Protein AF-A0A2J6GYH6-F1 (afdb_monomer_lite)

Sequence (413 aa):
MEFACVEDWVCLEWSVCYINNTQDRICYDTNSCNTTEDKPETVQECIYEGTCFDGIQNGLEEGIDCGGLCTPCPWEEEATCFDGKQNCPGGICEEGIDCGGPCDKECEIKEPLIELPLEICKRGFKYYDLTYWIFLIIVTLAIWSDYKNTKRKVRKYRNNEDLEDYIRAKKIVHAKRNLYVFIITISVMTLLLLGYYYYFSQCQSYLTDFLWILIILLVATPLIGFIILKSFEYDEKNRIIKMSKYFESHHSRLHKVIEMHNKYLLEIENEISNQIYQLLHDDEFKTELEAFPQLSDAYRQMIKLYDEYKVNAKPYSIEKDLVEDMYNLINNISFKELTDKYPRIKSLYDNIVLLFKQYEEKQKIYDEEIKESNNDNNTSKNESKEDESKDQNQDASNDQEDSQEKEQTTKPN

Foldseek 3Di:
DDDQDDWDKDKDDWDDQDLVQKIFIDIDTPRPSVDCPPPDDGMDGHQDDDDLPPQDPDDQALDRSADDVGHHFDEDQDDDLPPQDFHQHPNFTAPDGSHDTPHPHHDPPPPPPPVVVPPQFDDDDDPPPVVLVVVVVVLVVVLVVLVVVLVVQLVVLVPPPLAAPVVSVVSNVLSVLVSVLVNVLSVVLSVLVVVLCVVCVSPVVCNVVCVVVNVVVNVVSVVVSVVVSVVVVVVVVVVVVVVVVVLVVVLVVLLVVLLVLLVVLLVLLVVLLVLLVVQCPDPVRVVVCVVQVLSVLLSVLSVVSNVCSVVVHDPVVSLVSNLVSLVVQLPDPSLVVVCVVDVSSVVSNVSSVVSSVSSVVSVVSVVVSVVSVVSVVSVVVVVVVVVVVVVVVPPPPDPDPDPPPDDDDDDDD

Radius of gyration: 52.06 Å; chains: 1; bounding box: 95×88×148 Å

Secondary structure (DSSP, 8-state):
---PPPP-EEEPPP-PPBTTTEEE--EEETT--S--SSPPPSEEE-PPPP-TTSSS--TT-SBTTBSTTSPPPPP-SS--TTSSS---GGG---SBTTBSTTSSS--------------S------TT-HHHHHHHHHHHHHHHHHHHHHHHHHHHHHT-TTS-HHHHHHHHHHHHHHHHHHHHHHHHHHHHHHHHHHHHHH-GGGGTTTHHHHHHHHHHHHHHHHHHHHHHHHHHHHHHHHHHHHHHHHHHHHHHHHHHHHHHHHHHHHHHHHHHHHHHT-TTTHHHHTT-HHHHHHHHHHHHHHHHHHTT---HHHHHHHHHHHHHHHT-HHHHHHHHH-HHHHHHHHHHHHHHHHHHHHHHHHHHHHHHHHHHHHHHHHHHHHHHHHHTTSSSSSSSSSSSS--------

Structure (mmCIF, N/CA/C/O backbone):
data_AF-A0A2J6GYH6-F1
#
_entry.id   AF-A0A2J6GYH6-F1
#
loop_
_atom_site.group_PDB
_atom_site.id
_atom_site.type_symbol
_atom_site.label_atom_id
_atom_site.label_alt_id
_atom_site.label_comp_id
_atom_site.label_asym_id
_atom_site.label_entity_id
_atom_site.label_seq_id
_atom_site.pdbx_PDB_ins_code
_atom_site.Cartn_x
_atom_site.Cartn_y
_atom_site.Cartn_z
_atom_site.occupancy
_atom_site.B_iso_or_equiv
_atom_site.auth_seq_id
_atom_site.auth_comp_id
_atom_site.auth_asym_id
_atom_site.auth_atom_id
_atom_site.pdbx_PDB_model_num
ATOM 1 N N . MET A 1 1 ? -15.875 25.251 -49.240 1.00 44.12 1 MET A N 1
ATOM 2 C CA . MET A 1 1 ? -14.997 24.801 -50.336 1.00 44.12 1 MET A CA 1
ATOM 3 C C . MET A 1 1 ? -13.656 24.527 -49.708 1.00 44.12 1 MET A C 1
ATOM 5 O O . MET A 1 1 ? -13.040 25.455 -49.203 1.00 44.12 1 MET A O 1
ATOM 9 N N . GLU A 1 2 ? -13.307 23.255 -49.615 1.00 51.91 2 GLU A N 1
ATOM 10 C CA . GLU A 1 2 ? -12.012 22.795 -49.127 1.00 51.91 2 GLU A CA 1
ATOM 11 C C . GLU A 1 2 ? -11.090 22.759 -50.351 1.00 51.91 2 GLU A C 1
ATOM 13 O O . GLU A 1 2 ? -11.458 22.177 -51.372 1.00 51.91 2 GLU A O 1
ATOM 18 N N . PHE A 1 3 ? -9.976 23.489 -50.314 1.00 69.00 3 PHE A N 1
ATOM 19 C CA . PHE A 1 3 ? -9.006 23.469 -51.406 1.00 69.00 3 PHE A CA 1
ATOM 20 C C . PHE A 1 3 ? -8.165 22.202 -51.248 1.00 69.00 3 PHE A C 1
ATOM 22 O O . PHE A 1 3 ? -7.324 22.132 -50.355 1.00 69.00 3 PHE A O 1
ATOM 29 N N . ALA A 1 4 ? -8.433 21.194 -52.078 1.00 76.12 4 ALA A N 1
ATOM 30 C CA . ALA A 1 4 ? -7.553 20.041 -52.211 1.00 76.12 4 ALA A CA 1
ATOM 31 C C . ALA A 1 4 ? -6.250 20.475 -52.907 1.00 76.12 4 ALA A C 1
ATOM 33 O O . ALA A 1 4 ? -6.284 21.272 -53.848 1.00 76.12 4 ALA A O 1
ATOM 34 N N . CYS A 1 5 ? -5.113 19.988 -52.409 1.00 84.56 5 CYS A N 1
ATOM 35 C CA . CYS A 1 5 ? -3.803 20.191 -53.026 1.00 84.56 5 CYS A CA 1
ATOM 36 C C . CYS A 1 5 ? -3.769 19.458 -54.374 1.00 84.56 5 CYS A C 1
ATOM 38 O O . CYS A 1 5 ? -4.237 18.326 -54.450 1.00 84.56 5 CYS A O 1
ATOM 40 N N . VAL A 1 6 ? -3.257 20.104 -55.424 1.00 87.75 6 VAL A N 1
ATOM 41 C CA . VAL A 1 6 ? -3.094 19.494 -56.753 1.00 87.75 6 VAL A CA 1
ATOM 42 C C . VAL A 1 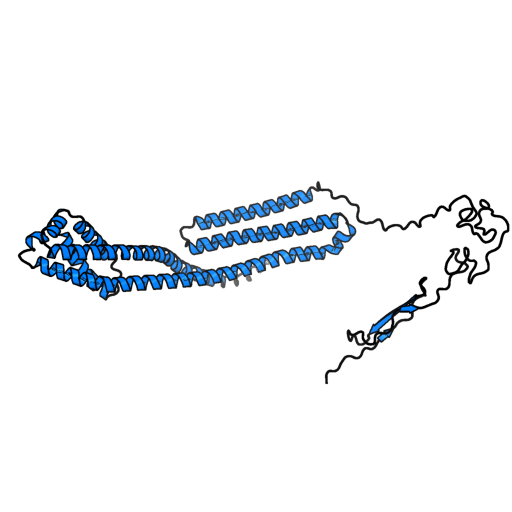6 ? -1.621 19.132 -56.928 1.00 87.75 6 VAL A C 1
ATOM 44 O O . VAL A 1 6 ? -0.761 20.011 -56.810 1.00 87.75 6 VAL A O 1
ATOM 47 N N . GLU A 1 7 ? -1.348 17.852 -57.179 1.00 88.31 7 GLU A N 1
ATOM 48 C CA . GLU A 1 7 ? 0.003 17.318 -57.395 1.00 88.31 7 GLU A CA 1
ATOM 49 C C . GLU A 1 7 ? 0.647 17.942 -58.650 1.00 88.31 7 GLU A C 1
ATOM 51 O O . GLU A 1 7 ? -0.023 18.124 -59.669 1.00 88.31 7 GLU A O 1
ATOM 56 N N . ASP A 1 8 ? 1.944 18.264 -58.592 1.00 91.00 8 ASP A N 1
ATOM 57 C CA . ASP A 1 8 ? 2.723 18.771 -59.735 1.00 91.00 8 ASP A CA 1
ATOM 58 C C . ASP A 1 8 ? 4.051 18.006 -59.861 1.00 91.00 8 ASP A C 1
ATOM 60 O O . ASP A 1 8 ? 5.077 18.361 -59.265 1.00 91.00 8 ASP A O 1
ATOM 64 N N . TRP A 1 9 ? 4.009 16.899 -60.608 1.00 90.31 9 TRP A N 1
ATOM 65 C CA . TRP A 1 9 ? 5.113 15.946 -60.730 1.00 90.31 9 TRP A CA 1
ATOM 66 C C . TRP A 1 9 ? 6.149 16.349 -61.780 1.00 90.31 9 TRP A C 1
ATOM 68 O O . TRP A 1 9 ? 5.835 16.560 -62.951 1.00 90.31 9 TRP A O 1
ATOM 78 N N . VAL A 1 10 ? 7.420 16.310 -61.380 1.00 91.25 10 VAL A N 1
ATOM 79 C CA . VAL A 1 10 ? 8.580 16.464 -62.266 1.00 91.25 10 VAL A CA 1
ATOM 80 C C . VAL A 1 10 ? 9.422 15.189 -62.212 1.00 91.25 10 VAL A C 1
ATOM 82 O O . VAL A 1 10 ? 9.764 14.708 -61.131 1.00 91.25 10 VAL A O 1
ATOM 85 N N . CYS A 1 11 ? 9.756 14.629 -63.378 1.00 92.88 11 CYS A N 1
ATOM 86 C CA . CYS A 1 11 ? 10.552 13.405 -63.506 1.00 92.88 11 CYS A CA 1
ATOM 87 C C . CYS A 1 11 ? 11.918 13.675 -64.147 1.00 92.88 11 CYS A C 1
ATOM 89 O O . CYS A 1 11 ? 12.035 14.512 -65.041 1.00 92.88 11 CYS A O 1
ATOM 91 N N . LEU A 1 12 ? 12.932 12.928 -63.709 1.00 92.75 12 LEU A N 1
ATOM 92 C CA . LEU A 1 12 ? 14.248 12.868 -64.346 1.00 92.75 12 LEU A CA 1
ATOM 93 C C . LEU A 1 12 ? 14.225 11.989 -65.610 1.00 92.75 12 LEU A C 1
ATOM 95 O O . LEU A 1 12 ? 13.257 11.266 -65.864 1.00 92.75 12 LEU A O 1
ATOM 99 N N . GLU A 1 13 ? 15.319 12.047 -66.373 1.00 92.75 13 GLU A N 1
ATOM 100 C CA . GLU A 1 13 ? 15.591 11.136 -67.492 1.00 92.75 13 GLU A CA 1
ATOM 101 C C . GLU A 1 13 ? 15.651 9.671 -67.029 1.00 92.75 13 GLU A C 1
ATOM 103 O O . GLU A 1 13 ? 15.927 9.379 -65.861 1.00 92.75 13 GLU A O 1
ATOM 108 N N . TRP A 1 14 ? 15.393 8.755 -67.961 1.00 90.75 14 TRP A N 1
ATOM 109 C CA . TRP A 1 14 ? 15.476 7.316 -67.715 1.00 90.75 14 TRP A CA 1
ATOM 110 C C . TRP A 1 14 ? 16.923 6.844 -67.525 1.00 90.75 14 TRP A C 1
ATOM 112 O O . TRP A 1 14 ? 17.859 7.400 -68.105 1.00 90.75 14 TRP A O 1
ATOM 122 N N . SER A 1 15 ? 17.097 5.810 -66.703 1.00 86.94 15 SER A N 1
ATOM 123 C CA . SER A 1 15 ? 18.368 5.112 -66.523 1.00 86.94 15 SER A CA 1
ATOM 124 C C . SER A 1 15 ? 18.733 4.250 -67.740 1.00 86.94 15 SER A C 1
ATOM 126 O O . SER A 1 15 ? 18.005 4.170 -68.728 1.00 86.94 15 SER A O 1
ATOM 128 N N . VAL A 1 16 ? 19.910 3.622 -67.692 1.00 83.94 16 VAL A N 1
ATOM 129 C CA . VAL A 1 16 ? 20.325 2.652 -68.714 1.00 83.94 16 VAL A CA 1
ATOM 130 C C . VAL A 1 16 ? 19.418 1.420 -68.695 1.00 83.94 16 VAL A C 1
ATOM 132 O O . VAL A 1 16 ? 18.918 1.028 -67.643 1.00 83.94 16 VAL A O 1
ATOM 135 N N . CYS A 1 17 ? 19.243 0.773 -69.848 1.00 84.25 17 CYS A N 1
ATOM 136 C CA . CYS A 1 17 ? 18.498 -0.478 -69.910 1.00 84.25 17 CYS A CA 1
ATOM 137 C C . CYS A 1 17 ? 19.272 -1.596 -69.202 1.00 84.25 17 CYS A C 1
ATOM 139 O O . CYS A 1 17 ? 20.423 -1.874 -69.541 1.00 84.25 17 CYS A O 1
ATOM 141 N N . TYR A 1 18 ? 18.648 -2.238 -68.221 1.00 79.12 18 TYR A N 1
ATOM 142 C CA . TYR A 1 18 ? 19.213 -3.384 -67.519 1.00 79.12 18 TYR A CA 1
ATOM 143 C C . TYR A 1 18 ? 18.971 -4.687 -68.300 1.00 79.12 18 TYR A C 1
ATOM 145 O O . TYR A 1 18 ? 18.061 -4.774 -69.121 1.00 79.12 18 TYR A O 1
ATOM 153 N N . ILE A 1 19 ? 19.747 -5.737 -67.993 1.00 73.44 19 ILE A N 1
ATOM 154 C CA . ILE A 1 19 ? 19.686 -7.073 -68.638 1.00 73.44 19 ILE A CA 1
ATOM 155 C C . ILE A 1 19 ? 18.272 -7.684 -68.618 1.00 73.44 19 ILE A C 1
ATOM 157 O O . ILE A 1 19 ? 17.914 -8.494 -69.466 1.00 73.44 19 ILE A O 1
ATOM 161 N N . ASN A 1 20 ? 17.441 -7.291 -67.656 1.00 79.88 20 ASN A N 1
ATOM 162 C CA . ASN A 1 20 ? 16.051 -7.724 -67.551 1.00 79.88 20 ASN A CA 1
ATOM 163 C C . ASN A 1 20 ? 15.085 -6.940 -68.464 1.00 79.88 20 ASN A C 1
ATOM 165 O O . ASN A 1 20 ? 13.877 -7.041 -68.257 1.00 79.88 20 ASN A O 1
ATOM 169 N N . ASN A 1 21 ? 15.591 -6.168 -69.435 1.00 84.06 21 ASN A N 1
ATOM 170 C CA . ASN A 1 21 ? 14.809 -5.338 -70.354 1.00 84.06 21 ASN A CA 1
ATOM 171 C C . ASN A 1 21 ? 13.976 -4.255 -69.648 1.00 84.06 21 ASN A C 1
ATOM 173 O O . ASN A 1 21 ? 12.867 -3.941 -70.076 1.00 84.06 21 ASN A O 1
ATOM 177 N N . THR A 1 22 ? 14.490 -3.673 -68.558 1.00 89.06 22 THR A N 1
ATOM 178 C CA . THR A 1 22 ? 13.820 -2.570 -67.844 1.00 89.06 22 THR A CA 1
ATOM 179 C C . THR A 1 22 ? 14.752 -1.397 -67.576 1.00 89.06 22 THR A C 1
ATOM 181 O O . THR A 1 22 ? 15.963 -1.569 -67.462 1.00 89.06 22 THR A O 1
ATOM 184 N N . GLN A 1 23 ? 14.176 -0.203 -67.472 1.00 91.81 23 GLN A N 1
ATOM 185 C CA . GLN A 1 23 ? 14.845 1.031 -67.059 1.00 91.81 23 GLN A CA 1
ATOM 186 C C . GLN A 1 23 ? 13.939 1.789 -66.084 1.00 91.81 23 GLN A C 1
ATOM 188 O O . GLN A 1 23 ? 12.710 1.661 -66.131 1.00 91.81 23 GLN A O 1
ATOM 193 N N . ASP A 1 24 ? 14.535 2.579 -65.201 1.00 92.75 24 ASP A N 1
ATOM 194 C CA . ASP A 1 24 ? 13.851 3.293 -64.126 1.00 92.75 24 ASP A CA 1
ATOM 195 C C . ASP A 1 24 ? 14.152 4.800 -64.137 1.00 92.75 24 ASP A C 1
ATOM 197 O O . ASP A 1 24 ? 15.147 5.261 -64.695 1.00 92.75 24 ASP A O 1
ATOM 201 N N . ARG A 1 25 ? 13.246 5.597 -63.560 1.00 93.44 25 ARG A N 1
ATOM 202 C CA . ARG A 1 25 ? 13.415 7.049 -63.386 1.00 93.44 25 ARG A CA 1
ATOM 203 C C . ARG A 1 25 ? 12.837 7.520 -62.060 1.00 93.44 25 ARG A C 1
ATOM 205 O O . ARG A 1 25 ? 11.924 6.911 -61.503 1.00 93.44 25 ARG A O 1
ATOM 212 N N . ILE A 1 26 ? 13.316 8.667 -61.590 1.00 90.00 26 ILE A N 1
ATOM 213 C CA . ILE A 1 26 ? 12.865 9.280 -60.336 1.00 90.00 26 ILE A CA 1
ATOM 214 C C . ILE A 1 26 ? 11.915 10.440 -60.644 1.00 90.00 26 ILE A C 1
ATOM 216 O O . ILE A 1 26 ? 12.249 11.313 -61.441 1.00 90.00 26 ILE A O 1
ATOM 220 N N . CYS A 1 27 ? 10.760 10.472 -59.974 1.00 91.31 27 CYS A N 1
ATOM 221 C CA . CYS A 1 27 ? 9.786 11.565 -60.037 1.00 91.31 27 CYS A CA 1
ATOM 222 C C . CYS A 1 27 ? 9.520 12.130 -58.635 1.00 91.31 27 CYS A C 1
ATOM 224 O O . CYS A 1 27 ? 9.377 11.356 -57.683 1.00 91.31 27 CYS A O 1
ATOM 226 N N . TYR A 1 28 ? 9.424 13.454 -58.510 1.00 88.94 28 TYR A N 1
ATOM 227 C CA . TYR A 1 28 ? 9.104 14.152 -57.261 1.00 88.94 28 TYR A CA 1
ATOM 228 C C . TYR A 1 28 ? 7.984 15.184 -57.469 1.00 88.94 28 TYR A C 1
ATOM 230 O O . TYR A 1 28 ? 7.896 15.801 -58.529 1.00 88.94 28 TYR A O 1
ATOM 238 N N . ASP A 1 29 ? 7.122 15.345 -56.462 1.00 90.62 29 ASP A N 1
ATOM 239 C CA . ASP A 1 29 ? 6.022 16.317 -56.458 1.00 90.62 29 ASP A CA 1
ATOM 240 C C . ASP A 1 29 ? 6.512 17.664 -55.917 1.00 90.62 29 ASP A C 1
ATOM 242 O O . ASP A 1 29 ? 6.948 17.777 -54.767 1.00 90.62 29 ASP A O 1
ATOM 246 N N . THR A 1 30 ? 6.427 18.696 -56.749 1.00 88.00 30 THR A N 1
ATOM 247 C CA . THR A 1 30 ? 6.888 20.050 -56.424 1.00 88.00 30 THR A CA 1
ATOM 248 C C . THR A 1 30 ? 6.011 20.706 -55.358 1.00 88.00 30 THR A C 1
ATOM 250 O O . THR A 1 30 ? 6.508 21.496 -54.553 1.00 88.00 30 THR A O 1
ATOM 253 N N . ASN A 1 31 ? 4.728 20.343 -55.297 1.00 84.75 31 ASN A N 1
ATOM 254 C CA . ASN A 1 31 ? 3.772 20.918 -54.351 1.00 84.75 31 ASN A CA 1
ATOM 255 C C . ASN A 1 31 ? 3.717 20.169 -53.013 1.00 84.75 31 ASN A C 1
ATOM 257 O O . ASN A 1 31 ? 3.078 20.651 -52.076 1.00 84.75 31 ASN A O 1
ATOM 261 N N . SER A 1 32 ? 4.428 19.040 -52.888 1.00 83.88 32 SER A N 1
ATOM 262 C CA . SER A 1 32 ? 4.503 18.232 -51.662 1.00 83.88 32 SER A CA 1
ATOM 263 C C . SER A 1 32 ? 3.120 17.918 -51.068 1.00 83.88 32 SER A C 1
ATOM 265 O O . SER A 1 32 ? 2.914 17.988 -49.853 1.00 83.88 32 SER A O 1
ATOM 267 N N . CYS A 1 33 ? 2.164 17.568 -51.930 1.00 83.44 33 CYS A N 1
ATOM 268 C CA . CYS A 1 33 ? 0.771 17.311 -51.578 1.00 83.44 33 CYS A CA 1
ATOM 269 C C . CYS A 1 33 ? 0.571 16.014 -50.769 1.00 83.44 33 CYS A C 1
ATOM 271 O O . CYS A 1 33 ? -0.518 15.788 -50.245 1.00 83.44 33 CYS A O 1
ATOM 273 N N . ASN A 1 34 ? 1.616 15.185 -50.611 1.00 79.69 34 ASN A N 1
ATOM 274 C CA . ASN A 1 34 ? 1.620 13.899 -49.886 1.00 79.69 34 ASN A CA 1
ATOM 275 C C . ASN A 1 34 ? 0.606 12.857 -50.393 1.00 79.69 34 ASN A C 1
ATOM 277 O O . ASN A 1 34 ? 0.367 11.844 -49.732 1.00 79.69 34 ASN A O 1
ATOM 281 N N . THR A 1 35 ? 0.039 13.081 -51.569 1.00 83.38 35 THR A N 1
ATOM 282 C CA . THR A 1 35 ? -0.792 12.134 -52.304 1.00 83.38 35 THR A CA 1
ATOM 283 C C . THR A 1 35 ? 0.033 11.536 -53.455 1.00 83.38 35 THR A C 1
ATOM 285 O O . THR A 1 35 ? 1.124 12.020 -53.770 1.00 83.38 35 THR A O 1
ATOM 288 N N . THR A 1 36 ? -0.414 10.413 -54.022 1.00 84.25 36 THR A N 1
ATOM 289 C CA . THR A 1 36 ? 0.239 9.784 -55.187 1.00 84.25 36 THR A CA 1
ATOM 290 C C . THR A 1 36 ? -0.779 9.400 -56.258 1.00 84.25 36 THR A C 1
ATOM 292 O O . THR A 1 36 ? -0.598 8.379 -56.924 1.00 84.25 36 THR A O 1
ATOM 295 N N . GLU A 1 37 ? -1.889 10.134 -56.354 1.00 82.94 37 GLU A N 1
ATOM 296 C CA . GLU A 1 37 ? -2.985 9.782 -57.265 1.00 82.94 37 GLU A CA 1
ATOM 297 C C . GLU A 1 37 ? -2.600 10.016 -58.731 1.00 82.94 37 GLU A C 1
ATOM 299 O O . GLU A 1 37 ? -2.911 9.173 -59.571 1.00 82.94 37 GLU A O 1
ATOM 304 N N . ASP A 1 38 ? -1.836 11.075 -59.020 1.00 84.88 38 ASP A N 1
ATOM 305 C CA . ASP A 1 38 ? -1.421 11.457 -60.377 1.00 84.88 38 ASP A CA 1
ATOM 306 C C . ASP A 1 38 ? 0.068 11.156 -60.647 1.00 84.88 38 ASP A C 1
ATOM 308 O O . ASP A 1 38 ? 0.678 11.690 -61.579 1.00 84.88 38 ASP A O 1
ATOM 312 N N . LYS A 1 39 ? 0.686 10.287 -59.834 1.00 89.25 39 LYS A N 1
ATOM 313 C CA . LYS A 1 39 ? 2.116 9.976 -59.936 1.00 89.25 39 LYS A CA 1
ATOM 314 C C . LYS A 1 39 ? 2.452 9.244 -61.254 1.00 89.25 39 LYS A C 1
ATOM 316 O O . LYS A 1 39 ? 1.929 8.153 -61.485 1.00 89.25 39 LYS A O 1
ATOM 321 N N . PRO A 1 40 ? 3.392 9.756 -62.076 1.00 89.88 40 PRO A N 1
ATOM 322 C CA . PRO A 1 40 ? 3.836 9.086 -63.302 1.00 89.88 40 PRO A CA 1
ATOM 323 C C . PRO A 1 40 ? 4.586 7.770 -63.047 1.00 89.88 40 PRO A C 1
ATOM 325 O O . PRO A 1 40 ? 5.219 7.587 -62.005 1.00 89.88 40 PRO A O 1
ATOM 328 N N . GLU A 1 41 ? 4.598 6.882 -64.047 1.00 89.12 41 GLU A N 1
ATOM 329 C CA . GLU A 1 41 ? 5.343 5.618 -63.994 1.00 89.12 41 GLU A CA 1
ATOM 330 C C . GLU A 1 41 ? 6.853 5.846 -63.843 1.00 89.12 41 GLU A C 1
ATOM 332 O O . GLU A 1 41 ? 7.449 6.703 -64.510 1.00 89.12 41 GLU A O 1
ATOM 337 N N . THR A 1 42 ? 7.465 5.051 -62.965 1.00 91.38 42 THR A N 1
ATOM 338 C CA . THR A 1 42 ? 8.893 5.117 -62.626 1.00 91.38 42 THR A CA 1
ATOM 339 C C . THR A 1 42 ? 9.704 3.953 -63.192 1.00 91.38 42 THR A C 1
ATOM 341 O O . THR A 1 42 ? 10.911 3.932 -62.993 1.00 91.38 42 THR A O 1
ATOM 344 N N . VAL A 1 43 ? 9.073 2.992 -63.877 1.00 91.81 43 VAL A N 1
ATOM 345 C CA . VAL A 1 43 ? 9.721 1.829 -64.513 1.00 91.81 43 VAL A CA 1
ATOM 346 C C . VAL A 1 43 ? 9.064 1.579 -65.869 1.00 91.81 43 VAL A C 1
ATOM 348 O O . VAL A 1 43 ? 7.839 1.619 -65.948 1.00 91.81 43 VAL A O 1
ATOM 351 N N . GLN A 1 44 ? 9.855 1.306 -66.909 1.00 91.88 44 GLN A N 1
ATOM 352 C CA . GLN A 1 44 ? 9.354 0.906 -68.231 1.00 91.88 44 GLN A CA 1
ATOM 353 C C . GLN A 1 44 ? 10.223 -0.185 -68.874 1.00 91.88 44 GLN A C 1
ATOM 355 O O . GLN A 1 44 ? 11.383 -0.367 -68.495 1.00 91.88 44 GLN A O 1
ATOM 360 N N . GLU A 1 45 ? 9.667 -0.888 -69.864 1.00 91.12 45 GLU A N 1
ATOM 361 C CA . GLU A 1 45 ? 10.401 -1.867 -70.674 1.00 91.12 45 GLU A CA 1
ATOM 362 C C . GLU A 1 45 ? 11.350 -1.182 -71.677 1.00 91.12 45 GLU A C 1
ATOM 364 O O . GLU A 1 45 ? 11.086 -0.087 -72.184 1.00 91.12 45 GLU A O 1
ATOM 369 N N . CYS A 1 46 ? 12.476 -1.828 -71.967 1.00 85.88 46 CYS A N 1
ATOM 370 C CA . CYS A 1 46 ? 13.483 -1.403 -72.939 1.00 85.88 46 CYS A CA 1
ATOM 371 C C . CYS A 1 46 ? 14.175 -2.621 -73.561 1.00 85.88 46 CYS A C 1
ATOM 373 O O . CYS A 1 46 ? 14.043 -3.731 -73.063 1.00 85.88 46 CYS A O 1
ATOM 375 N N . ILE A 1 47 ? 14.910 -2.432 -74.657 1.00 79.88 47 ILE A N 1
ATOM 376 C CA . ILE A 1 47 ? 15.697 -3.507 -75.276 1.00 79.88 47 ILE A CA 1
ATOM 377 C C . ILE A 1 47 ? 17.138 -3.374 -74.787 1.00 79.88 47 ILE A C 1
ATOM 379 O O . ILE A 1 47 ? 17.764 -2.337 -75.011 1.00 79.88 47 ILE A O 1
ATOM 383 N N . TYR A 1 48 ? 17.650 -4.405 -74.112 1.00 78.56 48 TYR A N 1
ATOM 384 C CA . TYR A 1 48 ? 19.059 -4.476 -73.737 1.00 78.56 48 TYR A CA 1
ATOM 385 C C . TYR A 1 48 ? 19.915 -4.826 -74.963 1.00 78.56 48 TYR A C 1
ATOM 387 O O . TYR A 1 48 ? 19.711 -5.869 -75.586 1.00 78.56 48 TYR A O 1
ATOM 395 N N . GLU A 1 49 ? 20.873 -3.967 -75.312 1.00 72.19 49 GLU A N 1
ATOM 396 C CA . GLU A 1 49 ? 21.862 -4.246 -76.359 1.00 72.19 49 GLU A CA 1
ATOM 397 C C . GLU A 1 49 ? 23.143 -4.810 -75.727 1.00 72.19 49 GLU A C 1
ATOM 399 O O . GLU A 1 49 ? 23.753 -4.161 -74.876 1.00 72.19 49 GLU A O 1
ATOM 404 N N . GLY A 1 50 ? 23.520 -6.031 -76.130 1.00 68.25 50 GLY A N 1
ATOM 405 C CA . GLY A 1 50 ? 24.780 -6.675 -75.742 1.00 68.25 50 GLY A CA 1
ATOM 406 C C . GLY A 1 50 ? 25.990 -6.057 -76.449 1.00 68.25 50 GLY A C 1
ATOM 407 O O . GLY A 1 50 ? 25.865 -5.421 -77.500 1.00 68.25 50 GLY A O 1
ATOM 408 N N . THR A 1 51 ? 27.167 -6.219 -75.861 1.00 75.12 51 THR A N 1
ATOM 409 C CA . THR A 1 51 ? 28.413 -5.559 -76.264 1.00 75.12 51 THR A CA 1
ATOM 410 C C . THR A 1 51 ? 29.317 -6.511 -77.044 1.00 75.12 51 THR A C 1
ATOM 412 O O . THR A 1 51 ? 30.194 -7.124 -76.466 1.00 75.12 51 THR A O 1
ATOM 415 N N . CYS A 1 52 ? 29.182 -6.526 -78.376 1.00 75.69 52 CYS A N 1
ATOM 416 C CA . CYS A 1 52 ? 29.875 -7.437 -79.309 1.00 75.69 52 CYS A CA 1
ATOM 417 C C . CYS A 1 52 ? 31.425 -7.403 -79.356 1.00 75.69 52 CYS A C 1
ATOM 419 O O . CYS A 1 52 ? 31.992 -7.883 -80.335 1.00 75.69 52 CYS A O 1
ATOM 421 N N . PHE A 1 53 ? 32.120 -6.743 -78.425 1.00 80.31 53 PHE A N 1
ATOM 422 C CA . PHE A 1 53 ? 33.589 -6.599 -78.426 1.00 80.31 53 PHE A CA 1
ATOM 423 C C . PHE A 1 53 ? 34.173 -6.411 -77.012 1.00 80.31 53 PHE A C 1
ATOM 425 O O . PHE A 1 53 ? 35.232 -5.785 -76.864 1.00 80.31 53 PHE A O 1
ATOM 432 N N . ASP A 1 54 ? 33.466 -6.831 -75.964 1.00 73.12 54 ASP A N 1
ATOM 433 C CA . ASP A 1 54 ? 33.904 -6.626 -74.579 1.00 73.12 54 ASP A CA 1
ATOM 434 C C . ASP A 1 54 ? 34.578 -7.853 -73.946 1.00 73.12 54 ASP A C 1
ATOM 436 O O . ASP A 1 54 ? 35.087 -7.767 -72.822 1.00 73.12 54 ASP A O 1
ATOM 440 N N . GLY A 1 55 ? 34.677 -8.953 -74.694 1.00 71.31 55 GLY A N 1
ATOM 441 C CA . GLY A 1 55 ? 35.323 -10.189 -74.273 1.00 71.31 55 GLY A CA 1
ATOM 442 C C . GLY A 1 55 ? 34.471 -11.028 -73.326 1.00 71.31 55 GLY A C 1
ATOM 443 O O . GLY A 1 55 ? 35.015 -11.913 -72.658 1.00 71.31 55 GLY A O 1
ATOM 444 N N . ILE A 1 56 ? 33.167 -10.758 -73.229 1.00 73.38 56 ILE A N 1
ATOM 445 C CA . ILE A 1 56 ? 32.237 -11.447 -72.335 1.00 73.38 56 ILE A CA 1
ATOM 446 C C . ILE A 1 56 ? 31.014 -11.873 -73.148 1.00 73.38 56 ILE A C 1
ATOM 448 O O . ILE A 1 56 ? 30.316 -11.029 -73.685 1.00 73.38 56 ILE A O 1
ATOM 452 N N . GLN A 1 57 ? 30.683 -13.169 -73.157 1.00 75.88 57 GLN A N 1
ATOM 453 C CA . GLN A 1 57 ? 29.443 -13.633 -73.788 1.00 75.88 57 GLN A CA 1
ATOM 454 C C . GLN A 1 57 ? 28.222 -13.058 -73.051 1.00 75.88 57 GLN A C 1
ATOM 456 O O . GLN A 1 57 ? 27.878 -13.509 -71.952 1.00 75.88 57 GLN A O 1
ATOM 461 N N . ASN A 1 58 ? 27.572 -12.053 -73.638 1.00 71.19 58 ASN A N 1
ATOM 462 C CA . ASN A 1 58 ? 26.420 -11.383 -73.040 1.00 71.19 58 ASN A CA 1
ATOM 463 C C . ASN A 1 58 ? 25.310 -11.085 -74.067 1.00 71.19 58 ASN A C 1
ATOM 465 O O . ASN A 1 58 ? 25.435 -11.327 -75.265 1.00 71.19 58 ASN A O 1
ATOM 469 N N . GLY A 1 59 ? 24.145 -10.639 -73.589 1.00 74.56 59 GLY A N 1
ATOM 470 C CA . GLY A 1 59 ? 23.001 -10.369 -74.463 1.00 74.56 59 GLY A CA 1
ATOM 471 C C . GLY A 1 59 ? 22.488 -11.619 -75.197 1.00 74.56 59 GLY A C 1
ATOM 472 O O . GLY A 1 59 ? 22.053 -12.575 -74.557 1.00 74.56 59 GLY A O 1
ATOM 473 N N . LEU A 1 60 ? 22.485 -11.579 -76.536 1.00 72.31 60 LEU A N 1
ATOM 474 C CA . LEU A 1 60 ? 22.027 -12.664 -77.427 1.00 72.31 60 LEU A CA 1
ATOM 475 C C . LEU A 1 60 ? 23.187 -13.350 -78.177 1.00 72.31 60 LEU A C 1
ATOM 477 O O . LEU A 1 60 ? 22.966 -13.950 -79.227 1.00 72.31 60 LEU A O 1
ATOM 481 N N . GLU A 1 61 ? 24.414 -13.231 -77.678 1.00 83.62 61 GLU A N 1
ATOM 482 C CA . GLU A 1 61 ? 25.606 -13.823 -78.287 1.00 83.62 61 GLU A CA 1
ATOM 483 C C . GLU A 1 61 ? 25.639 -15.360 -78.166 1.00 83.62 61 GLU A C 1
ATOM 485 O O . GLU A 1 61 ? 25.355 -15.936 -77.112 1.00 83.62 61 GLU A O 1
ATOM 490 N N . GLU A 1 62 ? 26.014 -16.038 -79.254 1.00 74.56 62 GLU A N 1
ATOM 491 C CA . GLU A 1 62 ? 26.164 -17.503 -79.316 1.00 74.56 62 GLU A CA 1
ATOM 492 C C . GLU A 1 62 ? 27.565 -17.964 -78.866 1.00 74.56 62 GLU A C 1
ATOM 494 O O . GLU A 1 62 ? 27.726 -19.112 -78.458 1.00 74.56 62 GLU A O 1
ATOM 499 N N . GLY A 1 63 ? 28.553 -17.064 -78.883 1.00 76.06 63 GLY A N 1
ATOM 500 C CA . GLY A 1 63 ? 29.895 -17.235 -78.316 1.00 76.06 63 GLY A CA 1
ATOM 501 C C . GLY A 1 63 ? 30.443 -15.893 -77.816 1.00 76.06 63 GLY A C 1
ATOM 502 O O . GLY A 1 63 ? 29.763 -14.884 -77.941 1.00 76.06 63 GLY A O 1
ATOM 503 N N . ILE A 1 64 ? 31.651 -15.847 -77.242 1.00 76.31 64 ILE A N 1
ATOM 504 C CA . ILE A 1 64 ? 32.239 -14.578 -76.762 1.00 76.31 64 ILE A CA 1
ATOM 505 C C . ILE A 1 64 ? 32.326 -13.582 -77.929 1.00 76.31 64 ILE A C 1
ATOM 507 O O . ILE A 1 64 ? 33.037 -13.855 -78.900 1.00 76.31 64 ILE A O 1
ATOM 511 N N . ASP A 1 65 ? 31.618 -12.450 -77.831 1.00 76.31 65 ASP A N 1
ATOM 512 C CA . ASP A 1 65 ? 31.598 -11.376 -78.832 1.00 76.31 65 ASP A CA 1
ATOM 513 C C . ASP A 1 65 ? 31.086 -11.810 -80.235 1.00 76.31 65 ASP A C 1
ATOM 515 O O . ASP A 1 65 ? 31.356 -11.152 -81.248 1.00 76.31 65 ASP A O 1
ATOM 519 N N . CYS A 1 66 ? 30.361 -12.934 -80.357 1.00 79.56 66 CYS A N 1
ATOM 520 C CA . CYS A 1 66 ? 29.866 -13.441 -81.647 1.00 79.56 66 CYS A CA 1
ATOM 521 C C . CYS A 1 66 ? 28.484 -14.110 -81.558 1.00 79.56 66 CYS A C 1
ATOM 523 O O . CYS A 1 66 ? 28.073 -14.627 -80.526 1.00 79.56 66 CYS A O 1
ATOM 525 N N . GLY A 1 67 ? 27.747 -14.131 -82.671 1.00 75.31 67 GLY A N 1
ATOM 526 C CA . GLY A 1 67 ? 26.392 -14.688 -82.749 1.00 75.31 67 GLY A CA 1
ATOM 527 C C . GLY A 1 67 ? 25.279 -13.707 -82.358 1.00 75.31 67 GLY A C 1
ATOM 528 O O . GLY A 1 67 ? 25.530 -12.597 -81.889 1.00 75.31 67 GLY A O 1
ATOM 529 N N . GLY A 1 68 ? 24.026 -14.085 -82.622 1.00 75.62 68 GLY A N 1
ATOM 530 C CA . GLY A 1 68 ? 22.868 -13.210 -82.414 1.00 75.62 68 GLY A CA 1
ATOM 531 C C . GLY A 1 68 ? 22.913 -11.921 -83.248 1.00 75.62 68 GLY A C 1
ATOM 532 O O . GLY A 1 68 ? 22.836 -11.967 -84.475 1.00 75.62 68 GLY A O 1
ATOM 533 N N . LEU A 1 69 ? 22.994 -10.766 -82.570 1.00 74.31 69 LEU A N 1
ATOM 534 C CA . LEU A 1 69 ? 23.138 -9.435 -83.190 1.00 74.31 69 LEU A CA 1
ATOM 535 C C . LEU A 1 69 ? 24.593 -9.106 -83.589 1.00 74.31 69 LEU A C 1
ATOM 537 O O . LEU A 1 69 ? 24.816 -8.133 -84.314 1.00 74.31 69 LEU A O 1
ATOM 541 N N . CYS A 1 70 ? 25.567 -9.905 -83.143 1.00 79.81 70 CYS A N 1
ATOM 542 C CA . CYS A 1 70 ? 26.989 -9.753 -83.448 1.00 79.81 70 CYS A CA 1
ATOM 543 C C . CYS A 1 70 ? 27.386 -10.547 -84.706 1.00 79.81 70 CYS A C 1
ATOM 545 O O . CYS A 1 70 ? 26.564 -11.200 -85.354 1.00 79.81 70 CYS A O 1
ATOM 547 N N . THR A 1 71 ? 28.660 -10.485 -85.106 1.00 79.44 71 THR A N 1
ATOM 548 C CA . THR A 1 71 ? 29.133 -11.254 -86.269 1.00 79.44 71 THR A CA 1
ATOM 549 C C . THR A 1 71 ? 28.984 -12.761 -86.029 1.00 79.44 71 THR A C 1
ATOM 551 O O . THR A 1 71 ? 29.245 -13.198 -84.909 1.00 79.44 71 THR A O 1
ATOM 554 N N . PRO A 1 72 ? 28.604 -13.574 -87.037 1.00 77.75 72 PRO A N 1
ATOM 555 C CA . PRO A 1 72 ? 28.465 -15.020 -86.869 1.00 77.75 72 PRO A CA 1
ATOM 556 C C . PRO A 1 72 ? 29.763 -15.652 -86.365 1.00 77.75 72 PRO A C 1
ATOM 558 O O . PRO A 1 72 ? 30.844 -15.287 -86.836 1.00 77.75 72 PRO A O 1
ATOM 561 N N . CYS A 1 73 ? 29.657 -16.610 -85.447 1.00 76.44 73 CYS A N 1
ATOM 562 C CA . CYS A 1 73 ? 30.829 -17.310 -84.937 1.00 76.44 73 CYS A CA 1
ATOM 563 C C . CYS A 1 73 ? 31.492 -18.163 -86.050 1.00 76.44 73 CYS A C 1
ATOM 565 O O . CYS A 1 73 ? 30.786 -18.702 -86.911 1.00 76.44 73 CYS A O 1
ATOM 567 N N . PRO A 1 74 ? 32.836 -18.284 -86.086 1.00 68.94 74 PRO A N 1
ATOM 568 C CA . PRO A 1 74 ? 33.534 -19.122 -87.062 1.00 68.94 74 PRO A CA 1
ATOM 569 C C . PRO A 1 74 ? 33.203 -20.609 -86.862 1.00 68.94 74 PRO A C 1
ATOM 571 O O . PRO A 1 74 ? 33.318 -21.130 -85.757 1.00 68.9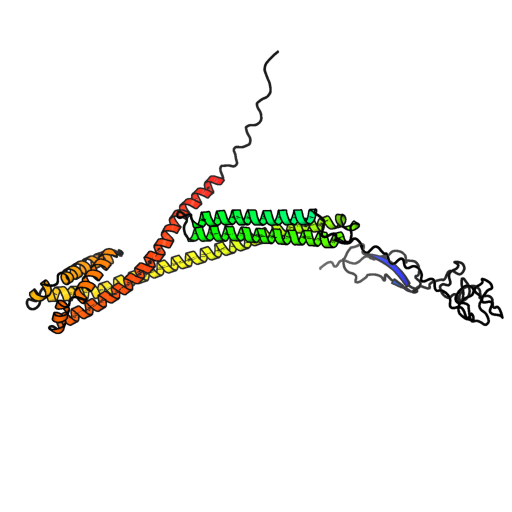4 74 PRO A O 1
ATOM 574 N N . TRP A 1 75 ? 32.821 -21.299 -87.938 1.00 60.31 75 TRP A N 1
ATOM 575 C CA . TRP A 1 75 ? 32.554 -22.740 -87.933 1.00 60.31 75 TRP A CA 1
ATOM 576 C C . TRP A 1 75 ? 33.855 -23.499 -88.217 1.00 60.31 75 TRP A C 1
ATOM 578 O O . TRP A 1 75 ? 34.425 -23.336 -89.298 1.00 60.31 75 TRP A O 1
ATOM 588 N N . GLU A 1 76 ? 34.313 -24.339 -87.291 1.00 62.41 76 GLU A N 1
ATOM 589 C CA . GLU A 1 76 ? 35.393 -25.303 -87.545 1.00 62.41 76 GLU A CA 1
ATOM 590 C C . GLU A 1 76 ? 34.812 -26.729 -87.592 1.00 62.41 76 GLU A C 1
ATOM 592 O O . GLU A 1 76 ? 33.823 -27.029 -86.926 1.00 62.41 76 GLU A O 1
ATOM 597 N N . GLU A 1 77 ? 35.343 -27.600 -88.458 1.00 61.31 77 GLU A N 1
ATOM 598 C CA . GLU A 1 77 ? 34.769 -28.939 -88.709 1.00 61.31 77 GLU A CA 1
ATOM 599 C C . GLU A 1 77 ? 35.269 -30.019 -87.729 1.00 61.31 77 GLU A C 1
ATOM 601 O O . GLU A 1 77 ? 34.676 -31.095 -87.657 1.00 61.31 77 GLU A O 1
ATOM 606 N N . GLU A 1 78 ? 36.313 -29.743 -86.942 1.00 65.31 78 GLU A N 1
ATOM 607 C CA . GLU A 1 78 ? 36.881 -30.679 -85.965 1.00 65.31 78 GLU A CA 1
ATOM 608 C C . GLU A 1 78 ? 37.021 -30.024 -84.586 1.00 65.31 78 GLU A C 1
ATOM 610 O O . GLU A 1 78 ? 37.376 -28.854 -84.481 1.00 65.31 78 GLU A O 1
ATOM 615 N N . ALA A 1 79 ? 36.727 -30.785 -83.527 1.00 63.94 79 ALA A N 1
ATOM 616 C CA . ALA A 1 79 ? 36.829 -30.325 -82.145 1.00 63.94 79 ALA A CA 1
ATOM 617 C C . ALA A 1 79 ? 38.285 -30.331 -81.672 1.00 63.94 79 ALA A C 1
ATOM 619 O O . ALA A 1 79 ? 38.908 -31.397 -81.620 1.00 63.94 79 ALA A O 1
ATOM 620 N N . THR A 1 80 ? 38.826 -29.174 -81.292 1.00 77.62 80 THR A N 1
ATOM 621 C CA . THR A 1 80 ? 40.207 -29.054 -80.813 1.00 77.62 80 THR A CA 1
ATOM 622 C C . THR A 1 80 ? 40.259 -28.717 -79.329 1.00 77.62 80 THR A C 1
ATOM 624 O O . THR A 1 80 ? 40.570 -27.607 -78.943 1.00 77.62 80 THR A O 1
ATOM 627 N N . CYS A 1 81 ? 40.063 -29.729 -78.487 1.00 80.25 81 CYS A N 1
ATOM 628 C CA . CYS A 1 81 ? 39.985 -29.594 -77.027 1.00 80.25 81 CYS A CA 1
ATOM 629 C C . CYS A 1 81 ? 41.309 -29.302 -76.288 1.00 80.25 81 CYS A C 1
ATOM 631 O O . CYS A 1 81 ? 41.405 -29.584 -75.094 1.00 80.25 81 CYS A O 1
ATOM 633 N N . PHE A 1 82 ? 42.363 -28.871 -76.989 1.00 84.19 82 PHE A N 1
ATOM 634 C CA . PHE A 1 82 ? 43.701 -28.613 -76.423 1.00 84.19 82 PHE A CA 1
ATOM 635 C C . PHE A 1 82 ? 44.493 -27.560 -77.223 1.00 84.19 82 PHE A C 1
ATOM 637 O O . PHE A 1 82 ? 45.729 -27.534 -77.150 1.00 84.19 82 PHE A O 1
ATOM 644 N N . ASP A 1 83 ? 43.830 -26.765 -78.064 1.00 79.06 83 ASP A N 1
ATOM 645 C CA . ASP A 1 83 ? 44.494 -25.785 -78.930 1.00 79.06 83 ASP A CA 1
ATOM 646 C C . ASP A 1 83 ? 44.576 -24.381 -78.311 1.00 79.06 83 ASP A C 1
ATOM 648 O O . ASP A 1 83 ? 45.172 -23.469 -78.900 1.00 79.06 83 ASP A O 1
ATOM 652 N N . GLY A 1 84 ? 44.057 -24.221 -77.094 1.00 76.81 84 GLY A N 1
ATOM 653 C CA . GLY A 1 84 ? 44.071 -22.969 -76.358 1.00 76.81 84 GLY A CA 1
ATOM 654 C C . GLY A 1 84 ? 43.047 -21.965 -76.875 1.00 76.81 84 GLY A C 1
ATOM 655 O O . GLY A 1 84 ? 43.188 -20.773 -76.579 1.00 76.81 84 GLY A O 1
ATOM 656 N N . LYS A 1 85 ? 42.038 -22.406 -77.636 1.00 77.88 85 LYS A N 1
ATOM 657 C CA . LYS A 1 85 ? 40.954 -21.560 -78.144 1.00 77.88 85 LYS A CA 1
ATOM 658 C C . LYS A 1 85 ? 39.600 -22.186 -77.852 1.00 77.88 85 LYS A C 1
ATOM 660 O O . LYS A 1 85 ? 39.419 -23.378 -78.020 1.00 77.88 85 LYS A O 1
ATOM 665 N N . GLN A 1 86 ? 38.626 -21.343 -77.519 1.00 74.94 86 GLN A N 1
ATOM 666 C CA . GLN A 1 86 ? 37.235 -21.771 -77.420 1.00 74.94 86 GLN A CA 1
ATOM 667 C C . GLN A 1 86 ? 36.642 -21.872 -78.830 1.00 74.94 86 GLN A C 1
ATOM 669 O O . GLN A 1 86 ? 36.433 -20.855 -79.496 1.00 74.94 86 GLN A O 1
ATOM 674 N N . ASN A 1 87 ? 36.432 -23.098 -79.299 1.00 75.88 87 ASN A N 1
ATOM 675 C CA . ASN A 1 87 ? 35.932 -23.400 -80.642 1.00 75.88 87 ASN A CA 1
ATOM 676 C C . ASN A 1 87 ? 34.524 -24.039 -80.597 1.00 75.88 87 ASN A C 1
ATOM 678 O O . ASN A 1 87 ? 34.045 -24.469 -79.547 1.00 75.88 87 ASN A O 1
ATOM 682 N N . CYS A 1 88 ? 33.823 -24.049 -81.741 1.00 72.06 88 CYS A N 1
ATOM 683 C CA . CYS A 1 88 ? 32.443 -24.549 -81.862 1.00 72.06 88 CYS A CA 1
ATOM 684 C C . CYS A 1 88 ? 32.272 -25.562 -83.009 1.00 72.06 88 CYS A C 1
ATOM 686 O O . CYS A 1 88 ? 31.645 -25.257 -84.032 1.00 72.06 88 CYS A O 1
ATOM 688 N N . PRO A 1 89 ? 32.816 -26.778 -82.871 1.00 73.88 89 PRO A N 1
ATOM 689 C CA . PRO A 1 89 ? 32.746 -27.808 -83.893 1.00 73.88 89 PRO A CA 1
ATOM 690 C C . PRO A 1 89 ? 31.319 -28.331 -84.082 1.00 73.88 89 PRO A C 1
ATOM 692 O O . PRO A 1 89 ? 30.652 -28.772 -83.144 1.00 73.88 89 PRO A O 1
ATOM 695 N N . GLY A 1 90 ? 30.821 -28.286 -85.320 1.00 67.44 90 GLY A N 1
ATOM 696 C CA . GLY A 1 90 ? 29.500 -28.829 -85.667 1.00 67.44 90 GLY A CA 1
ATOM 697 C C . GLY A 1 90 ? 28.317 -28.178 -84.934 1.00 67.44 90 GLY A C 1
ATOM 698 O O . GLY A 1 90 ? 27.258 -28.798 -84.828 1.00 67.44 90 GLY A O 1
ATOM 699 N N . GLY A 1 91 ? 28.487 -26.950 -84.430 1.00 69.00 91 GLY A N 1
ATOM 700 C CA . GLY A 1 91 ? 27.455 -26.207 -83.698 1.00 69.00 91 GLY A CA 1
ATOM 701 C C . GLY A 1 91 ? 27.337 -26.557 -82.211 1.00 69.00 91 GLY A C 1
ATOM 702 O O . GLY A 1 91 ? 26.411 -26.083 -81.559 1.00 69.00 91 GLY A O 1
ATOM 703 N N . ILE A 1 92 ? 28.252 -27.367 -81.669 1.00 73.19 92 ILE A N 1
ATOM 704 C CA . ILE A 1 92 ? 28.375 -27.602 -80.226 1.00 73.19 92 ILE A CA 1
ATOM 705 C C . ILE A 1 92 ? 29.629 -26.864 -79.761 1.00 73.19 92 ILE A C 1
ATOM 707 O O . ILE A 1 92 ? 30.734 -27.216 -80.159 1.00 73.19 92 ILE A O 1
ATOM 711 N N . CYS A 1 93 ? 29.449 -25.825 -78.954 1.00 78.38 93 CYS A N 1
ATOM 712 C CA . CYS A 1 93 ? 30.546 -24.999 -78.465 1.00 78.38 93 CYS A CA 1
ATOM 713 C C . CYS A 1 93 ? 31.211 -25.592 -77.228 1.00 78.38 93 CYS A C 1
ATOM 715 O O . CYS A 1 93 ? 30.532 -26.138 -76.358 1.00 78.38 93 CYS A O 1
ATOM 717 N N . GLU A 1 94 ? 32.529 -25.431 -77.141 1.00 85.00 94 GLU A N 1
ATOM 718 C CA . GLU A 1 94 ? 33.243 -25.517 -75.871 1.00 85.00 94 GLU A CA 1
ATOM 719 C C . GLU A 1 94 ? 32.664 -24.480 -74.888 1.00 85.00 94 GLU A C 1
ATOM 721 O O . GLU A 1 94 ? 32.365 -23.347 -75.270 1.00 85.00 94 GLU A O 1
ATOM 726 N N . GLU A 1 95 ? 32.481 -24.850 -73.619 1.00 83.94 95 GLU A N 1
ATOM 727 C CA . GLU A 1 95 ? 31.951 -23.943 -72.582 1.00 83.94 95 GLU A CA 1
ATOM 728 C C . GLU A 1 95 ? 33.039 -22.994 -72.042 1.00 83.94 95 GLU A C 1
ATOM 730 O O . GLU A 1 95 ? 32.748 -22.009 -71.365 1.00 83.94 95 GLU A O 1
ATOM 735 N N . GLY A 1 96 ? 34.302 -23.271 -72.366 1.00 81.06 96 GLY A N 1
ATOM 736 C CA . GLY A 1 96 ? 35.474 -22.458 -72.066 1.00 81.06 96 GLY A CA 1
ATOM 737 C C . GLY A 1 96 ? 36.664 -22.929 -72.900 1.00 81.06 96 GLY A C 1
ATOM 738 O O . GLY A 1 96 ? 36.549 -23.894 -73.640 1.00 81.06 96 GLY A O 1
ATOM 739 N N . ILE A 1 97 ? 37.816 -22.259 -72.798 1.00 82.06 97 ILE A N 1
ATOM 740 C CA . ILE A 1 97 ? 39.011 -22.645 -73.570 1.00 82.06 97 ILE A CA 1
ATOM 741 C C . ILE A 1 97 ? 39.390 -24.101 -73.252 1.00 82.06 97 ILE A C 1
ATOM 743 O O . ILE A 1 97 ? 39.757 -24.393 -72.106 1.00 82.06 97 ILE A O 1
ATOM 747 N N . ASP A 1 98 ? 39.348 -24.977 -74.261 1.00 81.69 98 ASP A N 1
ATOM 748 C CA . ASP A 1 98 ? 39.721 -26.392 -74.167 1.00 81.69 98 ASP A CA 1
ATOM 749 C C . ASP A 1 98 ? 38.875 -27.193 -73.145 1.00 81.69 98 ASP A C 1
ATOM 751 O O . ASP A 1 98 ? 39.372 -28.128 -72.496 1.00 81.69 98 ASP A O 1
ATOM 755 N N . CYS A 1 99 ? 37.614 -26.807 -72.908 1.00 85.56 99 CYS A N 1
ATOM 756 C CA . CYS A 1 99 ? 36.729 -27.509 -71.971 1.00 85.56 99 CYS A CA 1
ATOM 757 C C . CYS A 1 99 ? 35.230 -27.352 -72.290 1.00 85.56 99 CYS A C 1
ATOM 759 O O . CYS A 1 99 ? 34.794 -26.381 -72.902 1.00 85.56 99 CYS A O 1
ATOM 761 N N . GLY A 1 100 ? 34.416 -28.291 -71.807 1.00 82.56 100 GLY A N 1
ATOM 762 C CA . GLY A 1 100 ? 32.962 -28.299 -71.980 1.00 82.56 100 GLY A CA 1
ATOM 763 C C . GLY A 1 100 ? 32.509 -28.652 -73.401 1.00 82.56 100 GLY A C 1
ATOM 764 O O . GLY A 1 100 ? 33.318 -28.781 -74.319 1.00 82.56 100 GLY A O 1
ATOM 765 N N . GLY A 1 101 ? 31.202 -28.852 -73.578 1.00 83.06 101 GLY A N 1
ATOM 766 C CA . GLY A 1 101 ? 30.607 -29.199 -74.872 1.00 83.06 101 GLY A CA 1
ATOM 767 C C . GLY A 1 101 ? 31.160 -30.501 -75.482 1.00 83.06 101 GLY A C 1
ATOM 768 O O . GLY A 1 101 ? 30.923 -31.571 -74.917 1.00 83.06 101 GLY A O 1
ATOM 769 N N . PRO A 1 102 ? 31.849 -30.457 -76.644 1.00 79.31 102 PRO A N 1
ATOM 770 C CA . PRO A 1 102 ? 32.414 -31.637 -77.310 1.00 79.31 102 PRO A CA 1
ATOM 771 C C . PRO A 1 102 ? 33.653 -32.221 -76.604 1.00 79.31 102 PRO A C 1
ATOM 773 O O . PRO A 1 102 ? 34.122 -33.291 -76.997 1.00 79.31 102 PRO A O 1
ATOM 776 N N . CYS A 1 103 ? 34.195 -31.538 -75.591 1.00 82.81 103 CYS A N 1
ATOM 777 C CA . CYS A 1 103 ? 35.398 -31.951 -74.878 1.00 82.81 103 CYS A CA 1
ATOM 778 C C . CYS A 1 103 ? 35.084 -32.773 -73.626 1.00 82.81 103 CYS A C 1
ATOM 780 O O . CYS A 1 103 ? 34.266 -32.380 -72.800 1.00 82.81 103 CYS A O 1
ATOM 782 N N . ASP A 1 104 ? 35.815 -33.878 -73.428 1.00 82.56 104 ASP A N 1
ATOM 783 C CA . ASP A 1 104 ? 35.664 -34.760 -72.255 1.00 82.56 104 ASP A CA 1
ATOM 784 C C . ASP A 1 104 ? 35.978 -34.055 -70.920 1.00 82.56 104 ASP A C 1
ATOM 786 O O . ASP A 1 104 ? 35.615 -34.534 -69.844 1.00 82.56 104 ASP A O 1
ATOM 790 N N . LYS A 1 105 ? 36.701 -32.932 -70.975 1.00 84.44 105 LYS A N 1
ATOM 791 C CA . LYS A 1 105 ? 37.056 -32.136 -69.805 1.00 84.44 105 LYS A CA 1
ATOM 792 C C . LYS A 1 105 ? 35.925 -31.160 -69.487 1.00 84.44 105 LYS A C 1
ATOM 794 O O . LYS A 1 105 ? 35.729 -30.197 -70.220 1.00 84.44 105 LYS A O 1
ATOM 799 N N . GLU A 1 106 ? 35.241 -31.363 -68.365 1.00 84.19 106 GLU A N 1
ATOM 800 C CA . GLU A 1 106 ? 34.308 -30.372 -67.813 1.00 84.19 106 GLU A CA 1
ATOM 801 C C . GLU A 1 106 ? 35.040 -29.050 -67.537 1.00 84.19 106 GLU A C 1
ATOM 803 O O . GLU A 1 106 ? 36.174 -29.043 -67.039 1.00 84.19 106 GLU A O 1
ATOM 808 N N . CYS A 1 107 ? 34.411 -27.921 -67.870 1.00 80.50 107 CYS A N 1
ATOM 809 C CA . CYS A 1 107 ? 34.988 -26.633 -67.529 1.00 80.50 107 CYS A CA 1
ATOM 810 C C . CYS A 1 107 ? 34.996 -26.442 -66.021 1.00 80.50 107 CYS A C 1
ATOM 812 O O . CYS A 1 107 ? 33.975 -26.559 -65.345 1.00 80.50 107 CYS A O 1
ATOM 814 N N . GLU A 1 108 ? 36.162 -26.072 -65.497 1.00 79.12 108 GLU A N 1
ATOM 815 C CA . GLU A 1 108 ? 36.234 -25.477 -64.176 1.00 79.12 108 GLU A CA 1
ATOM 816 C C . GLU A 1 108 ? 35.510 -24.136 -64.262 1.00 79.12 108 GLU A C 1
ATOM 818 O O . GLU A 1 108 ? 36.084 -23.122 -64.669 1.00 79.12 108 GLU A O 1
ATOM 823 N N . ILE A 1 109 ? 34.230 -24.133 -63.887 1.00 68.75 109 ILE A N 1
ATOM 824 C CA . ILE A 1 109 ? 33.540 -22.910 -63.510 1.00 68.75 109 ILE A CA 1
ATOM 825 C C . ILE A 1 109 ? 34.377 -22.369 -62.359 1.00 68.75 109 ILE A C 1
ATOM 827 O O . ILE A 1 109 ? 34.307 -22.857 -61.229 1.00 68.75 109 ILE A O 1
ATOM 831 N N . LYS A 1 110 ? 35.229 -21.383 -62.650 1.00 65.62 110 LYS A N 1
ATOM 832 C CA . LYS A 1 110 ? 35.699 -20.480 -61.614 1.00 65.62 110 LYS A CA 1
ATOM 833 C C . LYS A 1 110 ? 34.423 -19.828 -61.137 1.00 65.62 110 LYS A C 1
ATOM 835 O O . LYS A 1 110 ? 33.957 -18.883 -61.769 1.00 65.62 110 LYS A O 1
ATOM 840 N N . GLU A 1 111 ? 33.821 -20.396 -60.089 1.00 60.75 111 GLU A N 1
ATOM 841 C CA . GLU A 1 111 ? 32.806 -19.700 -59.322 1.00 60.75 111 GLU A CA 1
ATOM 842 C C . GLU A 1 111 ? 33.367 -18.290 -59.183 1.00 60.75 111 GLU A C 1
ATOM 844 O O . GLU A 1 111 ? 34.519 -18.157 -58.731 1.00 60.75 111 GLU A O 1
ATOM 849 N N . PRO A 1 112 ? 32.666 -17.245 -59.673 1.00 57.12 112 PRO A N 1
ATOM 850 C CA . PRO A 1 112 ? 33.093 -15.910 -59.339 1.00 57.12 112 PRO A CA 1
ATOM 851 C C . PRO A 1 112 ? 33.249 -15.967 -57.832 1.00 57.12 112 PRO A C 1
ATOM 853 O O . PRO A 1 112 ? 32.344 -16.437 -57.134 1.00 57.12 112 PRO A O 1
ATOM 856 N N . LEU A 1 113 ? 34.439 -15.608 -57.352 1.00 53.94 113 LEU A N 1
ATOM 857 C CA . LEU A 1 113 ? 34.614 -15.252 -55.964 1.00 53.94 113 LEU A CA 1
ATOM 858 C C . LEU A 1 113 ? 33.600 -14.134 -55.754 1.00 53.94 113 LEU A C 1
ATOM 860 O O . LEU A 1 113 ? 33.886 -12.956 -55.935 1.00 53.94 113 LEU A O 1
ATOM 864 N N . ILE A 1 114 ? 32.376 -14.520 -55.405 1.00 51.47 114 ILE A N 1
ATOM 865 C CA . ILE A 1 114 ? 31.540 -13.747 -54.540 1.00 51.47 114 ILE A CA 1
ATOM 866 C C . ILE A 1 114 ? 32.441 -13.701 -53.323 1.00 51.47 114 ILE A C 1
ATOM 868 O O . ILE A 1 114 ? 32.519 -14.653 -52.541 1.00 51.47 114 ILE A O 1
ATOM 872 N N . GLU A 1 115 ? 33.223 -12.628 -53.226 1.00 56.28 115 GLU A N 1
ATOM 873 C CA . GLU A 1 115 ? 33.617 -12.111 -51.940 1.00 56.28 115 GLU A CA 1
ATOM 874 C C . GLU A 1 115 ? 32.291 -11.913 -51.218 1.00 56.28 115 GLU A C 1
ATOM 876 O O . GLU A 1 115 ? 31.651 -10.867 -51.294 1.00 56.28 115 GLU A O 1
ATOM 881 N N . LEU A 1 116 ? 31.804 -12.989 -50.595 1.00 53.03 116 LEU A N 1
ATOM 882 C CA . LEU A 1 116 ? 30.789 -12.910 -49.578 1.00 53.03 116 LEU A CA 1
ATOM 883 C C . LEU A 1 116 ? 31.383 -11.862 -48.649 1.00 53.03 116 LEU A C 1
ATOM 885 O O . LEU A 1 116 ? 32.499 -12.118 -48.192 1.00 53.03 116 LEU A O 1
ATOM 889 N N . PRO A 1 117 ? 30.768 -10.684 -48.453 1.00 55.28 117 PRO A N 1
ATOM 890 C CA . PRO A 1 117 ? 31.384 -9.638 -47.656 1.00 55.28 117 PRO A CA 1
ATOM 891 C C . PRO A 1 117 ? 31.652 -10.229 -46.274 1.00 55.28 117 PRO A C 1
ATOM 893 O O . PRO A 1 117 ? 30.751 -10.415 -45.453 1.00 55.28 117 PRO A O 1
ATOM 896 N N . LEU A 1 118 ? 32.897 -10.646 -46.057 1.00 58.53 118 LEU A N 1
ATOM 897 C CA . LEU A 1 118 ? 33.277 -11.505 -44.950 1.00 58.53 118 LEU A CA 1
ATOM 898 C C . LEU A 1 118 ? 33.717 -10.603 -43.815 1.00 58.53 118 LEU A C 1
ATOM 900 O O . LEU A 1 118 ? 34.831 -10.700 -43.325 1.00 58.53 118 LEU A O 1
ATOM 904 N N . GLU A 1 119 ? 32.812 -9.735 -43.378 1.00 60.56 119 GLU A N 1
ATOM 905 C CA . GLU A 1 119 ? 32.974 -8.978 -42.142 1.00 60.56 119 GLU A CA 1
ATOM 906 C C . GLU A 1 119 ? 31.682 -8.959 -41.327 1.00 60.56 119 GLU A C 1
ATOM 908 O O . GLU A 1 119 ? 31.310 -7.965 -40.714 1.00 60.56 119 GLU A O 1
ATOM 913 N N . ILE A 1 120 ? 31.032 -10.116 -41.184 1.00 59.88 120 ILE A N 1
ATOM 914 C CA . ILE A 1 120 ? 30.260 -10.341 -39.958 1.00 59.88 120 ILE A CA 1
ATOM 915 C C . ILE A 1 120 ? 31.275 -10.656 -38.851 1.00 59.88 120 ILE A C 1
ATOM 917 O O . ILE A 1 120 ? 31.526 -11.810 -38.511 1.00 59.88 120 ILE A O 1
ATOM 921 N N . CYS A 1 121 ? 31.924 -9.598 -38.359 1.00 61.00 121 CYS A N 1
ATOM 922 C CA . CYS A 1 121 ? 32.231 -9.401 -36.947 1.00 61.00 121 CYS A CA 1
ATOM 923 C C . CYS A 1 121 ? 32.679 -10.657 -36.175 1.00 61.00 121 CYS A C 1
ATOM 925 O O . CYS A 1 121 ? 31.956 -11.183 -35.332 1.00 61.00 121 CYS A O 1
ATOM 927 N N . LYS A 1 122 ? 33.894 -11.150 -36.447 1.00 59.88 122 LYS A N 1
ATOM 928 C CA . LYS A 1 122 ? 34.500 -12.278 -35.717 1.00 59.88 122 LYS A CA 1
ATOM 929 C C . LYS A 1 122 ? 35.504 -11.785 -34.675 1.00 59.88 122 LYS A C 1
ATOM 931 O O . LYS A 1 122 ? 36.711 -11.957 -34.839 1.00 59.88 122 LYS A O 1
ATOM 936 N N . ARG A 1 123 ? 35.028 -11.222 -33.561 1.00 57.56 123 ARG A N 1
ATOM 937 C CA . ARG A 1 123 ? 35.855 -11.083 -32.349 1.00 57.56 123 ARG A CA 1
ATOM 938 C C . ARG A 1 123 ? 35.201 -11.821 -31.187 1.00 57.56 123 ARG A C 1
ATOM 940 O O . ARG A 1 123 ? 34.154 -11.435 -30.691 1.00 57.56 123 ARG A O 1
ATOM 947 N N . GLY A 1 124 ? 35.841 -12.905 -30.744 1.00 59.41 124 GLY A N 1
ATOM 948 C CA . GLY A 1 124 ? 35.358 -13.704 -29.619 1.00 59.41 124 GLY A CA 1
ATOM 949 C C . GLY A 1 124 ? 35.293 -12.898 -28.319 1.00 59.41 124 GLY A C 1
ATOM 950 O O . GLY A 1 124 ? 36.261 -12.233 -27.940 1.00 59.41 124 GLY A O 1
ATOM 951 N N . PHE A 1 125 ? 34.158 -12.994 -27.626 1.00 60.44 125 PHE A N 1
ATOM 952 C CA . PHE A 1 125 ? 33.919 -12.382 -26.321 1.00 60.44 125 PHE A CA 1
ATOM 953 C C . PHE A 1 125 ? 34.877 -12.955 -25.263 1.00 60.44 125 PHE A C 1
ATOM 955 O O . PHE A 1 125 ? 34.851 -14.151 -24.960 1.00 60.44 125 PHE A O 1
ATOM 962 N N . LYS A 1 126 ? 35.733 -12.111 -24.676 1.00 68.44 126 LYS A N 1
ATOM 963 C CA . LYS A 1 126 ? 36.677 -12.513 -23.622 1.00 68.44 126 LYS A CA 1
ATOM 964 C C . LYS A 1 126 ? 36.059 -12.274 -22.243 1.00 68.44 126 LYS A C 1
ATOM 966 O O . LYS A 1 126 ? 36.239 -11.218 -21.652 1.00 68.44 126 LYS A O 1
ATOM 971 N N . TYR A 1 127 ? 35.374 -13.282 -21.700 1.00 65.50 127 TYR A N 1
ATOM 972 C CA . TYR A 1 127 ? 34.713 -13.234 -20.379 1.00 65.50 127 TYR A CA 1
ATOM 973 C C . TYR A 1 127 ? 35.662 -12.986 -19.182 1.00 65.50 127 TYR A C 1
ATOM 975 O O . TYR A 1 127 ? 35.214 -12.771 -18.057 1.00 65.50 127 TYR A O 1
ATOM 983 N N . TYR A 1 128 ? 36.974 -13.045 -19.411 1.00 66.94 128 TYR A N 1
ATOM 984 C CA . TYR A 1 128 ? 38.030 -12.808 -18.426 1.00 66.94 128 TYR A CA 1
ATOM 985 C C . TYR A 1 128 ? 38.571 -11.370 -18.443 1.00 66.94 128 TYR A C 1
ATOM 987 O O . TYR A 1 128 ? 39.576 -11.096 -17.788 1.00 66.94 128 TYR A O 1
ATOM 995 N N . ASP A 1 129 ? 37.939 -10.449 -19.177 1.00 74.25 129 ASP A N 1
ATOM 996 C CA . ASP A 1 129 ? 38.279 -9.032 -19.079 1.00 74.25 129 ASP A CA 1
ATOM 997 C C . ASP A 1 129 ? 37.973 -8.525 -17.658 1.00 74.25 129 ASP A C 1
ATOM 999 O O . ASP A 1 129 ? 36.833 -8.528 -17.186 1.00 74.25 129 ASP A O 1
ATOM 1003 N N . LEU A 1 130 ? 39.030 -8.134 -16.946 1.00 80.88 130 LEU A N 1
ATOM 1004 C CA . LEU A 1 130 ? 38.995 -7.720 -15.545 1.00 80.88 130 LEU A CA 1
ATOM 1005 C C . LEU A 1 130 ? 38.033 -6.540 -15.318 1.00 80.88 130 LEU A C 1
ATOM 1007 O O . LEU A 1 130 ? 37.443 -6.413 -14.245 1.00 80.88 130 LEU A O 1
ATOM 1011 N N . THR A 1 131 ? 37.837 -5.704 -16.338 1.00 80.50 131 THR A N 1
ATOM 1012 C CA . THR A 1 131 ? 36.969 -4.519 -16.296 1.00 80.50 131 THR A CA 1
ATOM 1013 C C . THR A 1 131 ? 35.493 -4.862 -16.060 1.00 80.50 131 THR A C 1
ATOM 1015 O O . THR A 1 131 ? 34.832 -4.198 -15.259 1.00 80.50 131 THR A O 1
ATOM 1018 N N . TYR A 1 132 ? 34.994 -5.945 -16.666 1.00 82.44 132 TYR A N 1
ATOM 1019 C CA . TYR A 1 132 ? 33.622 -6.435 -16.489 1.00 82.44 132 TYR A CA 1
ATOM 1020 C C . TYR A 1 132 ? 33.354 -6.849 -15.038 1.00 82.44 132 TYR A C 1
ATOM 1022 O O . TYR A 1 132 ? 32.364 -6.448 -14.422 1.00 82.44 132 TYR A O 1
ATOM 1030 N N . TRP A 1 133 ? 34.276 -7.623 -14.465 1.00 84.56 133 TRP A N 1
ATOM 1031 C CA . TRP A 1 133 ? 34.159 -8.104 -13.091 1.00 84.56 133 TRP A CA 1
ATOM 1032 C C . TRP A 1 133 ? 34.267 -6.965 -12.080 1.00 84.56 133 TRP A C 1
ATOM 1034 O O . TRP A 1 133 ? 33.495 -6.928 -11.123 1.00 84.56 133 TRP A O 1
ATOM 1044 N N . ILE A 1 134 ? 35.158 -5.997 -12.320 1.00 89.25 134 ILE A N 1
ATOM 1045 C CA . ILE A 1 134 ? 35.252 -4.782 -11.501 1.00 89.25 134 ILE A CA 1
ATOM 1046 C C . ILE A 1 134 ? 33.926 -4.009 -11.529 1.00 89.25 134 ILE A C 1
ATOM 1048 O O . ILE A 1 134 ? 33.436 -3.619 -10.470 1.00 89.25 134 ILE A O 1
ATOM 1052 N N . PHE A 1 135 ? 33.308 -3.832 -12.701 1.00 89.25 135 PHE A N 1
ATOM 1053 C CA . PHE A 1 135 ? 32.024 -3.137 -12.822 1.00 89.25 135 PHE A CA 1
ATOM 1054 C C . PHE A 1 135 ? 30.908 -3.831 -12.023 1.00 89.25 135 PHE A C 1
ATOM 1056 O O . PHE A 1 135 ? 30.211 -3.178 -11.242 1.00 89.25 135 PHE A O 1
ATOM 1063 N N . LEU A 1 136 ? 30.777 -5.158 -12.134 1.00 89.94 136 LEU A N 1
ATOM 1064 C CA . LEU A 1 136 ? 29.786 -5.912 -11.356 1.00 89.94 136 LEU A CA 1
ATOM 1065 C C . LEU A 1 136 ? 30.043 -5.840 -9.845 1.00 89.94 136 LEU A C 1
ATOM 1067 O O . LEU A 1 136 ? 29.101 -5.709 -9.057 1.00 89.94 136 LEU A O 1
ATOM 1071 N N . ILE A 1 137 ? 31.307 -5.877 -9.418 1.00 93.31 137 ILE A N 1
ATOM 1072 C CA . ILE A 1 137 ? 31.667 -5.707 -8.005 1.00 93.31 137 ILE A CA 1
ATOM 1073 C C . ILE A 1 137 ? 31.255 -4.313 -7.513 1.00 93.31 137 ILE A C 1
ATOM 1075 O O . ILE A 1 137 ? 30.643 -4.195 -6.454 1.00 93.31 137 ILE A O 1
ATOM 1079 N N . ILE A 1 138 ? 31.507 -3.256 -8.287 1.00 93.44 138 ILE A N 1
ATOM 1080 C CA . ILE A 1 138 ? 31.108 -1.890 -7.918 1.00 93.44 138 ILE A CA 1
ATOM 1081 C C . ILE A 1 138 ? 29.584 -1.781 -7.775 1.00 93.44 138 ILE A C 1
ATOM 1083 O O . ILE A 1 138 ? 29.096 -1.239 -6.781 1.00 93.44 138 ILE A O 1
ATOM 1087 N N . VAL A 1 139 ? 28.822 -2.342 -8.718 1.00 94.31 139 VAL A N 1
ATOM 1088 C CA . VAL A 1 139 ? 27.350 -2.326 -8.678 1.00 94.31 139 VAL A CA 1
ATOM 1089 C C . VAL A 1 139 ? 26.817 -3.082 -7.461 1.00 94.31 139 VAL A C 1
ATOM 1091 O O . VAL A 1 139 ? 25.941 -2.584 -6.750 1.00 94.31 139 VAL A O 1
ATOM 1094 N N . THR A 1 140 ? 27.356 -4.268 -7.177 1.00 93.31 140 THR A N 1
ATOM 1095 C CA . THR A 1 140 ? 26.925 -5.063 -6.015 1.00 93.31 140 THR A CA 1
ATOM 1096 C C . THR A 1 140 ? 27.253 -4.365 -4.695 1.00 93.31 140 THR A C 1
ATOM 1098 O O . THR A 1 140 ? 26.420 -4.365 -3.784 1.00 93.31 140 THR A O 1
ATOM 1101 N N . LEU A 1 141 ? 28.406 -3.695 -4.597 1.00 95.50 141 LEU A N 1
ATOM 1102 C CA . LEU A 1 141 ? 28.762 -2.868 -3.442 1.00 95.50 141 LEU A CA 1
ATOM 1103 C C . LEU A 1 141 ? 27.830 -1.659 -3.285 1.00 95.50 141 LEU A C 1
ATOM 1105 O O . LEU A 1 141 ? 27.431 -1.350 -2.159 1.00 95.50 141 LEU A O 1
ATOM 1109 N N . ALA A 1 142 ? 27.439 -1.006 -4.382 1.00 93.88 142 ALA A N 1
ATOM 1110 C CA . ALA A 1 142 ? 26.488 0.106 -4.358 1.00 93.88 142 ALA A CA 1
ATOM 1111 C C . ALA A 1 142 ? 25.105 -0.338 -3.845 1.00 93.88 142 ALA A C 1
ATOM 1113 O O . ALA A 1 142 ? 24.564 0.276 -2.921 1.00 93.88 142 ALA A O 1
ATOM 1114 N N . ILE A 1 143 ? 24.581 -1.456 -4.363 1.00 94.69 143 ILE A N 1
ATOM 1115 C CA . ILE A 1 143 ? 23.317 -2.054 -3.901 1.00 94.69 143 ILE A CA 1
ATOM 1116 C C . ILE A 1 143 ? 23.408 -2.438 -2.418 1.00 94.69 143 ILE A C 1
ATOM 1118 O O . ILE A 1 143 ? 22.500 -2.148 -1.636 1.00 94.69 143 ILE A O 1
ATOM 1122 N N . TRP A 1 144 ? 24.513 -3.061 -1.998 1.00 96.06 144 TRP A N 1
ATOM 1123 C CA . TRP A 1 144 ? 24.709 -3.465 -0.605 1.00 96.06 144 TRP A CA 1
ATOM 1124 C C . TRP A 1 144 ? 24.794 -2.266 0.348 1.00 96.06 144 TRP A C 1
ATOM 1126 O O . TRP A 1 144 ? 24.230 -2.303 1.448 1.00 96.06 144 TRP A O 1
ATOM 1136 N N . SER A 1 145 ? 25.469 -1.195 -0.075 1.00 94.75 145 SER A N 1
ATOM 1137 C CA . SER A 1 145 ? 25.570 0.056 0.676 1.00 94.75 145 SER A CA 1
ATOM 1138 C C . SER A 1 145 ? 24.192 0.680 0.909 1.00 94.75 145 SER A C 1
ATOM 1140 O O . SER A 1 145 ? 23.833 0.954 2.061 1.00 94.75 145 SER A O 1
ATOM 1142 N N . ASP A 1 146 ? 23.381 0.823 -0.145 1.00 94.19 146 ASP A N 1
ATOM 1143 C CA . ASP A 1 146 ? 22.042 1.407 -0.026 1.00 94.19 146 ASP A CA 1
ATOM 1144 C C . ASP A 1 146 ? 21.083 0.510 0.773 1.00 94.19 146 ASP A C 1
ATOM 1146 O O . ASP A 1 146 ? 20.367 0.986 1.661 1.00 94.19 146 ASP A O 1
ATOM 1150 N N . TYR A 1 147 ? 21.158 -0.812 0.583 1.00 95.81 147 TYR A N 1
ATOM 1151 C CA . TYR A 1 147 ? 20.432 -1.778 1.411 1.00 95.81 147 TYR A CA 1
ATOM 1152 C C . TYR A 1 147 ? 20.760 -1.597 2.898 1.00 95.81 147 TYR A C 1
ATOM 1154 O O . TYR A 1 147 ? 19.862 -1.531 3.748 1.00 95.81 147 TYR A O 1
ATOM 1162 N N . LYS A 1 148 ? 22.048 -1.478 3.239 1.00 95.88 148 LYS A N 1
ATOM 1163 C CA . LYS A 1 148 ? 22.497 -1.291 4.624 1.00 95.88 148 LYS A CA 1
ATOM 1164 C C . LYS A 1 148 ? 22.058 0.065 5.177 1.00 95.88 148 LYS A C 1
ATOM 1166 O O . LYS A 1 148 ? 21.633 0.129 6.334 1.00 95.88 148 LYS A O 1
ATOM 1171 N N . ASN A 1 149 ? 22.125 1.128 4.377 1.00 94.19 149 ASN A N 1
ATOM 1172 C CA . ASN A 1 149 ? 21.659 2.464 4.747 1.00 94.19 149 ASN A CA 1
ATOM 1173 C C . ASN A 1 149 ? 20.151 2.470 5.042 1.00 94.19 149 ASN A C 1
ATOM 1175 O O . ASN A 1 149 ? 19.717 2.894 6.115 1.00 94.19 149 ASN A O 1
ATOM 1179 N N . THR A 1 150 ? 19.355 1.896 4.145 1.00 93.12 150 THR A N 1
ATOM 1180 C CA . THR A 1 150 ? 17.905 1.767 4.307 1.00 93.12 150 THR A CA 1
ATOM 1181 C C . THR A 1 150 ? 17.551 0.901 5.511 1.00 93.12 150 THR A C 1
ATOM 1183 O O . THR A 1 150 ? 16.699 1.280 6.313 1.00 93.12 150 THR A O 1
ATOM 1186 N N . LYS A 1 151 ? 18.257 -0.213 5.734 1.00 94.56 151 LYS A N 1
ATOM 1187 C CA . LYS A 1 151 ? 18.066 -1.058 6.924 1.00 94.56 151 LYS A CA 1
ATOM 1188 C C . LYS A 1 151 ? 18.358 -0.303 8.224 1.00 94.56 151 LYS A C 1
ATOM 1190 O O . LYS A 1 151 ? 17.627 -0.476 9.199 1.00 94.56 151 LYS A O 1
ATOM 1195 N N . ARG A 1 152 ? 19.385 0.556 8.245 1.00 93.62 152 ARG A N 1
ATOM 1196 C CA . ARG A 1 152 ? 19.669 1.449 9.383 1.00 93.62 152 ARG A CA 1
ATOM 1197 C C . ARG A 1 152 ? 18.537 2.454 9.600 1.00 93.62 152 ARG A C 1
ATOM 1199 O O . ARG A 1 152 ? 18.077 2.574 10.732 1.00 93.62 152 ARG A O 1
ATOM 1206 N N . LYS A 1 153 ? 18.045 3.111 8.542 1.00 91.94 153 LYS A N 1
ATOM 1207 C CA . LYS A 1 153 ? 16.900 4.041 8.616 1.00 91.94 153 LYS A CA 1
ATOM 1208 C C . LYS A 1 153 ? 15.641 3.350 9.142 1.00 91.94 153 LYS A C 1
ATOM 1210 O O . LYS A 1 153 ? 15.041 3.829 10.095 1.00 91.94 153 LYS A O 1
ATOM 1215 N N . VAL A 1 154 ? 15.295 2.181 8.603 1.00 92.25 154 VAL A N 1
ATOM 1216 C CA . VAL A 1 154 ? 14.141 1.382 9.047 1.00 92.25 154 VAL A CA 1
ATOM 1217 C C . VAL A 1 154 ? 14.275 0.969 10.512 1.00 92.25 154 VAL A C 1
ATOM 1219 O O . VAL A 1 154 ? 13.300 1.058 11.251 1.00 92.25 154 VAL A O 1
ATOM 1222 N N . ARG A 1 155 ? 15.469 0.561 10.964 1.00 91.94 155 ARG A N 1
ATOM 1223 C CA . ARG A 1 155 ? 15.708 0.251 12.383 1.00 91.94 155 ARG A CA 1
ATOM 1224 C C . ARG A 1 155 ? 15.561 1.491 13.265 1.00 91.94 155 ARG A C 1
ATOM 1226 O O . ARG A 1 155 ? 14.968 1.385 14.330 1.00 91.94 155 ARG A O 1
ATOM 1233 N N . LYS A 1 156 ? 16.049 2.650 12.806 1.00 91.69 156 LYS A N 1
ATOM 1234 C CA . LYS A 1 156 ? 15.863 3.931 13.499 1.00 91.69 156 LYS A CA 1
ATOM 1235 C C . LYS A 1 156 ? 14.378 4.270 13.630 1.00 91.69 156 LYS A C 1
ATOM 1237 O O . LYS A 1 156 ? 13.959 4.601 14.723 1.00 91.69 156 LYS A O 1
ATOM 1242 N N . TYR A 1 157 ? 13.585 4.131 12.565 1.00 89.38 157 TYR A N 1
ATOM 1243 C CA . TYR A 1 157 ? 12.139 4.376 12.624 1.00 89.38 157 TYR A CA 1
ATOM 1244 C C . TYR A 1 157 ? 11.417 3.377 13.529 1.00 89.38 157 TYR A C 1
ATOM 1246 O O . TYR A 1 157 ? 10.571 3.778 14.314 1.00 89.38 157 TYR A O 1
ATOM 1254 N N . ARG A 1 158 ? 11.774 2.090 13.462 1.00 87.62 158 ARG A N 1
ATOM 1255 C CA . ARG A 1 158 ? 11.145 1.042 14.276 1.00 87.62 158 ARG A CA 1
ATOM 1256 C C . ARG A 1 158 ? 11.380 1.226 15.774 1.00 87.62 158 ARG A C 1
ATOM 1258 O O . ARG A 1 158 ? 10.493 0.923 16.555 1.00 87.62 158 ARG A O 1
ATOM 1265 N N . ASN A 1 159 ? 12.569 1.691 16.144 1.00 88.50 159 ASN A N 1
ATOM 1266 C CA . ASN A 1 159 ? 12.959 1.906 17.534 1.00 88.50 159 ASN A CA 1
ATOM 1267 C C . ASN A 1 159 ? 12.624 3.321 18.033 1.00 88.50 159 ASN A C 1
ATOM 1269 O O . ASN A 1 159 ? 12.985 3.655 19.155 1.00 88.50 159 ASN A O 1
ATOM 1273 N N . ASN A 1 160 ? 12.016 4.169 17.198 1.00 87.62 160 ASN A N 1
ATOM 1274 C CA . ASN A 1 160 ? 11.639 5.518 17.590 1.00 87.62 160 ASN A CA 1
ATOM 1275 C C . ASN A 1 160 ? 10.247 5.492 18.229 1.00 87.62 160 ASN A C 1
ATOM 1277 O O . ASN A 1 160 ? 9.239 5.499 17.516 1.00 87.62 160 ASN A O 1
ATOM 1281 N N . GLU A 1 161 ? 10.219 5.427 19.560 1.00 84.06 161 GLU A N 1
ATOM 1282 C CA . GLU A 1 161 ? 8.990 5.418 20.363 1.00 84.06 161 GLU A CA 1
ATOM 1283 C C . GLU A 1 161 ? 8.232 6.749 20.291 1.00 84.06 161 GLU A C 1
ATOM 1285 O O . GLU A 1 161 ? 7.009 6.736 20.371 1.00 84.06 161 GLU A O 1
ATOM 1290 N N . ASP A 1 162 ? 8.921 7.859 20.002 1.00 84.12 162 ASP A N 1
ATOM 1291 C CA . ASP A 1 162 ? 8.300 9.182 19.845 1.00 84.12 162 ASP A CA 1
ATOM 1292 C C . ASP A 1 162 ? 7.431 9.289 18.580 1.00 84.12 162 ASP A C 1
ATOM 1294 O O . ASP A 1 162 ? 6.649 10.226 18.425 1.00 84.12 162 ASP A O 1
ATOM 1298 N N . LEU A 1 163 ? 7.594 8.358 17.635 1.00 78.50 163 LEU A N 1
ATOM 1299 C CA . LEU A 1 163 ? 6.861 8.354 16.378 1.00 78.50 163 LEU A CA 1
ATOM 1300 C C . LEU A 1 163 ? 5.608 7.487 16.482 1.00 78.50 163 LEU A C 1
ATOM 1302 O O . LEU A 1 163 ? 5.715 6.296 16.776 1.00 78.50 163 LEU A O 1
ATOM 1306 N N . GLU A 1 164 ? 4.462 8.053 16.114 1.00 74.19 164 GLU A N 1
ATOM 1307 C CA . GLU A 1 164 ? 3.219 7.308 15.909 1.00 74.19 164 GLU A CA 1
ATOM 1308 C C . GLU A 1 164 ? 3.381 6.068 15.044 1.00 74.19 164 GLU A C 1
ATOM 1310 O O . GLU A 1 164 ? 4.088 6.094 14.033 1.00 74.19 164 GLU A O 1
ATOM 1315 N N . ASP A 1 165 ? 2.611 5.027 15.350 1.00 73.44 165 ASP A N 1
ATOM 1316 C CA . ASP A 1 165 ? 2.637 3.773 14.601 1.00 73.44 165 ASP A CA 1
ATOM 1317 C C . ASP A 1 165 ? 2.272 3.948 13.125 1.00 73.44 165 ASP A C 1
ATOM 1319 O O . ASP A 1 165 ? 2.922 3.361 12.252 1.00 73.44 165 ASP A O 1
ATOM 1323 N N . TYR A 1 166 ? 1.303 4.812 12.820 1.00 72.69 166 TYR A N 1
ATOM 1324 C CA . TYR A 1 166 ? 0.920 5.116 11.446 1.00 72.69 166 TYR A CA 1
ATOM 1325 C C . TYR A 1 166 ? 2.041 5.851 10.679 1.00 72.69 166 TYR A C 1
ATOM 1327 O O . TYR A 1 166 ? 2.467 5.405 9.605 1.00 72.69 166 TYR A O 1
ATOM 1335 N N . ILE A 1 167 ? 2.607 6.923 11.249 1.00 78.19 167 ILE A N 1
ATOM 1336 C CA . ILE A 1 167 ? 3.721 7.676 10.642 1.00 78.19 167 ILE A CA 1
ATOM 1337 C C . ILE A 1 167 ? 4.976 6.795 10.521 1.00 78.19 167 ILE A C 1
ATOM 1339 O O . ILE A 1 167 ? 5.692 6.835 9.513 1.00 78.19 167 ILE A O 1
ATOM 1343 N N . ARG A 1 168 ? 5.239 5.953 11.522 1.00 81.62 168 ARG A N 1
ATOM 1344 C CA . ARG A 1 168 ? 6.327 4.968 11.555 1.00 81.62 168 ARG A CA 1
ATOM 1345 C C . ARG A 1 168 ? 6.185 3.959 10.425 1.00 81.62 168 ARG A C 1
ATOM 1347 O O . ARG A 1 168 ? 7.148 3.748 9.682 1.00 81.62 168 ARG A O 1
ATOM 1354 N N . ALA A 1 169 ? 4.999 3.379 10.253 1.00 78.81 169 ALA A N 1
ATOM 1355 C CA . ALA A 1 169 ? 4.709 2.465 9.155 1.00 78.81 169 ALA A CA 1
ATOM 1356 C C . ALA A 1 169 ? 4.925 3.147 7.796 1.00 78.81 169 ALA A C 1
ATOM 1358 O O . ALA A 1 169 ? 5.655 2.607 6.959 1.00 78.81 169 ALA A O 1
ATOM 1359 N N . LYS A 1 170 ? 4.406 4.369 7.614 1.00 83.38 170 LYS A N 1
ATOM 1360 C CA . LYS A 1 170 ? 4.587 5.173 6.395 1.00 83.38 170 LYS A CA 1
ATOM 1361 C C . LYS A 1 170 ? 6.066 5.414 6.071 1.00 83.38 170 LYS A C 1
ATOM 1363 O O . LYS A 1 170 ? 6.512 5.119 4.963 1.00 83.38 170 LYS A O 1
ATOM 1368 N N . LYS A 1 171 ? 6.871 5.872 7.040 1.00 87.00 171 LYS A N 1
ATOM 1369 C CA . LYS A 1 171 ? 8.317 6.118 6.837 1.00 87.00 171 LYS A CA 1
ATOM 1370 C C . LYS A 1 171 ? 9.085 4.828 6.517 1.00 87.00 171 LYS A C 1
ATOM 1372 O O . LYS A 1 171 ? 10.000 4.850 5.692 1.00 87.00 171 LYS A O 1
ATOM 1377 N N . ILE A 1 172 ? 8.703 3.693 7.110 1.00 86.75 172 ILE A N 1
ATOM 1378 C CA . ILE A 1 172 ? 9.303 2.380 6.815 1.00 86.75 172 ILE A CA 1
ATOM 1379 C C . ILE A 1 172 ? 8.959 1.910 5.397 1.00 86.75 172 ILE A C 1
ATOM 1381 O O . ILE A 1 172 ? 9.856 1.463 4.676 1.00 86.75 172 ILE A O 1
ATOM 1385 N N . VAL A 1 173 ? 7.688 1.992 4.996 1.00 85.00 173 VAL A N 1
ATOM 1386 C CA . VAL A 1 173 ? 7.225 1.598 3.655 1.00 85.00 173 VAL A CA 1
ATOM 1387 C C . VAL A 1 173 ? 7.890 2.470 2.593 1.00 85.00 173 VAL A C 1
ATOM 1389 O O . VAL A 1 173 ? 8.482 1.935 1.655 1.00 85.00 173 VAL A O 1
ATOM 1392 N N . HIS A 1 174 ? 7.906 3.788 2.800 1.00 86.38 174 HIS A N 1
ATOM 1393 C CA . HIS A 1 174 ? 8.577 4.747 1.926 1.00 86.38 174 HIS A CA 1
ATOM 1394 C C . HIS A 1 174 ? 10.071 4.426 1.745 1.00 86.38 174 HIS A C 1
ATOM 1396 O O . HIS A 1 174 ? 10.568 4.345 0.622 1.00 86.38 174 HIS A O 1
ATOM 1402 N N . ALA A 1 175 ? 10.797 4.179 2.842 1.00 89.12 175 ALA A N 1
ATOM 1403 C CA . ALA A 1 175 ? 12.221 3.849 2.783 1.00 89.12 175 ALA A CA 1
ATOM 1404 C C . ALA A 1 175 ? 12.491 2.538 2.022 1.00 89.12 175 ALA A C 1
ATOM 1406 O O . ALA A 1 175 ? 13.409 2.477 1.206 1.00 89.12 175 ALA A O 1
ATOM 1407 N N . LYS A 1 176 ? 11.677 1.496 2.249 1.00 89.69 176 LYS A N 1
ATOM 1408 C CA . LYS A 1 176 ? 11.788 0.226 1.514 1.00 89.69 176 LYS A CA 1
ATOM 1409 C C . LYS A 1 176 ? 11.480 0.393 0.028 1.00 89.69 176 LYS A C 1
ATOM 1411 O O . LYS A 1 176 ? 12.182 -0.179 -0.795 1.00 89.69 176 LYS A O 1
ATOM 1416 N N . ARG A 1 177 ? 10.456 1.175 -0.322 1.00 87.50 177 ARG A N 1
ATOM 1417 C CA . ARG A 1 177 ? 10.089 1.452 -1.716 1.00 87.50 177 ARG A CA 1
ATOM 1418 C C . ARG A 1 177 ? 11.233 2.114 -2.473 1.00 87.50 177 ARG A C 1
ATOM 1420 O O . ARG A 1 177 ? 11.580 1.646 -3.551 1.00 87.50 177 ARG A O 1
ATOM 1427 N N . ASN A 1 178 ? 11.827 3.158 -1.900 1.00 88.56 178 ASN A N 1
ATOM 1428 C CA . ASN A 1 178 ? 12.934 3.865 -2.544 1.00 88.56 178 ASN A CA 1
ATOM 1429 C C . ASN A 1 178 ? 14.119 2.926 -2.801 1.00 88.56 178 ASN A C 1
ATOM 1431 O O . ASN A 1 178 ? 14.682 2.957 -3.890 1.00 88.56 178 ASN A O 1
ATOM 1435 N N . LEU A 1 179 ? 14.416 2.030 -1.854 1.00 92.00 179 LEU A N 1
ATOM 1436 C CA . LEU A 1 179 ? 15.402 0.965 -2.039 1.00 92.00 179 LEU A CA 1
ATOM 1437 C C . LEU A 1 179 ? 15.021 0.016 -3.190 1.00 92.00 179 LEU A C 1
ATOM 1439 O O . LEU A 1 179 ? 15.861 -0.279 -4.031 1.00 92.00 179 LEU A O 1
ATOM 1443 N N . TYR A 1 180 ? 13.774 -0.465 -3.260 1.00 90.44 180 TYR A N 1
ATOM 1444 C CA . TYR A 1 180 ? 13.351 -1.359 -4.347 1.00 90.44 180 TYR A CA 1
ATOM 1445 C C . TYR A 1 180 ? 13.429 -0.690 -5.718 1.00 90.44 180 TYR A C 1
ATOM 1447 O O . TYR A 1 180 ? 13.927 -1.307 -6.656 1.00 90.44 180 TYR A O 1
ATOM 1455 N N . VAL A 1 181 ? 12.984 0.564 -5.842 1.00 90.00 181 VAL A N 1
ATOM 1456 C CA . VAL A 1 181 ? 13.082 1.288 -7.115 1.00 90.00 181 VAL A CA 1
ATOM 1457 C C . VAL A 1 181 ? 14.539 1.518 -7.490 1.00 90.00 181 VAL A C 1
ATOM 1459 O O . VAL A 1 181 ? 14.890 1.263 -8.633 1.00 90.00 181 VAL A O 1
ATOM 1462 N N . PHE A 1 182 ? 15.398 1.899 -6.543 1.00 91.44 182 PHE A N 1
ATOM 1463 C CA . PHE A 1 182 ? 16.837 2.026 -6.775 1.00 91.44 182 PHE A CA 1
ATOM 1464 C C . PHE A 1 182 ? 17.481 0.712 -7.247 1.00 91.44 182 PHE A C 1
ATOM 1466 O O . PHE A 1 182 ? 18.263 0.705 -8.195 1.00 91.44 182 PHE A O 1
ATOM 1473 N N . ILE A 1 183 ? 17.122 -0.419 -6.631 1.00 92.56 183 ILE A N 1
ATOM 1474 C CA . ILE A 1 183 ? 17.608 -1.741 -7.048 1.00 92.56 183 ILE A CA 1
ATOM 1475 C C . ILE A 1 183 ? 17.136 -2.062 -8.467 1.00 92.56 183 ILE A C 1
ATOM 1477 O O . ILE A 1 183 ? 17.942 -2.508 -9.281 1.00 92.56 183 ILE A O 1
ATOM 1481 N N . ILE A 1 184 ? 15.856 -1.842 -8.777 1.00 91.88 184 ILE A N 1
ATOM 1482 C CA . ILE A 1 184 ? 15.292 -2.129 -10.101 1.00 91.88 184 ILE A CA 1
ATOM 1483 C C . ILE A 1 184 ? 15.946 -1.243 -11.162 1.00 91.88 184 ILE A C 1
ATOM 1485 O O . ILE A 1 184 ? 16.380 -1.763 -12.187 1.00 91.88 184 ILE A O 1
ATOM 1489 N N . THR A 1 185 ? 16.067 0.065 -10.918 1.00 91.69 185 THR A N 1
ATOM 1490 C CA . THR A 1 185 ? 16.675 0.994 -11.879 1.00 91.69 185 THR A CA 1
ATOM 1491 C C . THR A 1 185 ? 18.129 0.629 -12.142 1.00 91.69 185 THR A C 1
ATOM 1493 O O . THR A 1 185 ? 18.498 0.472 -13.301 1.00 91.69 185 THR A O 1
ATOM 1496 N N . ILE A 1 186 ? 18.937 0.387 -11.104 1.00 92.94 186 ILE A N 1
ATOM 1497 C CA . ILE A 1 186 ? 20.329 -0.056 -11.277 1.00 92.94 186 ILE A CA 1
ATOM 1498 C C . ILE A 1 186 ? 20.407 -1.406 -11.992 1.00 92.94 186 ILE A C 1
ATOM 1500 O O . ILE A 1 186 ? 21.241 -1.575 -12.877 1.00 92.94 186 ILE A O 1
ATOM 1504 N N . SER A 1 187 ? 19.536 -2.359 -11.661 1.00 93.31 187 SER A N 1
ATOM 1505 C CA . SER A 1 187 ? 19.538 -3.676 -12.309 1.00 93.31 187 SER A CA 1
ATOM 1506 C C . SER A 1 187 ? 19.240 -3.557 -13.807 1.00 93.31 187 SER A C 1
ATOM 1508 O O . SER A 1 187 ? 19.979 -4.103 -14.624 1.00 93.31 187 SER A O 1
ATOM 1510 N N . VAL A 1 188 ? 18.224 -2.777 -14.191 1.00 94.31 188 VAL A N 1
ATOM 1511 C CA . VAL A 1 188 ? 17.894 -2.514 -15.603 1.00 94.31 188 VAL A CA 1
ATOM 1512 C C . VAL A 1 188 ? 19.043 -1.797 -16.313 1.00 94.31 188 VAL A C 1
ATOM 1514 O O . VAL A 1 188 ? 19.430 -2.209 -17.403 1.00 94.31 188 VAL A O 1
ATOM 1517 N N . MET A 1 189 ? 19.649 -0.789 -15.682 1.00 92.88 189 MET A N 1
ATOM 1518 C CA . MET A 1 189 ? 20.831 -0.100 -16.214 1.00 92.88 189 MET A CA 1
ATOM 1519 C C . MET A 1 189 ? 21.985 -1.049 -16.495 1.00 92.88 189 MET A C 1
ATOM 1521 O O . MET A 1 189 ? 22.593 -0.997 -17.563 1.00 92.88 189 MET A O 1
ATOM 1525 N N . THR A 1 190 ? 22.283 -1.938 -15.546 1.00 93.00 190 THR A N 1
ATOM 1526 C CA . THR A 1 190 ? 23.341 -2.924 -15.746 1.00 93.00 190 THR A CA 1
ATOM 1527 C C . THR A 1 190 ? 23.009 -3.875 -16.880 1.00 93.00 190 THR A C 1
ATOM 1529 O O . THR A 1 190 ? 23.866 -4.102 -17.721 1.00 93.00 190 THR A O 1
ATOM 1532 N N . LEU A 1 191 ? 21.771 -4.363 -16.982 1.00 93.06 191 LEU A N 1
ATOM 1533 C CA . LEU A 1 191 ? 21.362 -5.234 -18.084 1.00 93.06 191 LEU A CA 1
ATOM 1534 C C . LEU A 1 191 ? 21.491 -4.544 -19.447 1.00 93.06 191 LEU A C 1
ATOM 1536 O O . LEU A 1 191 ? 21.947 -5.174 -20.396 1.00 93.06 191 LEU A O 1
ATOM 1540 N N . LEU A 1 192 ? 21.158 -3.254 -19.537 1.00 93.00 192 LEU A N 1
ATOM 1541 C CA . LEU A 1 192 ? 21.328 -2.463 -20.758 1.00 93.00 192 LEU A CA 1
ATOM 1542 C C . LEU A 1 192 ? 22.803 -2.295 -21.136 1.00 93.00 192 LEU A C 1
ATOM 1544 O O . LEU A 1 192 ? 23.163 -2.526 -22.287 1.00 93.00 192 LEU A O 1
ATOM 1548 N N . LEU A 1 193 ? 23.664 -1.956 -20.171 1.00 90.75 193 LEU A N 1
ATOM 1549 C CA . LEU A 1 193 ? 25.112 -1.847 -20.391 1.00 90.75 193 LEU A CA 1
ATOM 1550 C C . LEU A 1 193 ? 25.725 -3.183 -20.815 1.00 90.75 193 LEU A C 1
ATOM 1552 O O . LEU A 1 193 ? 26.534 -3.230 -21.739 1.00 90.75 193 LEU A O 1
ATOM 1556 N N . LEU A 1 194 ? 25.318 -4.273 -20.161 1.00 88.94 194 LEU A N 1
ATOM 1557 C CA . LEU A 1 194 ? 25.788 -5.615 -20.478 1.00 88.94 194 LEU A CA 1
ATOM 1558 C C . LEU A 1 194 ? 25.304 -6.080 -21.851 1.00 88.94 194 LEU A C 1
ATOM 1560 O O . LEU A 1 194 ? 26.092 -6.643 -22.604 1.00 88.94 194 LEU A O 1
ATOM 1564 N N . GLY A 1 195 ? 24.038 -5.828 -22.186 1.00 87.69 195 GLY A N 1
ATOM 1565 C CA . GLY A 1 195 ? 23.465 -6.152 -23.490 1.00 87.69 195 GLY A CA 1
ATOM 1566 C C . GLY A 1 195 ? 24.130 -5.368 -24.619 1.00 87.69 195 GLY A C 1
ATOM 1567 O O . GLY A 1 195 ? 24.502 -5.958 -25.630 1.00 87.69 195 GLY A O 1
ATOM 1568 N N . TYR A 1 196 ? 24.361 -4.068 -24.413 1.00 88.38 196 TYR A N 1
ATOM 1569 C CA . TYR A 1 196 ? 25.097 -3.220 -25.350 1.00 88.38 196 TYR A CA 1
ATOM 1570 C C . TYR A 1 196 ? 26.521 -3.731 -25.560 1.00 88.38 196 TYR A C 1
ATOM 1572 O O . TYR A 1 196 ? 26.935 -3.979 -26.691 1.00 88.38 196 TYR A O 1
ATOM 1580 N N . TYR A 1 197 ? 27.259 -3.956 -24.471 1.00 84.69 197 TYR A N 1
ATOM 1581 C CA . TYR A 1 197 ? 28.618 -4.477 -24.550 1.00 84.69 197 TYR A CA 1
ATOM 1582 C C . TYR A 1 197 ? 28.657 -5.843 -25.245 1.00 84.69 197 TYR A C 1
ATOM 1584 O O . TYR A 1 197 ? 29.479 -6.049 -26.129 1.00 84.69 197 TYR A O 1
ATOM 1592 N N . TYR A 1 198 ? 27.746 -6.760 -24.912 1.00 83.31 198 TYR A N 1
ATOM 1593 C CA . TYR A 1 198 ? 27.666 -8.075 -25.547 1.00 83.31 198 TYR A CA 1
ATOM 1594 C C . TYR A 1 198 ? 27.410 -7.974 -27.057 1.00 83.31 198 TYR A C 1
ATOM 1596 O O . TYR A 1 198 ? 28.164 -8.557 -27.835 1.00 83.31 198 TYR A O 1
ATOM 1604 N N . TYR A 1 199 ? 26.405 -7.199 -27.472 1.00 81.31 199 TYR A N 1
ATOM 1605 C CA . TYR A 1 199 ? 26.030 -7.056 -28.880 1.00 81.31 199 TYR A CA 1
ATOM 1606 C C . TYR A 1 199 ? 27.138 -6.386 -29.707 1.00 81.31 199 TYR A C 1
ATOM 1608 O O . TYR A 1 199 ? 27.562 -6.920 -30.731 1.00 81.31 199 TYR A O 1
ATOM 1616 N N . PHE A 1 200 ? 27.676 -5.260 -29.229 1.00 79.75 200 PHE A N 1
ATOM 1617 C CA . PHE A 1 200 ? 28.683 -4.486 -29.961 1.00 79.75 200 PHE A CA 1
ATOM 1618 C C . PHE A 1 200 ? 30.120 -4.998 -29.780 1.00 79.75 200 PHE A C 1
ATOM 1620 O O . PHE A 1 200 ? 30.985 -4.652 -30.578 1.00 79.75 200 PHE A O 1
ATOM 1627 N N . SER A 1 201 ? 30.400 -5.877 -28.808 1.00 72.25 201 SER A N 1
ATOM 1628 C CA . SER A 1 201 ? 31.710 -6.553 -28.712 1.00 72.25 201 SER A CA 1
ATOM 1629 C C . SER A 1 201 ? 32.031 -7.417 -29.934 1.00 72.25 201 SER A C 1
ATOM 1631 O O . SER A 1 201 ? 33.205 -7.630 -30.237 1.00 72.25 201 SER A O 1
ATOM 1633 N N . GLN A 1 202 ? 31.000 -7.878 -30.649 1.00 72.75 202 GLN A N 1
ATOM 1634 C CA . GLN A 1 202 ? 31.158 -8.603 -31.905 1.00 72.75 202 GLN A CA 1
ATOM 1635 C C . GLN A 1 202 ? 31.623 -7.653 -33.021 1.00 72.75 202 GLN A C 1
ATOM 1637 O O . GLN A 1 202 ? 32.509 -8.008 -33.797 1.00 72.75 202 GLN A O 1
ATOM 1642 N N . CYS A 1 203 ? 31.096 -6.422 -33.054 1.00 71.88 203 CYS A N 1
ATOM 1643 C CA . CYS A 1 203 ? 31.315 -5.433 -34.110 1.00 71.88 203 CYS A CA 1
ATOM 1644 C C . CYS A 1 203 ? 31.918 -4.119 -33.583 1.00 71.88 203 CYS A C 1
ATOM 1646 O O . CYS A 1 203 ? 31.201 -3.181 -33.233 1.00 71.88 203 CYS A O 1
ATOM 1648 N N . GLN A 1 204 ? 33.250 -4.023 -33.575 1.00 69.44 204 GLN A N 1
ATOM 1649 C CA . GLN A 1 204 ? 33.969 -2.878 -33.003 1.00 69.44 204 GLN A CA 1
ATOM 1650 C C . GLN A 1 204 ? 33.791 -1.561 -33.789 1.00 69.44 204 GLN A C 1
ATOM 1652 O O . GLN A 1 204 ? 33.875 -0.497 -33.179 1.00 69.44 204 GLN A O 1
ATOM 1657 N N . SER A 1 205 ? 33.526 -1.615 -35.101 1.00 73.56 205 SER A N 1
ATOM 1658 C CA . SER A 1 205 ? 33.315 -0.426 -35.949 1.00 73.56 205 SER A CA 1
ATOM 1659 C C . SER A 1 205 ? 32.073 0.374 -35.550 1.00 73.56 205 SER A C 1
ATOM 1661 O O . SER A 1 205 ? 32.110 1.595 -35.528 1.00 73.56 205 SER A O 1
ATOM 1663 N N . TYR A 1 206 ? 31.006 -0.312 -35.143 1.00 75.44 206 TYR A N 1
ATOM 1664 C CA . TYR A 1 206 ? 29.716 0.299 -34.815 1.00 75.44 206 TYR A CA 1
ATOM 1665 C C . TYR A 1 206 ? 29.573 0.706 -33.338 1.00 75.44 206 TYR A C 1
ATOM 1667 O O . TYR A 1 206 ? 28.546 1.252 -32.935 1.00 75.44 206 TYR A O 1
ATOM 1675 N N . LEU A 1 207 ? 30.592 0.456 -32.507 1.00 78.06 207 LEU A N 1
ATOM 1676 C CA . LEU A 1 207 ? 30.546 0.729 -31.065 1.00 78.06 207 LEU A CA 1
ATOM 1677 C C . LEU A 1 207 ? 30.356 2.220 -30.746 1.00 78.06 207 LEU A C 1
ATOM 1679 O O . LEU A 1 207 ? 29.746 2.556 -29.733 1.00 78.06 207 LEU A O 1
ATOM 1683 N N . THR A 1 208 ? 30.903 3.116 -31.566 1.00 77.88 208 THR A N 1
ATOM 1684 C CA . THR A 1 208 ? 30.773 4.569 -31.381 1.00 77.88 208 THR A CA 1
ATOM 1685 C C . THR A 1 208 ? 29.525 5.126 -32.050 1.00 77.88 208 THR A C 1
ATOM 1687 O O . THR A 1 208 ? 28.898 6.032 -31.505 1.00 77.88 208 THR A O 1
ATOM 1690 N N . ASP A 1 209 ? 29.124 4.545 -33.179 1.00 83.88 209 ASP A N 1
ATOM 1691 C CA . ASP A 1 209 ? 28.039 5.062 -34.017 1.00 83.88 209 ASP A CA 1
ATOM 1692 C C . ASP A 1 209 ? 26.670 4.934 -33.342 1.00 83.88 209 ASP A C 1
ATOM 1694 O O . ASP A 1 209 ? 25.805 5.791 -33.512 1.00 83.88 209 ASP A O 1
ATOM 1698 N N . PHE A 1 210 ? 26.481 3.904 -32.511 1.00 85.00 210 PHE A N 1
ATOM 1699 C CA . PHE A 1 210 ? 25.234 3.666 -31.772 1.00 85.00 210 PHE A CA 1
ATOM 1700 C C . PHE A 1 210 ? 25.299 4.057 -30.290 1.00 85.00 210 PHE A C 1
ATOM 1702 O O . PHE A 1 210 ? 24.362 3.794 -29.531 1.00 85.00 210 PHE A O 1
ATOM 1709 N N . LEU A 1 211 ? 26.366 4.739 -29.864 1.00 87.56 211 LEU A N 1
ATOM 1710 C CA . LEU A 1 211 ? 26.552 5.151 -28.470 1.00 87.56 211 LEU A CA 1
ATOM 1711 C C . LEU A 1 211 ? 25.439 6.098 -27.987 1.00 87.56 211 LEU A C 1
ATOM 1713 O O . LEU A 1 211 ? 25.048 6.061 -26.819 1.00 87.56 211 LEU A O 1
ATOM 1717 N N . TRP A 1 212 ? 24.867 6.896 -28.892 1.00 89.75 212 TRP A N 1
ATOM 1718 C CA . TRP A 1 212 ? 23.733 7.771 -28.593 1.00 89.75 212 TRP A CA 1
ATOM 1719 C C . TRP A 1 212 ? 22.494 6.992 -28.118 1.00 89.75 212 TRP A C 1
ATOM 1721 O O . TRP A 1 212 ? 21.807 7.452 -27.206 1.00 89.75 212 TRP A O 1
ATOM 1731 N N . ILE A 1 213 ? 22.243 5.789 -28.655 1.00 88.69 213 ILE A N 1
ATOM 1732 C CA . ILE A 1 213 ? 21.120 4.931 -28.236 1.00 88.69 213 ILE A CA 1
ATOM 1733 C C . ILE A 1 213 ? 21.308 4.512 -26.779 1.00 88.69 213 ILE A C 1
ATOM 1735 O O . ILE A 1 213 ? 20.378 4.604 -25.976 1.00 88.69 213 ILE A O 1
ATOM 1739 N N . LEU A 1 214 ? 22.524 4.091 -26.419 1.00 91.31 214 LEU A N 1
ATOM 1740 C CA . LEU A 1 214 ? 22.848 3.716 -25.046 1.00 91.31 214 LEU A CA 1
ATOM 1741 C C . LEU A 1 214 ? 22.657 4.901 -24.094 1.00 91.31 214 LEU A C 1
ATOM 1743 O O . LEU A 1 214 ? 22.019 4.736 -23.058 1.00 91.31 214 LEU A O 1
ATOM 1747 N N . ILE A 1 215 ? 23.151 6.093 -24.448 1.00 92.31 215 ILE A N 1
ATOM 1748 C CA . ILE A 1 215 ? 22.971 7.299 -23.623 1.00 92.31 215 ILE A CA 1
ATOM 1749 C C . ILE A 1 215 ? 21.483 7.582 -23.395 1.00 92.31 215 ILE A C 1
ATOM 1751 O O . ILE A 1 215 ? 21.080 7.804 -22.254 1.00 92.31 215 ILE A O 1
ATOM 1755 N N . ILE A 1 216 ? 20.655 7.532 -24.443 1.00 94.38 216 ILE A N 1
ATOM 1756 C CA . ILE A 1 216 ? 19.209 7.759 -24.313 1.00 94.38 216 ILE A CA 1
ATOM 1757 C C . ILE A 1 216 ? 18.586 6.748 -23.344 1.00 94.38 216 ILE A C 1
ATOM 1759 O O . ILE A 1 216 ? 17.830 7.142 -22.456 1.00 94.38 216 ILE A O 1
ATOM 1763 N N . LEU A 1 217 ? 18.929 5.462 -23.453 1.00 93.31 217 LEU A N 1
ATOM 1764 C CA . LEU A 1 217 ? 18.404 4.420 -22.564 1.00 93.31 217 LEU A CA 1
ATOM 1765 C C . LEU A 1 217 ? 18.883 4.592 -21.108 1.00 93.31 217 LEU A C 1
ATOM 1767 O O . LEU A 1 217 ? 18.100 4.398 -20.171 1.00 93.31 217 LEU A O 1
ATOM 1771 N N . LEU A 1 218 ? 20.131 5.025 -20.905 1.00 93.69 218 LEU A N 1
ATOM 1772 C CA . LEU A 1 218 ? 20.689 5.353 -19.587 1.00 93.69 218 LEU A CA 1
ATOM 1773 C C . LEU A 1 218 ? 20.119 6.652 -18.985 1.00 93.69 218 LEU A C 1
ATOM 1775 O O . LEU A 1 218 ? 20.235 6.880 -17.787 1.00 93.69 218 LEU A O 1
ATOM 1779 N N . VAL A 1 219 ? 19.505 7.533 -19.769 1.00 94.94 219 VAL A N 1
ATOM 1780 C CA . VAL A 1 219 ? 18.816 8.720 -19.228 1.00 94.94 219 VAL A CA 1
ATOM 1781 C C . VAL A 1 219 ? 17.330 8.434 -19.013 1.00 94.94 219 VAL A C 1
ATOM 1783 O O . VAL A 1 219 ? 16.753 8.848 -18.009 1.00 94.94 219 VAL A O 1
ATOM 1786 N N . ALA A 1 220 ? 16.704 7.675 -19.910 1.00 94.50 220 ALA A N 1
ATOM 1787 C CA . ALA A 1 220 ? 15.280 7.365 -19.845 1.00 94.50 220 ALA A CA 1
ATOM 1788 C C . ALA A 1 220 ? 14.915 6.489 -18.636 1.00 94.50 220 ALA A C 1
ATOM 1790 O O . ALA A 1 220 ? 13.910 6.726 -17.970 1.00 94.50 220 ALA A O 1
ATOM 1791 N N . THR A 1 221 ? 15.729 5.487 -18.310 1.00 94.19 221 THR A N 1
ATOM 1792 C CA . THR A 1 221 ? 15.439 4.537 -17.222 1.00 94.19 221 THR A CA 1
ATOM 1793 C C . THR A 1 221 ? 15.288 5.168 -15.823 1.00 94.19 221 THR A C 1
ATOM 1795 O O . THR A 1 221 ? 14.324 4.809 -15.140 1.00 94.19 221 THR A O 1
ATOM 1798 N N . PRO A 1 222 ? 16.122 6.122 -15.352 1.00 93.44 222 PRO A N 1
ATOM 1799 C CA . PRO A 1 222 ? 15.928 6.767 -14.055 1.00 93.44 222 PRO A CA 1
ATOM 1800 C C . PRO A 1 222 ? 14.737 7.724 -14.074 1.00 93.44 222 PRO A C 1
ATOM 1802 O O . PRO A 1 222 ? 14.047 7.836 -13.063 1.00 93.44 222 PRO A O 1
ATOM 1805 N N . LEU A 1 223 ? 14.448 8.364 -15.214 1.00 94.50 223 LEU A N 1
ATOM 1806 C CA . LEU A 1 223 ? 13.257 9.203 -15.378 1.00 94.50 223 LEU A CA 1
ATOM 1807 C C . LEU A 1 223 ? 11.976 8.373 -15.255 1.00 94.50 223 LEU A C 1
ATOM 1809 O O . LEU A 1 223 ? 11.069 8.741 -14.509 1.00 94.50 223 LEU A O 1
ATOM 1813 N N . ILE A 1 224 ? 11.930 7.212 -15.913 1.00 92.31 224 ILE A N 1
ATOM 1814 C CA . ILE A 1 224 ? 10.822 6.258 -15.786 1.00 92.31 224 ILE A CA 1
ATOM 1815 C C . ILE A 1 224 ? 10.704 5.783 -14.331 1.00 92.31 224 ILE A C 1
ATOM 1817 O O . ILE A 1 224 ? 9.610 5.801 -13.768 1.00 92.31 224 ILE A O 1
ATOM 1821 N N . GLY A 1 225 ? 11.821 5.435 -13.682 1.00 89.62 225 GLY A N 1
ATOM 1822 C CA . GLY A 1 225 ? 11.840 5.072 -12.262 1.00 89.62 225 GLY A CA 1
ATOM 1823 C C . GLY A 1 225 ? 11.280 6.170 -11.344 1.00 89.62 225 GLY A C 1
ATOM 1824 O O . GLY A 1 225 ? 10.515 5.875 -10.425 1.00 89.62 225 GLY A O 1
ATOM 1825 N N . PHE A 1 226 ? 11.599 7.438 -11.615 1.00 91.31 226 PHE A N 1
ATOM 1826 C CA . PHE A 1 226 ? 11.074 8.591 -10.877 1.00 91.31 226 PHE A CA 1
ATOM 1827 C C . PHE A 1 226 ? 9.565 8.789 -11.084 1.00 91.31 226 PHE A C 1
ATOM 1829 O O . PHE A 1 226 ? 8.831 8.999 -10.115 1.00 91.31 226 PHE A O 1
ATOM 1836 N N . ILE A 1 227 ? 9.079 8.671 -12.323 1.00 90.75 227 ILE A N 1
ATOM 1837 C CA . ILE A 1 227 ? 7.643 8.753 -12.635 1.00 90.75 227 ILE A CA 1
ATOM 1838 C C . ILE A 1 227 ? 6.875 7.651 -11.895 1.00 90.75 227 ILE A C 1
ATOM 1840 O O . ILE A 1 227 ? 5.847 7.926 -11.271 1.00 90.75 227 ILE A O 1
ATOM 1844 N N . ILE A 1 228 ? 7.405 6.423 -11.897 1.00 87.25 228 ILE A N 1
ATOM 1845 C CA . ILE A 1 228 ? 6.826 5.287 -11.172 1.00 87.25 228 ILE A CA 1
ATOM 1846 C C . ILE A 1 228 ? 6.750 5.583 -9.666 1.00 87.25 228 ILE A C 1
ATOM 1848 O O . ILE A 1 228 ? 5.697 5.388 -9.058 1.00 87.25 228 ILE A O 1
ATOM 1852 N N . LEU A 1 229 ? 7.825 6.103 -9.058 1.00 86.88 229 LEU A N 1
ATOM 1853 C CA . LEU A 1 229 ? 7.829 6.491 -7.639 1.00 86.88 229 LEU A CA 1
ATOM 1854 C C . LEU A 1 229 ? 6.730 7.502 -7.311 1.00 86.88 229 LEU A C 1
ATOM 1856 O O . LEU A 1 229 ? 5.999 7.313 -6.336 1.00 86.88 229 LEU A O 1
ATOM 1860 N N . LYS A 1 230 ? 6.593 8.543 -8.137 1.00 88.31 230 LYS A N 1
ATOM 1861 C CA . LYS A 1 230 ? 5.598 9.603 -7.941 1.00 88.31 230 LYS A CA 1
ATOM 1862 C C . LYS A 1 230 ? 4.165 9.080 -8.071 1.00 88.31 230 LYS A C 1
ATOM 1864 O O . LYS A 1 230 ? 3.297 9.477 -7.295 1.00 88.31 230 LYS A O 1
ATOM 1869 N N . SER A 1 231 ? 3.920 8.162 -9.008 1.00 86.25 231 SER A N 1
ATOM 1870 C CA . SER A 1 231 ? 2.614 7.509 -9.159 1.00 86.25 231 SER A CA 1
ATOM 1871 C C . SER A 1 231 ? 2.226 6.726 -7.903 1.00 86.25 231 SER A C 1
ATOM 1873 O O . SER A 1 231 ? 1.108 6.857 -7.409 1.00 86.25 231 SER A O 1
ATOM 1875 N N . PHE A 1 232 ? 3.157 5.946 -7.345 1.00 81.19 232 PHE A N 1
ATOM 1876 C CA . PHE A 1 232 ? 2.895 5.188 -6.121 1.00 81.19 232 PHE A CA 1
ATOM 1877 C C . PHE A 1 232 ? 2.702 6.084 -4.890 1.00 81.19 232 PHE A C 1
ATOM 1879 O O . PHE A 1 232 ? 1.913 5.744 -4.009 1.00 81.19 232 PHE A O 1
ATOM 1886 N N . GLU A 1 233 ? 3.393 7.224 -4.814 1.00 82.50 233 GLU A N 1
ATOM 1887 C CA . GLU A 1 233 ? 3.203 8.199 -3.734 1.00 82.50 233 GLU A CA 1
ATOM 1888 C C . GLU A 1 233 ? 1.792 8.810 -3.748 1.00 82.50 233 GLU A C 1
ATOM 1890 O O . GLU A 1 233 ? 1.154 8.936 -2.698 1.00 82.50 233 GLU A O 1
ATOM 1895 N N . TYR A 1 234 ? 1.279 9.140 -4.936 1.00 78.56 234 TYR A N 1
ATOM 1896 C CA . TYR A 1 234 ? -0.079 9.656 -5.106 1.00 78.56 234 TYR A CA 1
ATOM 1897 C C . TYR A 1 234 ? -1.144 8.657 -4.620 1.00 78.56 234 TYR A C 1
ATOM 1899 O O . TYR A 1 234 ? -2.039 9.019 -3.847 1.00 78.56 234 TYR A O 1
ATOM 1907 N N . ASP A 1 235 ? -1.016 7.388 -5.009 1.00 77.56 235 ASP A N 1
ATOM 1908 C CA . ASP A 1 235 ? -1.947 6.333 -4.597 1.00 77.56 235 ASP A CA 1
ATOM 1909 C C . ASP A 1 235 ? -1.944 6.107 -3.081 1.00 77.56 235 ASP A C 1
ATOM 1911 O O . ASP A 1 235 ? -2.998 5.898 -2.471 1.00 77.56 235 ASP A O 1
ATOM 1915 N N . GLU A 1 236 ? -0.773 6.175 -2.448 1.00 73.94 236 GLU A N 1
ATOM 1916 C CA . GLU A 1 236 ? -0.625 6.012 -1.003 1.00 73.94 236 GLU A CA 1
ATOM 1917 C C . GLU A 1 236 ? -1.327 7.142 -0.241 1.00 73.94 236 GLU A C 1
ATOM 1919 O O . GLU A 1 236 ? -2.119 6.868 0.665 1.00 73.94 236 GLU A O 1
ATOM 1924 N N . LYS A 1 237 ? -1.131 8.401 -0.660 1.00 75.44 237 LYS A N 1
ATOM 1925 C CA . LYS A 1 237 ? -1.823 9.560 -0.071 1.00 75.44 237 LYS A CA 1
ATOM 1926 C C . LYS A 1 237 ? -3.343 9.391 -0.123 1.00 75.44 237 LYS A C 1
ATOM 1928 O O . LYS A 1 237 ? -4.029 9.639 0.867 1.00 75.44 237 LYS A O 1
ATOM 1933 N N . ASN A 1 238 ? -3.871 8.909 -1.245 1.00 73.50 238 ASN A N 1
ATOM 1934 C CA . ASN A 1 238 ? -5.303 8.659 -1.391 1.00 73.50 238 ASN A CA 1
ATOM 1935 C C . ASN A 1 238 ? -5.806 7.516 -0.497 1.00 73.50 238 ASN A C 1
ATOM 1937 O O . ASN A 1 238 ? -6.896 7.618 0.072 1.00 73.50 238 ASN A O 1
ATOM 1941 N N . ARG A 1 239 ? -5.035 6.431 -0.349 1.00 74.38 239 ARG A N 1
ATOM 1942 C CA . ARG A 1 239 ? -5.379 5.325 0.565 1.00 74.38 239 ARG A CA 1
ATOM 1943 C C . ARG A 1 239 ? -5.409 5.784 2.018 1.00 74.38 239 ARG A C 1
ATOM 1945 O O . ARG A 1 239 ? -6.341 5.438 2.735 1.00 74.38 239 ARG A O 1
ATOM 1952 N N . ILE A 1 240 ? -4.437 6.598 2.414 1.00 67.31 240 ILE A N 1
ATOM 1953 C CA . ILE A 1 240 ? -4.342 7.195 3.748 1.00 67.31 240 ILE A CA 1
ATOM 1954 C C . ILE A 1 240 ? -5.587 8.029 4.063 1.00 67.31 240 ILE A C 1
ATOM 1956 O O . ILE A 1 240 ? -6.222 7.806 5.086 1.00 67.31 240 ILE A O 1
ATOM 1960 N N . ILE A 1 241 ? -5.976 8.936 3.160 1.00 73.19 241 ILE A N 1
ATOM 1961 C CA . ILE A 1 241 ? -7.146 9.810 3.354 1.00 73.19 241 ILE A CA 1
ATOM 1962 C C . ILE A 1 241 ? -8.445 8.994 3.448 1.00 73.19 241 ILE A C 1
ATOM 1964 O O . ILE A 1 241 ? -9.360 9.342 4.190 1.00 73.19 241 ILE A O 1
ATOM 1968 N N . LYS A 1 242 ? -8.562 7.900 2.685 1.00 74.75 242 LYS A N 1
ATOM 1969 C CA . LYS A 1 242 ? -9.718 6.997 2.798 1.00 74.75 242 LYS A CA 1
ATOM 1970 C C . LYS A 1 242 ? -9.739 6.271 4.141 1.00 74.75 242 LYS A C 1
ATOM 1972 O O . LYS A 1 242 ? -10.808 6.122 4.722 1.00 74.75 242 LYS A O 1
ATOM 1977 N N . MET A 1 243 ? -8.575 5.835 4.615 1.00 69.00 243 MET A N 1
ATOM 1978 C CA . MET A 1 243 ? -8.445 5.148 5.895 1.00 69.00 243 MET A CA 1
ATOM 1979 C C . MET A 1 243 ? -8.777 6.080 7.068 1.00 69.00 243 MET A C 1
ATOM 1981 O O . MET A 1 243 ? -9.537 5.681 7.942 1.00 69.00 243 MET A O 1
ATOM 1985 N N . SER A 1 244 ? -8.297 7.331 7.059 1.00 72.81 244 SER A N 1
ATOM 1986 C CA . SER A 1 244 ? -8.604 8.296 8.127 1.00 72.81 244 SER A CA 1
ATOM 1987 C C . SER A 1 244 ? -10.103 8.581 8.232 1.00 72.81 244 SER A C 1
ATOM 1989 O O . SER A 1 244 ? -10.665 8.521 9.319 1.00 72.81 244 SER A O 1
ATOM 1991 N N . LYS A 1 245 ? -10.789 8.761 7.096 1.00 75.44 245 LYS A N 1
ATOM 1992 C CA . LYS A 1 245 ? -12.256 8.911 7.061 1.00 75.44 245 LYS A CA 1
ATOM 1993 C C . LYS A 1 245 ? -12.999 7.686 7.596 1.00 75.44 245 LYS A C 1
ATOM 1995 O O . LYS A 1 245 ? -14.069 7.825 8.183 1.00 75.44 245 LYS A O 1
ATOM 2000 N N . TYR A 1 246 ? -12.468 6.484 7.359 1.00 71.00 246 TYR A N 1
ATOM 2001 C CA . TYR A 1 246 ? -13.051 5.254 7.892 1.00 71.00 246 TYR A CA 1
ATOM 2002 C C . TYR A 1 246 ? -12.932 5.204 9.419 1.00 71.00 246 TYR A C 1
ATOM 2004 O O . TYR A 1 246 ? -13.933 4.938 10.080 1.00 71.00 246 TYR A O 1
ATOM 2012 N N . PHE A 1 247 ? -11.754 5.521 9.968 1.00 67.12 247 PHE A N 1
ATOM 2013 C CA . PHE A 1 247 ? -11.532 5.593 11.417 1.00 67.12 247 PHE A CA 1
ATOM 2014 C C . PHE A 1 247 ? -12.397 6.664 12.083 1.00 67.12 247 PHE A C 1
ATOM 2016 O O . PHE A 1 247 ? -13.102 6.363 13.040 1.00 67.12 247 PHE A O 1
ATOM 2023 N N . GLU A 1 248 ? -12.460 7.870 11.517 1.00 76.19 248 GLU A N 1
ATOM 2024 C CA . GLU A 1 248 ? -13.315 8.949 12.028 1.00 76.19 248 GLU A CA 1
ATOM 2025 C C . GLU A 1 248 ? -14.801 8.539 12.034 1.00 76.19 248 GLU A C 1
ATOM 2027 O O . GLU A 1 248 ? -15.526 8.741 13.014 1.00 76.19 248 GLU A O 1
ATOM 2032 N N . SER A 1 249 ? -15.259 7.869 10.968 1.00 77.62 249 SER A N 1
ATOM 2033 C CA . SER A 1 249 ? -16.612 7.311 10.923 1.00 77.62 249 SER A CA 1
ATOM 2034 C C . SER A 1 249 ? -16.822 6.182 11.933 1.00 77.62 249 SER A C 1
ATOM 2036 O O . SER A 1 249 ? -17.953 6.018 12.394 1.00 77.62 249 SER A O 1
ATOM 2038 N N . HIS A 1 250 ? -15.806 5.372 12.223 1.00 77.88 250 HIS A N 1
ATOM 2039 C CA . HIS A 1 250 ? -15.892 4.274 13.182 1.00 77.88 250 HIS A CA 1
ATOM 2040 C C . HIS A 1 250 ? -15.997 4.808 14.613 1.00 77.88 250 HIS A C 1
ATOM 2042 O O . HIS A 1 250 ? -16.968 4.499 15.304 1.00 77.88 250 HIS A O 1
ATOM 2048 N N . HIS A 1 251 ? -15.104 5.720 14.997 1.00 77.81 251 HIS A N 1
ATOM 2049 C CA . HIS A 1 251 ? -15.123 6.389 16.296 1.00 77.81 251 HIS A CA 1
ATOM 2050 C C . HIS A 1 251 ? -16.461 7.112 16.537 1.00 77.81 251 HIS A C 1
ATOM 2052 O O . HIS A 1 251 ? -17.079 6.989 17.596 1.00 77.81 251 HIS A O 1
ATOM 2058 N N . SER A 1 252 ? -16.988 7.803 15.517 1.00 77.81 252 SER A N 1
ATOM 2059 C CA . SER A 1 252 ? -18.311 8.441 15.592 1.00 77.81 252 SER A CA 1
ATOM 2060 C C . SER A 1 252 ? -19.455 7.438 15.811 1.00 77.81 252 SER A C 1
ATOM 2062 O O . SER A 1 252 ? -20.413 7.736 16.528 1.00 77.81 252 SER A O 1
ATOM 2064 N N . ARG A 1 253 ? -19.381 6.242 15.210 1.00 83.94 253 ARG A N 1
ATOM 2065 C CA . ARG A 1 253 ? -20.373 5.176 15.434 1.00 83.94 253 ARG A CA 1
ATOM 2066 C C . ARG A 1 253 ? -20.281 4.632 16.853 1.00 83.94 253 ARG A C 1
ATOM 2068 O O . ARG A 1 253 ? -21.320 4.478 17.486 1.00 83.94 253 ARG A O 1
ATOM 2075 N N . LEU A 1 254 ? -19.071 4.393 17.347 1.00 83.94 254 LEU A N 1
ATOM 2076 C CA . LEU A 1 254 ? -18.835 3.863 18.686 1.00 83.94 254 LEU A CA 1
ATOM 2077 C C . LEU A 1 254 ? -19.383 4.803 19.768 1.00 83.94 254 LEU A C 1
ATOM 2079 O O . LEU A 1 254 ? -20.143 4.372 20.634 1.00 83.94 254 LEU A O 1
ATOM 2083 N N . HIS A 1 255 ? -19.132 6.107 19.626 1.00 82.38 255 HIS A N 1
ATOM 2084 C CA . HIS A 1 255 ? -19.690 7.131 20.510 1.00 82.38 255 HIS A CA 1
ATOM 2085 C C . HIS A 1 255 ? -21.228 7.093 20.562 1.00 82.38 255 HIS A C 1
ATOM 2087 O O . HIS A 1 255 ? -21.820 7.146 21.638 1.00 82.38 255 HIS A O 1
ATOM 2093 N N . LYS A 1 256 ? -21.895 6.953 19.407 1.00 84.75 256 LYS A N 1
ATOM 2094 C CA . LYS A 1 256 ? -23.366 6.843 19.344 1.00 84.75 256 LYS A CA 1
ATOM 2095 C C . LYS A 1 256 ? -23.892 5.573 20.012 1.00 84.75 256 LYS A C 1
ATOM 2097 O O . LYS A 1 256 ? -24.973 5.597 20.594 1.00 84.75 256 LYS A O 1
ATOM 2102 N N . VAL A 1 257 ? -23.158 4.465 19.914 1.00 86.06 257 VAL A N 1
ATOM 2103 C CA . VAL A 1 257 ? -23.532 3.204 20.572 1.00 86.06 257 VAL A CA 1
ATOM 2104 C C . VAL A 1 257 ? -23.437 3.340 22.092 1.00 86.06 257 VAL A C 1
ATOM 2106 O O . VAL A 1 257 ? -24.348 2.892 22.787 1.00 86.06 257 VAL A O 1
AT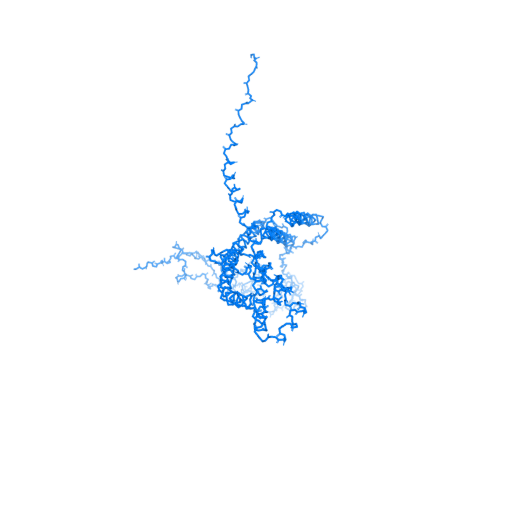OM 2109 N N . ILE A 1 258 ? -22.390 3.991 22.606 1.00 85.56 258 ILE A N 1
ATOM 2110 C CA . ILE A 1 258 ? -22.229 4.280 24.041 1.00 85.56 258 ILE A CA 1
ATOM 2111 C C . ILE A 1 258 ? -23.364 5.182 24.539 1.00 85.56 258 ILE A C 1
ATOM 2113 O O . ILE A 1 258 ? -23.997 4.872 25.545 1.00 85.56 258 ILE A O 1
ATOM 2117 N N . GLU A 1 259 ? -23.675 6.256 23.810 1.00 85.25 259 GLU A N 1
ATOM 2118 C CA . GLU A 1 259 ? -24.777 7.169 24.141 1.00 85.25 259 GLU A CA 1
ATOM 2119 C C . GLU A 1 259 ? -26.129 6.434 24.203 1.00 85.25 259 GLU A C 1
ATOM 2121 O O . GLU A 1 259 ? -26.918 6.630 25.131 1.00 85.25 259 GLU A O 1
ATOM 2126 N N . MET A 1 260 ? -26.376 5.526 23.253 1.00 84.94 260 MET A N 1
ATOM 2127 C CA . MET A 1 260 ? -27.571 4.681 23.248 1.00 84.94 260 MET A CA 1
ATOM 2128 C C . MET A 1 260 ? -27.621 3.744 24.465 1.00 84.94 260 MET A C 1
ATOM 2130 O O . MET A 1 260 ? -28.681 3.617 25.079 1.00 84.94 260 MET A O 1
ATOM 2134 N N . HIS A 1 261 ? -26.492 3.135 24.848 1.00 86.69 261 HIS A N 1
ATOM 2135 C CA . HIS A 1 261 ? -26.407 2.293 26.047 1.00 86.69 261 HIS A CA 1
ATOM 2136 C C . HIS A 1 261 ? -26.639 3.091 27.330 1.00 86.69 261 HIS A C 1
ATOM 2138 O O . HIS A 1 261 ? -27.375 2.616 28.186 1.00 86.69 261 HIS A O 1
ATOM 2144 N N . ASN A 1 262 ? -26.083 4.302 27.458 1.00 87.00 262 ASN A N 1
ATOM 2145 C CA . ASN A 1 262 ? -26.326 5.171 28.619 1.00 87.00 262 ASN A CA 1
ATOM 2146 C C . ASN A 1 262 ? -27.824 5.424 28.811 1.00 87.00 262 ASN A C 1
ATOM 2148 O O . ASN A 1 262 ? -28.346 5.292 29.913 1.00 87.00 262 ASN A O 1
ATOM 2152 N N . LYS A 1 263 ? -28.536 5.737 27.721 1.00 87.25 263 LYS A N 1
ATOM 2153 C CA . LYS A 1 263 ? -29.978 5.996 27.772 1.00 87.25 263 LYS A CA 1
ATOM 2154 C C . LYS A 1 263 ? -30.786 4.757 28.166 1.00 87.25 263 LYS A C 1
ATOM 2156 O O . LYS A 1 263 ? -31.751 4.887 28.911 1.00 87.25 263 LYS A O 1
ATOM 2161 N N . TYR A 1 264 ? -30.413 3.587 27.649 1.00 87.81 264 TYR A N 1
ATOM 2162 C CA . TYR A 1 264 ? -31.087 2.326 27.959 1.00 87.81 264 TYR A CA 1
ATOM 2163 C C . TYR A 1 264 ? -30.823 1.864 29.402 1.00 87.81 264 TYR A C 1
ATOM 2165 O O . TYR A 1 264 ? -31.755 1.497 30.112 1.00 87.81 264 TYR A O 1
ATOM 2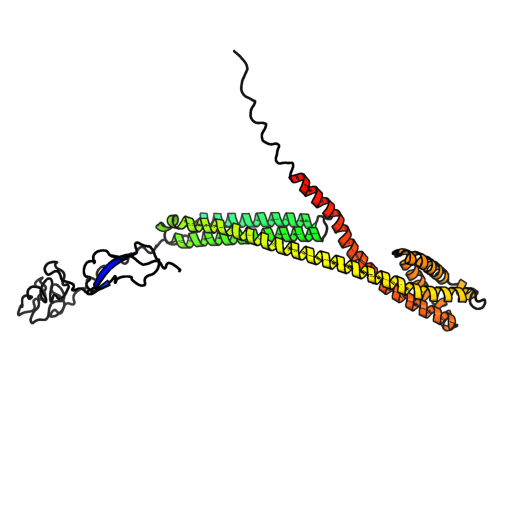173 N N . LEU A 1 265 ? -29.572 1.944 29.864 1.00 90.12 265 LEU A N 1
ATOM 2174 C CA . LEU A 1 265 ? -29.183 1.577 31.229 1.00 90.12 265 LEU A CA 1
ATOM 2175 C C . LEU A 1 265 ? -29.857 2.456 32.281 1.00 90.12 265 LEU A C 1
ATOM 2177 O O . LEU A 1 265 ? -30.314 1.933 33.291 1.00 90.12 265 LEU A O 1
ATOM 2181 N N . LEU A 1 266 ? -30.011 3.753 32.004 1.00 88.12 266 LEU A N 1
ATOM 2182 C CA . LEU A 1 266 ? -30.701 4.690 32.890 1.00 88.12 266 LEU A CA 1
ATOM 2183 C C . LEU A 1 266 ? -32.131 4.234 33.234 1.00 88.12 266 LEU A C 1
ATOM 2185 O O . LEU A 1 266 ? -32.601 4.443 34.351 1.00 88.12 266 LEU A O 1
ATOM 2189 N N . GLU A 1 267 ? -32.849 3.631 32.284 1.00 87.75 267 GLU A N 1
ATOM 2190 C CA . GLU A 1 267 ? -34.209 3.129 32.516 1.00 87.75 267 GLU A CA 1
ATOM 2191 C C . GLU A 1 267 ? -34.200 1.945 33.495 1.00 87.75 267 GLU A C 1
ATOM 2193 O O . GLU A 1 267 ? -34.940 1.950 34.481 1.00 87.75 267 GLU A O 1
ATOM 2198 N N . ILE A 1 268 ? -33.288 0.992 33.279 1.00 89.31 268 ILE A N 1
ATOM 2199 C CA . ILE A 1 268 ? -33.124 -0.204 34.117 1.00 89.31 268 ILE A CA 1
ATOM 2200 C C . ILE A 1 268 ? -32.629 0.169 35.524 1.00 89.31 268 ILE A C 1
ATOM 2202 O O . ILE A 1 268 ? -33.142 -0.332 36.524 1.00 89.31 268 ILE A O 1
ATOM 2206 N N . GLU A 1 269 ? -31.657 1.075 35.624 1.00 91.38 269 GLU A N 1
ATOM 2207 C CA . GLU A 1 269 ? -31.106 1.554 36.896 1.00 91.38 269 GLU A CA 1
ATOM 2208 C C . GLU A 1 269 ? -32.151 2.241 37.757 1.00 91.38 269 GLU A C 1
ATOM 2210 O O . GLU A 1 269 ? -32.182 2.025 38.967 1.00 91.38 269 GLU A O 1
ATOM 2215 N N . ASN A 1 270 ? -33.020 3.051 37.151 1.00 89.88 270 ASN A N 1
ATOM 2216 C CA . ASN A 1 270 ? -34.109 3.696 37.874 1.00 89.88 270 ASN A CA 1
ATOM 2217 C C . ASN A 1 270 ? -35.109 2.665 38.404 1.00 89.88 270 ASN A C 1
ATOM 2219 O O . ASN A 1 270 ? -35.567 2.785 39.542 1.00 89.88 270 ASN A O 1
ATOM 2223 N N . GLU A 1 271 ? -35.441 1.642 37.614 1.00 91.38 271 GLU A N 1
ATOM 2224 C CA . GLU A 1 271 ? -36.319 0.562 38.063 1.00 91.38 271 GLU A CA 1
ATOM 2225 C C . GLU A 1 271 ? -35.711 -0.192 39.255 1.00 91.38 271 GLU A C 1
ATOM 2227 O O . GLU A 1 271 ? -36.361 -0.333 40.295 1.00 91.38 271 GLU A O 1
ATOM 2232 N N . ILE A 1 272 ? -34.446 -0.602 39.146 1.00 92.50 272 ILE A N 1
ATOM 2233 C CA . ILE A 1 272 ? -33.732 -1.327 40.204 1.00 92.50 272 ILE A CA 1
ATOM 2234 C C . ILE A 1 272 ? -33.544 -0.449 41.441 1.00 92.50 272 ILE A C 1
ATOM 2236 O O . ILE A 1 272 ? -33.813 -0.897 42.553 1.00 92.50 272 ILE A O 1
ATOM 2240 N N . SER A 1 273 ? -33.157 0.815 41.275 1.00 91.94 273 SER A N 1
ATOM 2241 C CA . SER A 1 273 ? -32.983 1.754 42.389 1.00 91.94 273 SER A CA 1
ATOM 2242 C C . SER A 1 273 ? -34.283 1.937 43.168 1.00 91.94 273 SER A C 1
ATOM 2244 O O . SER A 1 273 ? -34.279 1.897 44.399 1.00 91.94 273 SER A O 1
ATOM 2246 N N . ASN A 1 274 ? -35.416 2.055 42.470 1.00 91.25 274 ASN A N 1
ATOM 2247 C CA . ASN A 1 274 ? -36.729 2.123 43.105 1.00 91.25 274 ASN A CA 1
ATOM 2248 C C . ASN A 1 274 ? -37.081 0.822 43.844 1.00 91.25 274 ASN A C 1
ATOM 2250 O O . ASN A 1 274 ? -37.603 0.885 44.958 1.00 91.25 274 ASN A O 1
ATOM 2254 N N . GLN A 1 275 ? -36.773 -0.345 43.266 1.00 91.75 275 GLN A N 1
ATOM 2255 C CA . GLN A 1 275 ? -36.974 -1.642 43.927 1.00 91.75 275 GLN A CA 1
ATOM 2256 C C . GLN A 1 275 ? -36.123 -1.770 45.200 1.00 91.75 275 GLN A C 1
ATOM 2258 O O . GLN A 1 275 ? -36.642 -2.172 46.242 1.00 91.75 275 GLN A O 1
ATOM 2263 N N . ILE A 1 276 ? -34.847 -1.373 45.151 1.00 91.12 276 ILE A N 1
ATOM 2264 C CA . ILE A 1 276 ? -33.949 -1.366 46.314 1.00 91.12 276 ILE A CA 1
ATOM 2265 C C . ILE A 1 276 ? -34.483 -0.422 47.393 1.00 91.12 276 ILE A C 1
ATOM 2267 O O . ILE A 1 276 ? -34.571 -0.807 48.558 1.00 91.12 276 ILE A O 1
ATOM 2271 N N . TYR A 1 277 ? -34.886 0.793 47.013 1.00 90.25 277 TYR A N 1
ATOM 2272 C CA . TYR A 1 277 ? -35.441 1.771 47.944 1.00 90.25 277 TYR A CA 1
ATOM 2273 C C . TYR A 1 277 ? -36.680 1.229 48.667 1.00 90.25 277 TYR A C 1
ATOM 2275 O O . TYR A 1 277 ? -36.756 1.326 49.892 1.00 90.25 277 TYR A O 1
ATOM 2283 N N . GLN A 1 278 ? -37.618 0.625 47.931 1.00 91.50 278 GLN A N 1
ATOM 2284 C CA . GLN A 1 278 ? -38.832 0.040 48.506 1.00 91.50 278 GLN A CA 1
ATOM 2285 C C . GLN A 1 278 ? -38.512 -1.088 49.491 1.00 91.50 278 GLN A C 1
ATOM 2287 O O . GLN A 1 278 ? -39.067 -1.105 50.585 1.00 91.50 278 GLN A O 1
ATOM 2292 N N . LEU A 1 279 ? -37.594 -1.991 49.136 1.00 90.25 279 LEU A N 1
ATOM 2293 C CA . LEU A 1 279 ? -37.232 -3.132 49.980 1.00 90.25 279 LEU A CA 1
ATOM 2294 C C . LEU A 1 279 ? -36.433 -2.730 51.230 1.00 90.25 279 LEU A C 1
ATOM 2296 O O . LEU A 1 279 ? -36.617 -3.329 52.284 1.00 90.25 279 LEU A O 1
ATOM 2300 N N . LEU A 1 280 ? -35.590 -1.697 51.151 1.00 88.44 280 LEU A N 1
ATOM 2301 C CA . LEU A 1 280 ? -34.851 -1.178 52.311 1.00 88.44 280 LEU A CA 1
ATOM 2302 C C . LEU A 1 280 ? -35.740 -0.424 53.317 1.00 88.44 280 LEU A C 1
ATOM 2304 O O . LEU A 1 280 ? -35.355 -0.277 54.476 1.00 88.44 280 LEU A O 1
ATOM 2308 N N . HIS A 1 281 ? -36.908 0.067 52.889 1.00 88.69 281 HIS A N 1
ATOM 2309 C CA . HIS A 1 281 ? -37.878 0.754 53.755 1.00 88.69 281 HIS A CA 1
ATOM 2310 C C . HIS A 1 281 ? -39.015 -0.158 54.237 1.00 88.69 281 HIS A C 1
ATOM 2312 O O . 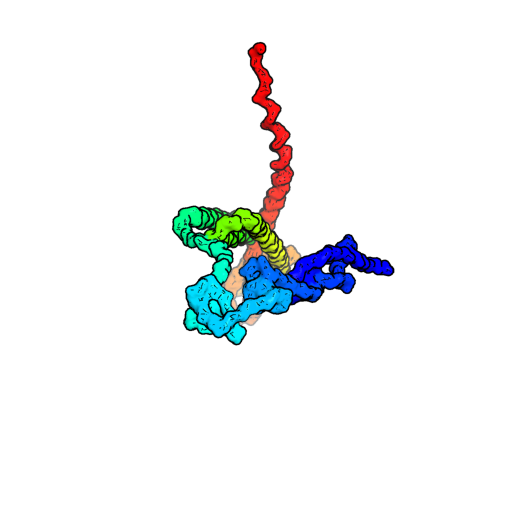HIS A 1 281 ? -39.879 0.301 54.982 1.00 88.69 281 HIS A O 1
ATOM 2318 N N . ASP A 1 282 ? -39.020 -1.426 53.828 1.00 89.69 282 ASP A N 1
ATOM 2319 C CA . ASP A 1 282 ? -39.967 -2.431 54.298 1.00 89.69 282 ASP A CA 1
ATOM 2320 C C . ASP A 1 282 ? -39.423 -3.080 55.581 1.00 89.69 282 ASP A C 1
ATOM 2322 O O . ASP A 1 282 ? -38.352 -3.694 55.570 1.00 89.69 282 ASP A O 1
ATOM 2326 N N . ASP A 1 283 ? -40.152 -2.939 56.694 1.00 86.12 283 ASP A N 1
ATOM 2327 C CA . ASP A 1 283 ? -39.763 -3.471 58.008 1.00 86.12 283 ASP A CA 1
ATOM 2328 C C . ASP A 1 283 ? -39.534 -4.997 57.983 1.00 86.12 283 ASP A C 1
ATOM 2330 O O . ASP A 1 283 ? -38.789 -5.514 58.817 1.00 86.12 283 ASP A O 1
ATOM 2334 N N . GLU A 1 284 ? -40.133 -5.713 57.020 1.00 86.00 284 GLU A N 1
ATOM 2335 C CA . GLU A 1 284 ? -39.945 -7.156 56.824 1.00 86.00 284 GLU A CA 1
ATOM 2336 C C . GLU A 1 284 ? -38.532 -7.505 56.321 1.00 86.00 284 GLU A C 1
ATOM 2338 O O . GLU A 1 284 ? -37.943 -8.488 56.770 1.00 86.00 284 GLU A O 1
ATOM 2343 N N . PHE A 1 285 ? -37.965 -6.694 55.422 1.00 85.00 285 PHE A N 1
ATOM 2344 C CA . PHE A 1 285 ? -36.719 -7.014 54.706 1.00 85.00 285 PHE A CA 1
ATOM 2345 C C . PHE A 1 285 ? -35.524 -6.168 55.143 1.00 85.00 285 PHE A C 1
ATOM 2347 O O . PHE A 1 285 ? -34.376 -6.564 54.931 1.00 85.00 285 PHE A O 1
ATOM 2354 N N . LYS A 1 286 ? -35.771 -5.021 55.779 1.00 84.69 286 LYS A N 1
ATOM 2355 C CA . LYS A 1 286 ? -34.749 -4.041 56.156 1.00 84.69 286 LYS A CA 1
ATOM 2356 C C . LYS A 1 286 ? -33.569 -4.651 56.915 1.00 84.69 286 LYS A C 1
ATOM 2358 O O . LYS A 1 286 ? -32.428 -4.485 56.498 1.00 84.69 286 LYS A O 1
ATOM 2363 N N . THR A 1 287 ? -33.824 -5.389 57.998 1.00 83.81 287 THR A N 1
ATOM 2364 C CA . THR A 1 287 ? -32.754 -5.969 58.834 1.00 83.81 287 THR A CA 1
ATOM 2365 C C . THR A 1 287 ? -31.945 -7.038 58.098 1.00 83.81 287 THR A C 1
ATOM 2367 O O . THR A 1 287 ? -30.750 -7.182 58.345 1.00 83.81 287 THR A O 1
ATOM 2370 N N . GLU A 1 288 ? -32.576 -7.781 57.187 1.00 85.00 288 GLU A N 1
ATOM 2371 C CA . GLU A 1 288 ? -31.896 -8.805 56.392 1.00 85.00 288 GLU A CA 1
ATOM 2372 C C . GLU A 1 288 ? -31.060 -8.179 55.258 1.00 85.00 288 GLU A C 1
ATOM 2374 O O . GLU A 1 288 ? -29.959 -8.651 54.982 1.00 85.00 288 GLU A O 1
ATOM 2379 N N . LEU A 1 289 ? -31.533 -7.093 54.634 1.00 84.62 289 LEU A N 1
ATOM 2380 C CA . LEU A 1 289 ? -30.842 -6.410 53.531 1.00 84.62 289 LEU A CA 1
ATOM 2381 C C . LEU A 1 289 ? -29.724 -5.464 53.995 1.00 84.62 289 LEU A C 1
ATOM 2383 O O . LEU A 1 289 ? -28.720 -5.327 53.296 1.00 84.62 289 LEU A O 1
ATOM 2387 N N . GLU A 1 290 ? -29.838 -4.865 55.184 1.00 85.12 290 GLU A N 1
ATOM 2388 C CA . GLU A 1 290 ? -28.775 -4.047 55.800 1.00 85.12 290 GLU A CA 1
ATOM 2389 C C . GLU A 1 290 ? -27.483 -4.846 56.064 1.00 85.12 290 GLU A C 1
ATOM 2391 O O . GLU A 1 290 ? -26.407 -4.259 56.183 1.00 85.12 290 GLU A O 1
ATOM 2396 N N . ALA A 1 291 ? -27.556 -6.183 56.096 1.00 87.88 291 ALA A N 1
ATOM 2397 C CA . ALA A 1 291 ? -26.390 -7.058 56.213 1.00 87.88 291 ALA A CA 1
ATOM 2398 C C . ALA A 1 291 ? -25.489 -7.070 54.957 1.00 87.88 291 ALA A C 1
ATOM 2400 O O . ALA A 1 291 ? -24.365 -7.572 55.023 1.00 87.88 291 ALA A O 1
ATOM 2401 N N . PHE A 1 292 ? -25.952 -6.513 53.829 1.00 89.56 292 PHE A N 1
ATOM 2402 C CA . PHE A 1 292 ? -25.250 -6.512 52.542 1.00 89.56 292 PHE A CA 1
ATOM 2403 C C . PHE A 1 292 ? -24.881 -5.079 52.112 1.00 89.56 292 PHE A C 1
ATOM 2405 O O . PHE A 1 292 ? -25.637 -4.438 51.375 1.00 89.56 292 PHE A O 1
ATOM 2412 N N . PRO A 1 293 ? -23.715 -4.546 52.532 1.00 88.44 293 PRO A N 1
ATOM 2413 C CA . PRO A 1 293 ? -23.314 -3.172 52.217 1.00 88.44 293 PRO A CA 1
ATOM 2414 C C . PRO A 1 293 ? -23.215 -2.906 50.708 1.00 88.44 293 PRO A C 1
ATOM 2416 O O . PRO A 1 293 ? -23.582 -1.820 50.264 1.00 88.44 293 PRO A O 1
ATOM 2419 N N . GLN A 1 294 ? -22.849 -3.923 49.919 1.00 89.69 294 GLN A N 1
ATOM 2420 C CA . GLN A 1 294 ? -22.734 -3.844 48.459 1.00 89.69 294 GLN A CA 1
ATOM 2421 C C . GLN A 1 294 ? -24.047 -3.424 47.788 1.00 89.69 294 GLN A C 1
ATOM 2423 O O . GLN A 1 294 ? -24.028 -2.733 46.776 1.00 89.69 294 GLN A O 1
ATOM 2428 N N . LEU A 1 295 ? -25.201 -3.799 48.353 1.00 89.56 295 LEU A N 1
ATOM 2429 C CA . LEU A 1 295 ? -26.503 -3.398 47.816 1.00 89.56 295 LEU A CA 1
ATOM 2430 C C . LEU A 1 295 ? -26.751 -1.894 48.014 1.00 89.56 295 LEU A C 1
ATOM 2432 O O . LEU A 1 295 ? -27.268 -1.215 47.126 1.00 89.56 295 LEU A O 1
ATOM 2436 N N . SER A 1 296 ? -26.350 -1.363 49.172 1.00 87.62 296 SER A N 1
ATOM 2437 C CA . SER A 1 296 ? -26.434 0.071 49.453 1.00 87.62 296 SER A CA 1
ATOM 2438 C C . SER A 1 296 ? -25.421 0.873 48.638 1.00 87.62 296 SER A C 1
ATOM 2440 O O . SER A 1 296 ? -25.724 2.013 48.276 1.00 87.62 296 SER A O 1
ATOM 2442 N N . ASP A 1 297 ? -24.232 0.325 48.396 1.00 90.94 297 ASP A N 1
ATOM 2443 C CA . ASP A 1 297 ? -23.215 0.964 47.567 1.00 90.94 297 ASP A CA 1
ATOM 2444 C C . ASP A 1 297 ? -23.653 0.993 46.102 1.00 90.94 297 ASP A C 1
ATOM 2446 O O . ASP A 1 297 ? -23.724 2.083 45.532 1.00 90.94 297 ASP A O 1
ATOM 2450 N N . ALA A 1 298 ? -24.128 -0.128 45.553 1.00 89.38 298 ALA A N 1
ATOM 2451 C CA . ALA A 1 298 ? -24.701 -0.186 44.210 1.00 89.38 298 ALA A CA 1
ATOM 2452 C C . ALA A 1 298 ? -25.838 0.837 44.019 1.00 89.38 298 ALA A C 1
ATOM 2454 O O . ALA A 1 298 ? -25.836 1.590 43.046 1.00 89.38 298 ALA A O 1
ATOM 2455 N N . TYR A 1 299 ? -26.756 0.957 44.984 1.00 91.25 299 TYR A N 1
ATOM 2456 C CA . TYR A 1 299 ? -27.812 1.978 44.956 1.00 91.25 299 TYR A CA 1
ATOM 2457 C C . TYR A 1 299 ? -27.260 3.414 44.926 1.00 91.25 299 TYR A C 1
ATOM 2459 O O . TYR A 1 299 ? -27.691 4.239 44.118 1.00 91.25 299 TYR A O 1
ATOM 2467 N N . ARG A 1 300 ? -26.269 3.732 45.775 1.00 91.00 300 ARG A N 1
ATOM 2468 C CA . ARG A 1 300 ? -25.611 5.053 45.771 1.00 91.00 300 ARG A CA 1
ATOM 2469 C C . ARG A 1 300 ? -24.938 5.348 44.434 1.00 91.00 300 ARG A C 1
ATOM 2471 O O . ARG A 1 300 ? -24.944 6.497 43.994 1.00 91.00 300 ARG A O 1
ATOM 2478 N N . GLN A 1 301 ? -24.330 4.340 43.819 1.00 90.81 301 GLN A N 1
ATOM 2479 C CA . GLN A 1 301 ? -23.654 4.477 42.537 1.00 90.81 301 GLN A CA 1
ATOM 2480 C C . GLN A 1 301 ? -24.641 4.705 41.386 1.00 90.81 301 GLN A C 1
ATOM 2482 O O . GLN A 1 301 ? -24.421 5.624 40.602 1.00 90.81 301 GLN A O 1
ATOM 2487 N N . MET A 1 302 ? -25.768 3.983 41.344 1.00 90.75 302 MET A N 1
ATOM 2488 C CA . MET A 1 302 ? -26.840 4.208 40.357 1.00 90.75 302 MET A CA 1
ATOM 2489 C C . MET A 1 302 ? -27.399 5.639 40.422 1.00 90.75 302 MET A C 1
ATOM 2491 O O . MET A 1 302 ? -27.600 6.278 39.391 1.00 90.75 302 MET A O 1
ATOM 2495 N N . ILE A 1 303 ? -27.565 6.204 41.625 1.00 89.19 303 ILE A N 1
ATOM 2496 C CA . ILE A 1 303 ? -27.987 7.609 41.775 1.00 89.19 303 ILE A CA 1
ATOM 2497 C C . ILE A 1 303 ? -26.950 8.575 41.190 1.00 89.19 303 ILE A C 1
ATOM 2499 O O . ILE A 1 303 ? -27.315 9.540 40.527 1.00 89.19 303 ILE A O 1
ATOM 2503 N N . LYS A 1 304 ? -25.655 8.334 41.420 1.00 89.56 304 LYS A N 1
ATOM 2504 C CA . LYS A 1 304 ? -24.599 9.181 40.842 1.00 89.56 304 LYS A CA 1
ATOM 2505 C C . LYS A 1 304 ? -24.573 9.083 39.317 1.00 89.56 304 LYS A C 1
ATOM 2507 O O . LYS A 1 304 ? -24.404 10.097 38.647 1.00 89.56 304 LYS A O 1
ATOM 2512 N N . LEU A 1 305 ? -24.763 7.880 38.774 1.00 88.31 305 LEU A N 1
ATOM 2513 C CA . LEU A 1 305 ? -24.806 7.643 37.331 1.00 88.31 305 LEU A CA 1
ATOM 2514 C C . LEU A 1 305 ? -25.958 8.388 36.657 1.00 88.31 305 LEU A C 1
ATOM 2516 O O . LEU A 1 305 ? -25.763 8.939 35.576 1.00 88.31 305 LEU A O 1
ATOM 2520 N N . TYR A 1 306 ? -27.111 8.500 37.320 1.00 87.12 306 TYR A N 1
ATOM 2521 C CA . TYR A 1 306 ? -28.233 9.300 36.829 1.00 87.12 306 TYR A CA 1
ATOM 2522 C C . TYR A 1 306 ? -27.830 10.754 36.518 1.00 87.12 306 TYR A C 1
ATOM 2524 O O . TYR A 1 306 ? -28.170 11.284 35.454 1.00 87.12 306 TYR A O 1
ATOM 2532 N N . ASP A 1 307 ? -27.076 11.395 37.416 1.00 84.81 307 ASP A N 1
ATOM 2533 C CA . ASP A 1 307 ? -26.620 12.776 37.230 1.00 84.81 307 ASP A CA 1
ATOM 2534 C C . ASP A 1 307 ? -25.540 12.888 36.140 1.00 84.81 307 ASP A C 1
ATOM 2536 O O . ASP A 1 307 ? -25.590 13.799 35.308 1.00 84.81 307 ASP A O 1
ATOM 2540 N N . GLU A 1 308 ? -24.604 11.938 36.090 1.00 85.31 308 GLU A N 1
ATOM 2541 C CA . GLU A 1 308 ? -23.520 11.902 35.097 1.00 85.31 308 GLU A CA 1
ATOM 2542 C C . GLU A 1 308 ? -24.038 11.648 33.670 1.00 85.31 308 GLU A C 1
ATOM 2544 O O . GLU A 1 308 ? -23.617 12.307 32.711 1.00 85.31 308 GLU A O 1
ATOM 2549 N N . TYR A 1 309 ? -25.015 10.754 33.506 1.00 82.69 309 TYR A N 1
ATOM 2550 C CA . TYR A 1 309 ? -25.637 10.494 32.207 1.00 82.69 309 TYR A CA 1
ATOM 2551 C C . TYR A 1 309 ? -26.427 11.693 31.684 1.00 82.69 309 TYR A C 1
ATOM 2553 O O . TYR A 1 309 ? -26.465 11.920 30.474 1.00 82.69 309 TYR A O 1
ATOM 2561 N N . LYS A 1 310 ? -26.996 12.521 32.568 1.00 78.81 310 LYS A N 1
ATOM 2562 C CA . LYS A 1 310 ? -27.727 13.736 32.179 1.00 78.81 310 LYS A CA 1
ATOM 2563 C C . LYS A 1 310 ? -26.831 14.804 31.547 1.00 78.81 310 LYS A C 1
ATOM 2565 O O . LYS A 1 310 ? -27.305 15.589 30.725 1.00 78.81 310 LYS A O 1
ATOM 2570 N N . VAL A 1 311 ? -25.555 14.847 31.922 1.00 80.69 311 VAL A N 1
ATOM 2571 C CA . VAL A 1 311 ? -24.568 15.781 31.359 1.00 80.69 311 VAL A CA 1
ATOM 2572 C C . VAL A 1 311 ? -23.752 15.169 30.214 1.00 80.69 311 VAL A C 1
ATOM 2574 O O . VAL A 1 311 ? -22.787 15.783 29.766 1.00 80.69 311 VAL A O 1
ATOM 2577 N N . ASN A 1 312 ? -24.150 13.991 29.707 1.00 66.88 312 ASN A N 1
ATOM 2578 C CA . ASN A 1 312 ? -23.423 13.220 28.689 1.00 66.88 312 ASN A CA 1
ATOM 2579 C C . ASN A 1 312 ? -21.953 12.958 29.067 1.00 66.88 312 ASN A C 1
ATOM 2581 O O . ASN A 1 312 ? -21.083 12.875 28.194 1.00 66.88 312 ASN A O 1
ATOM 2585 N N . ALA A 1 313 ? -21.660 12.842 30.364 1.00 73.56 313 ALA A N 1
ATOM 2586 C CA . ALA A 1 313 ? -20.341 12.433 30.813 1.00 73.56 313 ALA A CA 1
ATOM 2587 C C . ALA A 1 313 ? -20.105 10.948 30.491 1.00 73.56 313 ALA A C 1
ATOM 2589 O O . ALA A 1 313 ? -21.040 10.179 30.250 1.00 73.56 313 ALA A O 1
ATOM 2590 N N . LYS A 1 314 ? -18.831 10.540 30.485 1.00 79.38 314 LYS A N 1
ATOM 2591 C CA . LYS A 1 314 ? -18.408 9.134 30.412 1.00 79.38 314 LYS A CA 1
ATOM 2592 C C . LYS A 1 314 ? -17.985 8.676 31.814 1.00 79.38 314 LYS A C 1
ATOM 2594 O O . LYS A 1 314 ? -16.796 8.771 32.130 1.00 79.38 314 LYS A O 1
ATOM 2599 N N . PRO A 1 315 ? -18.904 8.208 32.676 1.00 84.19 315 PRO A N 1
ATOM 2600 C CA . PRO A 1 315 ? -18.610 7.916 34.078 1.00 84.19 315 PRO A CA 1
ATOM 2601 C C . PRO A 1 315 ? -17.924 6.552 34.265 1.00 84.19 315 PRO A C 1
ATOM 2603 O O . PRO A 1 315 ? -18.295 5.775 35.139 1.00 84.19 315 PRO A O 1
ATOM 2606 N N . TYR A 1 316 ? -16.898 6.250 33.461 1.00 83.19 316 TYR A N 1
ATOM 2607 C CA . TYR A 1 316 ? -16.237 4.939 33.408 1.00 83.19 316 TYR A CA 1
ATOM 2608 C C . TYR A 1 316 ? -15.810 4.409 34.784 1.00 83.19 316 TYR A C 1
ATOM 2610 O O . TYR A 1 316 ? -15.971 3.225 35.066 1.00 83.19 316 TYR A O 1
ATOM 2618 N N . SER A 1 317 ? -15.290 5.277 35.658 1.00 84.38 317 SER A N 1
ATOM 2619 C CA . SER A 1 317 ? -14.891 4.882 37.012 1.00 84.38 317 SER A CA 1
ATOM 2620 C C . SER A 1 317 ? -16.079 4.422 37.856 1.00 84.38 317 SER A C 1
ATOM 2622 O O . SER A 1 317 ? -15.990 3.390 38.504 1.00 84.38 317 SER A O 1
ATOM 2624 N N . ILE A 1 318 ? -17.200 5.144 37.795 1.00 85.62 318 ILE A N 1
ATOM 2625 C CA . ILE A 1 318 ? -18.403 4.834 38.577 1.00 85.62 318 ILE A CA 1
ATOM 2626 C C . ILE A 1 318 ? -19.063 3.563 38.034 1.00 85.62 318 ILE A C 1
ATOM 2628 O O . ILE A 1 318 ? -19.479 2.705 38.798 1.00 85.62 318 ILE A O 1
ATOM 2632 N N . GLU A 1 319 ? -19.108 3.391 36.712 1.00 88.56 319 GLU A N 1
ATOM 2633 C CA . GLU A 1 319 ? -19.629 2.161 36.101 1.00 88.56 319 GLU A CA 1
ATOM 2634 C C . GLU A 1 319 ? -18.800 0.932 36.491 1.00 88.56 319 GLU A C 1
ATOM 2636 O O . GLU A 1 319 ? -19.341 -0.154 36.691 1.00 88.56 319 GLU A O 1
ATOM 2641 N N . LYS A 1 320 ? -17.480 1.093 36.616 1.00 88.06 320 LYS A N 1
ATOM 2642 C CA . LYS A 1 320 ? -16.586 0.017 37.040 1.00 88.06 320 LYS A CA 1
ATOM 2643 C C . LYS A 1 320 ? -16.797 -0.357 38.507 1.00 88.06 320 LYS A C 1
ATOM 2645 O O . LYS A 1 320 ? -16.911 -1.545 38.803 1.00 88.06 320 LYS A O 1
ATOM 2650 N N . ASP A 1 321 ? -16.885 0.640 39.383 1.00 89.06 321 ASP A N 1
ATOM 2651 C CA . ASP A 1 321 ? -17.167 0.438 40.806 1.00 89.06 321 ASP A CA 1
ATOM 2652 C C . ASP A 1 321 ? -18.540 -0.250 40.995 1.00 89.06 321 ASP A C 1
ATOM 2654 O O . ASP A 1 321 ? -18.688 -1.127 41.847 1.00 89.06 321 ASP A O 1
ATOM 2658 N N . LEU A 1 322 ? -19.536 0.073 40.157 1.00 91.00 322 LEU A N 1
ATOM 2659 C CA . LEU A 1 322 ? -20.884 -0.502 40.239 1.00 91.00 322 LEU A CA 1
ATOM 2660 C C . LEU A 1 322 ? -20.869 -1.979 39.838 1.00 91.00 322 LEU A C 1
ATOM 2662 O O . LEU A 1 322 ? -21.518 -2.813 40.469 1.00 91.00 322 LEU A O 1
ATOM 2666 N N . VAL A 1 323 ? -20.118 -2.315 38.789 1.00 91.44 323 VAL A N 1
ATOM 2667 C CA . VAL A 1 323 ? -19.929 -3.699 38.337 1.00 91.44 323 VAL A CA 1
ATOM 2668 C C . VAL A 1 323 ? -19.238 -4.544 39.401 1.00 91.44 323 VAL A C 1
ATOM 2670 O O . VAL A 1 323 ? -19.630 -5.694 39.600 1.00 91.44 323 VAL A O 1
ATOM 2673 N N . GLU A 1 324 ? -18.257 -3.987 40.112 1.00 91.25 324 GLU A N 1
ATOM 2674 C CA . GLU A 1 324 ? -17.581 -4.671 41.216 1.00 91.25 324 GLU A CA 1
ATOM 2675 C C . GLU A 1 324 ? -18.538 -4.950 42.385 1.00 91.25 324 GLU A C 1
ATOM 2677 O O . GLU A 1 324 ? -18.603 -6.084 42.874 1.00 91.25 324 GLU A O 1
ATOM 2682 N N . ASP A 1 325 ? -19.354 -3.968 42.775 1.00 90.94 325 ASP A N 1
ATOM 2683 C CA . ASP A 1 325 ? -20.373 -4.146 43.815 1.00 90.94 325 ASP A CA 1
ATOM 2684 C C . ASP A 1 325 ? -21.417 -5.199 43.426 1.00 90.94 325 ASP A C 1
ATOM 2686 O O . ASP A 1 325 ? -21.724 -6.096 44.220 1.00 90.94 325 ASP A O 1
ATOM 2690 N N . MET A 1 326 ? -21.925 -5.145 42.189 1.00 92.38 326 MET A N 1
ATOM 2691 C CA . MET A 1 326 ? -22.872 -6.137 41.674 1.00 92.38 326 MET A CA 1
ATOM 2692 C C . MET A 1 326 ? -22.256 -7.537 41.637 1.00 92.38 326 MET A C 1
ATOM 2694 O O . MET A 1 326 ? -22.899 -8.493 42.065 1.00 92.38 326 MET A O 1
ATOM 2698 N N . TYR A 1 327 ? -21.007 -7.678 41.189 1.00 92.19 327 TYR A N 1
ATOM 2699 C CA . TYR A 1 327 ? -20.308 -8.963 41.164 1.00 92.19 327 TYR A CA 1
ATOM 2700 C C . TYR A 1 327 ? -20.163 -9.563 42.568 1.00 92.19 327 TYR A C 1
ATOM 2702 O O . TYR A 1 327 ? -20.441 -10.749 42.781 1.00 92.19 327 TYR A O 1
ATOM 2710 N N . ASN A 1 328 ? -19.755 -8.743 43.538 1.00 91.88 328 ASN A N 1
ATOM 2711 C CA . ASN A 1 328 ? -19.594 -9.166 44.926 1.00 91.88 328 ASN A CA 1
ATOM 2712 C C . ASN A 1 328 ? -20.935 -9.564 45.557 1.00 91.88 328 ASN A C 1
ATOM 2714 O O . ASN A 1 328 ? -20.993 -10.534 46.314 1.00 91.88 328 ASN A O 1
ATOM 2718 N N . LEU A 1 329 ? -22.015 -8.856 45.218 1.00 91.38 329 LEU A N 1
ATOM 2719 C CA . LEU A 1 329 ? -23.365 -9.165 45.680 1.00 91.38 329 LEU A CA 1
ATOM 2720 C C . LEU A 1 329 ? -23.910 -10.460 45.049 1.00 91.38 329 LEU A C 1
ATOM 2722 O O . LEU A 1 329 ? -24.415 -11.325 45.764 1.00 91.38 329 LEU A O 1
ATOM 2726 N N . ILE A 1 330 ? -23.769 -10.627 43.730 1.00 91.69 330 ILE A N 1
ATOM 2727 C CA . ILE A 1 330 ? -24.264 -11.792 42.974 1.00 91.69 330 ILE A CA 1
ATOM 2728 C C . ILE A 1 330 ? -23.595 -13.093 43.442 1.00 91.69 330 ILE A C 1
ATOM 2730 O O . ILE A 1 330 ? -24.254 -14.136 43.502 1.00 91.69 330 ILE A O 1
ATOM 2734 N N . ASN A 1 331 ? -22.303 -13.034 43.784 1.00 91.00 331 ASN A N 1
ATOM 2735 C CA . ASN A 1 331 ? -21.520 -14.188 44.237 1.00 91.00 331 ASN A CA 1
ATOM 2736 C C . ASN A 1 331 ? -21.600 -14.448 45.748 1.00 91.00 331 ASN A C 1
ATOM 2738 O O . ASN A 1 331 ? -21.003 -15.408 46.242 1.00 91.00 331 ASN A O 1
ATOM 2742 N N . ASN A 1 332 ? -22.331 -13.624 46.498 1.00 91.50 332 ASN A N 1
ATOM 2743 C CA . ASN A 1 332 ? -22.496 -13.817 47.929 1.00 91.50 332 ASN A CA 1
ATOM 2744 C C . ASN A 1 332 ? -23.492 -14.957 48.215 1.00 91.50 332 ASN A C 1
ATOM 2746 O O . ASN A 1 332 ? -24.677 -14.872 47.891 1.00 91.50 332 ASN A O 1
ATOM 2750 N N . ILE A 1 333 ? -23.008 -1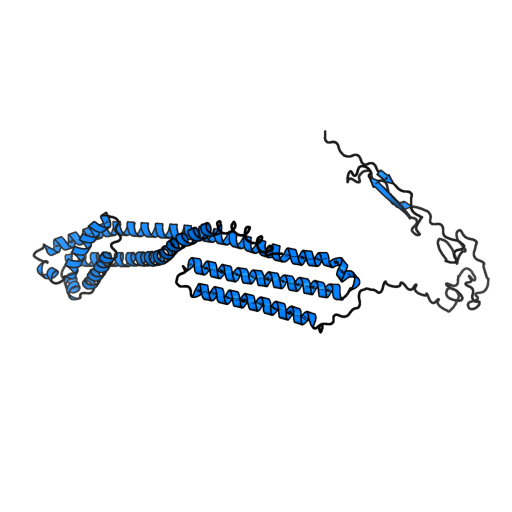6.023 48.861 1.00 90.25 333 ILE A N 1
ATOM 2751 C CA . ILE A 1 333 ? -23.804 -17.219 49.185 1.00 90.25 333 ILE A CA 1
ATOM 2752 C C . ILE A 1 333 ? -24.993 -16.865 50.090 1.00 90.25 333 ILE A C 1
ATOM 2754 O O . ILE A 1 333 ? -26.110 -17.288 49.808 1.00 90.25 333 ILE A O 1
ATOM 2758 N N . SER A 1 334 ? -24.785 -16.038 51.119 1.00 88.12 334 SER A N 1
ATOM 2759 C CA . SER A 1 334 ? -25.846 -15.625 52.045 1.00 88.12 334 SER A CA 1
ATOM 2760 C C . SER A 1 334 ? -26.931 -14.796 51.360 1.00 88.12 334 SER A C 1
ATOM 2762 O O . SER A 1 334 ? -28.104 -14.916 51.701 1.00 88.12 334 SER A O 1
ATOM 2764 N N . PHE A 1 335 ? -26.562 -13.981 50.367 1.00 88.75 335 PHE A N 1
ATOM 2765 C CA . PHE A 1 335 ? -27.541 -13.216 49.591 1.00 88.75 335 PHE A CA 1
ATOM 2766 C C . PHE A 1 335 ? -28.377 -14.133 48.691 1.00 88.75 335 PHE A C 1
ATOM 2768 O O . PHE A 1 335 ? -29.590 -13.974 48.592 1.00 88.75 335 PHE A O 1
ATOM 2775 N N . LYS A 1 336 ? -27.746 -15.147 48.093 1.00 88.56 336 LYS A N 1
ATOM 2776 C CA . LYS A 1 336 ? -28.429 -16.155 47.275 1.00 88.56 336 LYS A CA 1
ATOM 2777 C C . LYS A 1 336 ? -29.385 -17.036 48.089 1.00 88.56 336 LYS A C 1
ATOM 2779 O O . LYS A 1 336 ? -30.472 -17.357 47.629 1.00 88.56 336 LYS A O 1
ATOM 2784 N N . GLU A 1 337 ? -29.029 -17.387 49.319 1.00 88.62 337 GLU A N 1
ATOM 2785 C CA . GLU A 1 337 ? -29.958 -18.079 50.225 1.00 88.62 337 GLU A CA 1
ATOM 2786 C C . GLU A 1 337 ? -31.192 -17.212 50.547 1.00 88.62 337 GLU A C 1
ATOM 2788 O O . GLU A 1 337 ? -32.307 -17.724 50.680 1.00 88.62 337 GLU A O 1
ATOM 2793 N N . LEU A 1 338 ? -31.016 -15.887 50.613 1.00 88.25 338 LEU A N 1
ATOM 2794 C CA . LEU A 1 338 ? -32.100 -14.925 50.817 1.00 88.25 338 LEU A CA 1
ATOM 2795 C C . LEU A 1 338 ? -33.052 -14.856 49.610 1.00 88.25 338 LEU A C 1
ATOM 2797 O O . LEU A 1 338 ? -34.269 -14.749 49.783 1.00 88.25 338 LEU A O 1
ATOM 2801 N N . THR A 1 339 ? -32.520 -14.948 48.387 1.00 89.06 339 THR A N 1
ATOM 2802 C CA . THR A 1 339 ? -33.333 -14.923 47.159 1.00 89.06 339 THR A CA 1
ATOM 2803 C C . THR A 1 339 ? -34.178 -16.186 47.007 1.00 89.06 339 THR A C 1
ATOM 2805 O O . THR A 1 339 ? -35.317 -16.104 46.547 1.00 89.06 339 THR A O 1
ATOM 2808 N N . ASP A 1 340 ? -33.683 -17.340 47.456 1.00 89.56 340 ASP A N 1
ATOM 2809 C CA . ASP A 1 340 ? -34.457 -18.587 47.468 1.00 89.56 340 ASP A CA 1
ATOM 2810 C C . ASP A 1 340 ? -35.605 -18.553 48.493 1.00 89.56 340 ASP A C 1
ATOM 2812 O O . ASP A 1 340 ? -36.651 -19.176 48.287 1.00 89.56 340 ASP A O 1
ATOM 2816 N N . LYS A 1 341 ? -35.437 -17.790 49.580 1.00 89.75 341 LYS A N 1
ATOM 2817 C CA . LYS A 1 341 ? -36.431 -17.635 50.651 1.00 89.75 341 LYS A CA 1
ATOM 2818 C C . LYS A 1 341 ? -37.538 -16.633 50.302 1.00 89.75 341 LYS A C 1
ATOM 2820 O O . LYS A 1 341 ? -38.690 -16.866 50.671 1.00 89.75 341 LYS A O 1
ATOM 2825 N N . TYR A 1 342 ? -37.225 -15.552 49.580 1.00 91.19 342 TYR A N 1
ATOM 2826 C CA . TYR A 1 342 ? -38.175 -14.466 49.307 1.00 91.19 342 TYR A CA 1
ATOM 2827 C C . TYR A 1 342 ? -38.302 -14.129 47.808 1.00 91.19 342 TYR A C 1
ATOM 2829 O O . TYR A 1 342 ? -37.375 -13.578 47.209 1.00 91.19 342 TYR A O 1
ATOM 2837 N N . PRO A 1 343 ? -39.491 -14.324 47.197 1.00 89.38 343 PRO A N 1
ATOM 2838 C CA . PRO A 1 343 ? -39.711 -14.058 45.772 1.00 89.38 343 PRO A CA 1
ATOM 2839 C C . PRO A 1 343 ? -39.458 -12.607 45.333 1.00 89.38 343 PRO A C 1
ATOM 2841 O O . PRO A 1 343 ? -39.017 -12.375 44.210 1.00 89.38 343 PRO A O 1
ATOM 2844 N N . ARG A 1 344 ? -39.719 -11.618 46.202 1.00 87.69 344 ARG A N 1
ATOM 2845 C CA . ARG A 1 344 ? -39.459 -10.198 45.893 1.00 87.69 344 ARG A CA 1
ATOM 2846 C C . ARG A 1 344 ? -37.962 -9.901 45.780 1.00 87.69 344 ARG A C 1
ATOM 2848 O O . ARG A 1 344 ? -37.553 -9.195 44.865 1.00 87.69 344 ARG A O 1
ATOM 2855 N N . ILE A 1 345 ? -37.151 -10.490 46.661 1.00 88.94 345 ILE A N 1
ATOM 2856 C CA . ILE A 1 345 ? -35.687 -10.355 46.636 1.00 88.94 345 ILE A CA 1
ATOM 2857 C C . ILE A 1 345 ? -35.112 -11.094 45.424 1.00 88.94 345 ILE A C 1
ATOM 2859 O O . ILE A 1 345 ? -34.191 -10.598 44.783 1.00 88.94 345 ILE A O 1
ATOM 2863 N N . LYS A 1 346 ? -35.709 -12.229 45.039 1.00 91.44 346 LYS A N 1
ATOM 2864 C CA . LYS A 1 346 ? -35.362 -12.927 43.795 1.00 91.44 346 LYS A CA 1
ATOM 2865 C C . LYS A 1 346 ? -35.563 -12.064 42.550 1.00 91.44 346 LYS A C 1
ATOM 2867 O O . LYS A 1 346 ? -34.665 -11.998 41.722 1.00 91.44 346 LYS A O 1
ATOM 2872 N N . SER A 1 347 ? -36.695 -11.366 42.443 1.00 91.56 347 SER A N 1
ATOM 2873 C CA . SER A 1 347 ? -36.940 -10.451 41.319 1.00 91.56 347 SER A CA 1
ATOM 2874 C C . SER A 1 347 ? -35.889 -9.340 41.241 1.00 91.56 347 SER A C 1
ATOM 2876 O O . SER A 1 347 ? -35.431 -9.012 40.151 1.00 91.56 347 SER A O 1
ATOM 2878 N N . LEU A 1 348 ? -35.490 -8.780 42.389 1.00 91.69 348 LEU A N 1
ATOM 2879 C CA . LEU A 1 348 ? -34.414 -7.792 42.449 1.00 91.69 348 LEU A CA 1
ATOM 2880 C C . LEU A 1 348 ? -33.073 -8.404 42.010 1.00 91.69 348 LEU A C 1
ATOM 2882 O O . LEU A 1 348 ? -32.359 -7.804 41.212 1.00 91.69 348 LEU A O 1
ATOM 2886 N N . TYR A 1 349 ? -32.740 -9.601 42.500 1.00 92.19 349 TYR A N 1
ATOM 2887 C CA . TYR A 1 349 ? -31.522 -10.319 42.119 1.00 92.19 349 TYR A CA 1
ATOM 2888 C C . TYR A 1 349 ? -31.453 -10.567 40.610 1.00 92.19 349 TYR A C 1
ATOM 2890 O O . TYR A 1 349 ? -30.432 -10.270 39.997 1.00 92.19 349 TYR A O 1
ATOM 2898 N N . ASP A 1 350 ? -32.539 -11.044 39.999 1.00 92.19 350 ASP A N 1
ATOM 2899 C CA . ASP A 1 350 ? -32.599 -11.311 38.558 1.00 92.19 350 ASP A CA 1
ATOM 2900 C C . ASP A 1 350 ? -32.374 -10.023 37.739 1.00 92.19 350 ASP A C 1
ATOM 2902 O O . ASP A 1 350 ? -31.629 -10.032 36.755 1.00 92.19 350 ASP A O 1
ATOM 2906 N N . ASN A 1 351 ? -32.937 -8.895 38.186 1.00 92.00 351 ASN A N 1
ATOM 2907 C CA . ASN A 1 351 ? -32.722 -7.587 37.562 1.00 92.00 351 ASN A CA 1
ATOM 2908 C C . ASN A 1 351 ? -31.276 -7.090 37.727 1.00 92.00 351 ASN A C 1
ATOM 2910 O O . ASN A 1 351 ? -30.694 -6.581 36.770 1.00 92.00 351 ASN A O 1
ATOM 2914 N N . ILE A 1 352 ? -30.661 -7.283 38.900 1.00 92.31 352 ILE A N 1
ATOM 2915 C CA . ILE A 1 352 ? -29.246 -6.949 39.138 1.00 92.31 352 ILE A CA 1
ATOM 2916 C C . ILE A 1 352 ? -28.327 -7.814 38.262 1.00 92.31 352 ILE A C 1
ATOM 2918 O O . ILE A 1 352 ? -27.374 -7.297 37.682 1.00 92.31 352 ILE A O 1
ATOM 2922 N N . VAL A 1 353 ? -28.620 -9.109 38.103 1.00 92.81 353 VAL A N 1
ATOM 2923 C CA . VAL A 1 353 ? -27.870 -10.006 37.205 1.00 92.81 353 VAL A CA 1
ATOM 2924 C C . VAL A 1 353 ? -27.987 -9.550 35.748 1.00 92.81 353 VAL A C 1
ATOM 2926 O O . VAL A 1 353 ? -26.991 -9.548 35.018 1.00 92.81 353 VAL A O 1
ATOM 2929 N N . LEU A 1 354 ? -29.183 -9.140 35.314 1.00 92.69 354 LEU A N 1
ATOM 2930 C CA . LEU A 1 354 ? -29.386 -8.595 33.973 1.00 92.69 354 LEU A CA 1
ATOM 2931 C C . LEU A 1 354 ? -28.592 -7.298 33.773 1.00 92.69 354 LEU A C 1
ATOM 2933 O O . LEU A 1 354 ? -27.899 -7.165 32.762 1.00 92.69 354 LEU A O 1
ATOM 2937 N N . LEU A 1 355 ? -28.658 -6.377 34.739 1.00 93.00 355 LEU A N 1
ATOM 2938 C CA . LEU A 1 355 ? -27.927 -5.112 34.708 1.00 93.00 355 LEU A CA 1
ATOM 2939 C C . LEU A 1 355 ? -26.411 -5.345 34.648 1.00 93.00 355 LEU A C 1
ATOM 2941 O O . LEU A 1 355 ? -25.736 -4.763 33.800 1.00 93.00 355 LEU A O 1
ATOM 2945 N N . PHE A 1 356 ? -25.888 -6.255 35.473 1.00 92.94 356 PHE A N 1
ATOM 2946 C CA . PHE A 1 356 ? -24.480 -6.653 35.464 1.00 92.94 356 PHE A CA 1
ATOM 2947 C C . PHE A 1 356 ? -24.022 -7.104 34.072 1.00 92.94 356 PHE A C 1
ATOM 2949 O O . PHE A 1 356 ? -23.011 -6.618 33.563 1.00 92.94 356 PHE A O 1
ATOM 2956 N N . LYS A 1 357 ? -24.806 -7.957 33.402 1.00 92.19 357 LYS A N 1
ATOM 2957 C CA . LYS A 1 357 ? -24.484 -8.424 32.047 1.00 92.19 357 LYS A CA 1
ATOM 2958 C C . LYS A 1 357 ? -24.456 -7.287 31.017 1.00 92.19 357 LYS A C 1
ATOM 2960 O O . LYS A 1 357 ? -23.586 -7.273 30.149 1.00 92.19 357 LYS A O 1
ATOM 2965 N N . GLN A 1 358 ? -25.394 -6.340 31.097 1.00 92.31 358 GLN A N 1
ATOM 2966 C CA . GLN A 1 358 ? -25.421 -5.182 30.192 1.00 92.31 358 GLN A CA 1
ATOM 2967 C C . GLN A 1 358 ? -24.182 -4.297 30.372 1.00 92.31 358 GLN A C 1
ATOM 2969 O O . GLN A 1 358 ? -23.598 -3.820 29.397 1.00 92.31 358 GLN A O 1
ATOM 2974 N N . TYR A 1 359 ? -23.732 -4.132 31.613 1.00 90.75 359 TYR A N 1
ATOM 2975 C CA . TYR A 1 359 ? -22.505 -3.411 31.909 1.00 90.75 359 TYR A CA 1
ATOM 2976 C C . TYR A 1 359 ? -21.242 -4.125 31.416 1.00 90.75 359 TYR A C 1
ATOM 2978 O O . TYR A 1 359 ? -20.358 -3.463 30.873 1.00 90.75 359 TYR A O 1
ATOM 2986 N N . GLU A 1 360 ? -21.157 -5.454 31.522 1.00 89.12 360 GLU A N 1
ATOM 2987 C CA . GLU A 1 360 ? -20.046 -6.217 30.928 1.00 89.12 360 GLU A CA 1
ATOM 2988 C C . GLU A 1 360 ? -19.974 -6.042 29.402 1.00 89.12 360 GLU A C 1
ATOM 2990 O O . GLU A 1 360 ? -18.886 -5.945 28.830 1.00 89.12 360 GLU A O 1
ATOM 2995 N N . GLU A 1 361 ? -21.122 -6.012 28.719 1.00 88.69 361 GLU A N 1
ATOM 2996 C CA . GLU A 1 361 ? -21.182 -5.757 27.275 1.00 88.69 361 GLU A CA 1
ATOM 2997 C C . GLU A 1 361 ? -20.706 -4.339 26.946 1.00 88.69 361 GLU A C 1
ATOM 2999 O O . GLU A 1 361 ? -19.875 -4.159 26.054 1.00 88.69 361 GLU A O 1
ATOM 3004 N N . LYS A 1 362 ? -21.139 -3.343 27.719 1.00 89.50 362 LYS A N 1
ATOM 3005 C CA . LYS A 1 362 ? -20.718 -1.950 27.548 1.00 89.50 362 LYS A CA 1
ATOM 3006 C C . LYS A 1 362 ? -19.231 -1.723 27.839 1.00 89.50 362 LYS A C 1
ATOM 3008 O O . LYS A 1 362 ? -18.583 -0.971 27.115 1.00 89.50 362 LYS A O 1
ATOM 3013 N N . GLN A 1 363 ? -18.656 -2.399 28.834 1.00 87.00 363 GLN A N 1
ATOM 3014 C CA . GLN A 1 363 ? -17.218 -2.314 29.121 1.00 87.00 363 GLN A CA 1
ATOM 3015 C C . GLN A 1 363 ? -16.363 -2.793 27.939 1.00 87.00 363 GLN A C 1
ATOM 3017 O O . GLN A 1 363 ? -15.344 -2.175 27.643 1.00 87.00 363 GLN A O 1
ATOM 3022 N N . LYS A 1 364 ? -16.811 -3.808 27.186 1.00 88.19 364 LYS A N 1
ATOM 3023 C CA . LYS A 1 364 ? -16.119 -4.245 25.956 1.00 88.19 364 LYS A CA 1
ATOM 3024 C C . LYS A 1 364 ? -16.089 -3.147 24.890 1.00 88.19 364 LYS A C 1
ATOM 3026 O O . LYS A 1 364 ? -15.085 -2.995 24.202 1.00 88.19 364 LYS A O 1
ATOM 3031 N N . ILE A 1 365 ? -17.165 -2.366 24.786 1.00 86.19 365 ILE A N 1
ATOM 3032 C CA . ILE A 1 365 ? -17.274 -1.234 23.856 1.00 86.19 365 ILE A CA 1
ATOM 3033 C C . ILE A 1 365 ? -16.319 -0.107 24.276 1.00 86.19 365 ILE A C 1
ATOM 3035 O O . ILE A 1 365 ? -15.644 0.473 23.427 1.00 86.19 365 ILE A O 1
ATOM 3039 N N . TYR A 1 366 ? -16.191 0.170 25.579 1.00 84.25 366 TYR A N 1
ATOM 3040 C CA . TYR A 1 366 ? -15.175 1.106 26.075 1.00 84.25 366 TYR A CA 1
ATOM 3041 C C . TYR A 1 366 ? -13.753 0.611 25.838 1.00 84.25 366 TYR A C 1
ATOM 3043 O O . TYR A 1 366 ? -12.899 1.406 25.460 1.00 84.25 366 TYR A O 1
ATOM 3051 N N . ASP A 1 367 ? -13.483 -0.680 26.015 1.00 84.62 367 ASP A N 1
ATOM 3052 C CA . ASP A 1 367 ? -12.168 -1.245 25.716 1.00 84.62 367 ASP A CA 1
ATOM 3053 C C . ASP A 1 367 ? -11.814 -1.088 24.231 1.00 84.62 367 ASP A C 1
ATOM 3055 O O . ASP A 1 367 ? -10.653 -0.847 23.899 1.00 84.62 367 ASP A O 1
ATOM 3059 N N . GLU A 1 368 ? -12.791 -1.214 23.330 1.00 83.81 368 GLU A N 1
ATOM 3060 C CA . GLU A 1 368 ? -12.629 -0.910 21.904 1.00 83.81 368 GLU A CA 1
ATOM 3061 C C . GLU A 1 368 ? -12.368 0.589 21.670 1.00 83.81 368 GLU A C 1
ATOM 3063 O O . GLU A 1 368 ? -11.418 0.934 20.968 1.00 83.81 368 GLU A O 1
ATOM 3068 N N . GLU A 1 369 ? -13.105 1.486 22.333 1.00 82.94 369 GLU A N 1
ATOM 3069 C CA . GLU A 1 369 ? -12.923 2.943 22.205 1.00 82.94 369 GLU A CA 1
ATOM 3070 C C . GLU A 1 369 ? -11.569 3.414 22.757 1.00 82.94 369 GLU A C 1
ATOM 3072 O O . GLU A 1 369 ? -10.899 4.261 22.167 1.00 82.94 369 GLU A O 1
ATOM 3077 N N . ILE A 1 370 ? -11.122 2.854 23.881 1.00 80.06 370 ILE A N 1
ATOM 3078 C CA . ILE A 1 370 ? -9.826 3.156 24.500 1.00 80.06 370 ILE A CA 1
ATOM 3079 C C . ILE A 1 370 ? -8.686 2.631 23.621 1.00 80.06 370 ILE A C 1
ATOM 3081 O O . ILE A 1 370 ? -7.663 3.303 23.468 1.00 80.06 370 ILE A O 1
ATOM 3085 N N . LYS A 1 371 ? -8.844 1.453 23.005 1.00 77.88 371 LYS A N 1
ATOM 3086 C CA . LYS A 1 371 ? -7.869 0.939 22.027 1.00 77.88 371 LYS A CA 1
ATOM 3087 C C . LYS A 1 371 ? -7.758 1.858 20.811 1.00 77.88 371 LYS A C 1
ATOM 3089 O O . LYS A 1 371 ? -6.648 2.061 20.327 1.00 77.88 371 LYS A O 1
ATOM 3094 N N . GLU A 1 372 ? -8.863 2.426 20.338 1.00 70.19 372 GLU A N 1
ATOM 3095 C CA . GLU A 1 372 ? -8.876 3.319 19.173 1.00 70.19 372 GLU A CA 1
ATOM 3096 C C . GLU A 1 372 ? -8.400 4.741 19.495 1.00 70.19 372 GLU A C 1
ATOM 3098 O O . GLU A 1 372 ? -7.528 5.265 18.809 1.00 70.19 372 GLU A O 1
ATOM 3103 N N . SER A 1 373 ? -8.860 5.341 20.590 1.00 66.56 373 SER A N 1
ATOM 3104 C CA . SER A 1 373 ? -8.447 6.690 21.009 1.00 66.56 373 SER A CA 1
ATOM 3105 C C . SER A 1 373 ? -6.968 6.783 21.406 1.00 66.56 373 SER A C 1
ATOM 3107 O O . SER A 1 373 ? -6.342 7.826 21.210 1.00 66.56 373 SER A O 1
ATOM 3109 N N . ASN A 1 374 ? -6.368 5.697 21.906 1.00 62.91 374 ASN A N 1
ATOM 3110 C CA . ASN A 1 374 ? -4.916 5.613 22.090 1.00 62.91 374 ASN A CA 1
ATOM 3111 C C . ASN A 1 374 ? -4.154 5.550 20.756 1.00 62.91 374 ASN A C 1
ATOM 3113 O O . ASN A 1 374 ? -3.001 5.982 20.698 1.00 62.91 374 ASN A O 1
ATOM 3117 N N . ASN A 1 375 ? -4.781 5.066 19.681 1.00 57.50 375 ASN A N 1
ATOM 3118 C CA . ASN A 1 375 ? -4.202 5.151 18.342 1.00 57.50 375 ASN A CA 1
ATOM 3119 C C . ASN A 1 375 ? -4.324 6.584 17.782 1.00 57.50 375 ASN A C 1
ATOM 3121 O O . ASN A 1 375 ? -3.351 7.082 17.222 1.00 57.50 375 ASN A O 1
ATOM 3125 N N . ASP A 1 376 ? -5.445 7.281 18.020 1.00 53.56 376 ASP A N 1
ATOM 3126 C CA . ASP A 1 376 ? -5.740 8.611 17.447 1.00 53.56 376 ASP A CA 1
ATOM 3127 C C . ASP A 1 376 ? -5.092 9.804 18.186 1.00 53.56 376 ASP A C 1
ATOM 3129 O O . ASP A 1 376 ? -4.660 10.774 17.558 1.00 53.56 376 ASP A O 1
ATOM 3133 N N . ASN A 1 377 ? -4.970 9.764 19.520 1.00 45.50 377 ASN A N 1
ATOM 3134 C CA . ASN A 1 377 ? -4.327 10.840 20.302 1.00 45.50 377 ASN A CA 1
ATOM 3135 C C . ASN A 1 377 ? -2.815 10.932 20.077 1.00 45.50 377 ASN A C 1
ATOM 3137 O O . ASN A 1 377 ? -2.203 11.972 20.341 1.00 45.50 377 ASN A O 1
ATOM 3141 N N . ASN A 1 378 ? -2.214 9.855 19.578 1.00 45.09 378 ASN A N 1
ATOM 3142 C CA . ASN A 1 378 ? -0.855 9.910 19.076 1.00 45.09 378 ASN A CA 1
ATOM 3143 C C . ASN A 1 378 ? -0.811 10.680 17.740 1.00 45.09 378 ASN A C 1
ATOM 3145 O O . ASN A 1 378 ? 0.118 11.460 17.575 1.00 45.09 378 ASN A O 1
ATOM 3149 N N . THR A 1 379 ? -1.842 10.564 16.884 1.00 43.03 379 THR A N 1
ATOM 3150 C CA . THR A 1 379 ? -1.996 11.165 15.535 1.00 43.03 379 THR A CA 1
ATOM 3151 C C . THR A 1 379 ? -2.198 12.669 15.458 1.00 43.03 379 THR A C 1
ATOM 3153 O O . THR A 1 379 ? -1.557 13.339 14.646 1.00 43.03 379 THR A O 1
ATOM 3156 N N . SER A 1 380 ? -2.979 13.262 16.351 1.00 38.88 380 SER A N 1
ATOM 3157 C CA . SER A 1 380 ? -3.226 14.715 16.315 1.00 38.88 380 SER A CA 1
ATOM 3158 C C . SER A 1 380 ? -2.065 15.577 16.852 1.00 38.88 380 SER A C 1
ATOM 3160 O O . SER A 1 380 ? -1.914 16.744 16.475 1.00 38.88 380 SER A O 1
ATOM 3162 N N . LYS A 1 381 ? -1.196 15.024 17.712 1.00 35.81 381 LYS A N 1
ATOM 3163 C CA . LYS A 1 381 ? -0.064 15.757 18.316 1.00 35.81 381 LYS A CA 1
ATOM 3164 C C . LYS A 1 381 ? 1.182 15.862 17.431 1.00 35.81 381 LYS A C 1
ATOM 3166 O O . LYS A 1 381 ? 2.022 16.717 17.715 1.00 35.81 381 LYS A O 1
ATOM 3171 N N . ASN A 1 382 ? 1.326 15.039 16.388 1.00 38.25 382 ASN A N 1
ATOM 3172 C CA . ASN A 1 382 ? 2.461 15.153 15.461 1.00 38.25 382 ASN A CA 1
ATOM 3173 C C . ASN A 1 382 ? 2.119 15.863 14.147 1.00 38.25 382 ASN A C 1
ATOM 3175 O O . ASN A 1 382 ? 3.032 16.413 13.534 1.00 38.25 382 ASN A O 1
ATOM 3179 N N . GLU A 1 383 ? 0.846 15.941 13.741 1.00 39.53 383 GLU A N 1
ATOM 3180 C CA . GLU A 1 383 ? 0.441 16.776 12.593 1.00 39.53 383 GLU A CA 1
ATOM 3181 C C . GLU A 1 383 ? 0.711 18.267 12.860 1.00 39.53 383 GLU A C 1
ATOM 3183 O O . GLU A 1 383 ? 1.276 18.958 12.016 1.00 39.53 383 GLU A O 1
ATOM 3188 N N . SER A 1 384 ? 0.469 18.730 14.091 1.00 33.97 384 SER A N 1
ATOM 3189 C CA . SER A 1 384 ? 0.775 20.102 14.530 1.00 33.97 384 SER A CA 1
ATOM 3190 C C . SER A 1 384 ? 2.275 20.436 14.582 1.00 33.97 384 SER A C 1
ATOM 3192 O O . SER A 1 384 ? 2.631 21.610 14.577 1.00 33.97 384 SER A O 1
ATOM 3194 N N . LYS A 1 385 ? 3.165 19.432 14.578 1.00 36.47 385 LYS A N 1
ATOM 3195 C CA . LYS A 1 385 ? 4.628 19.626 14.520 1.00 36.47 385 LYS A CA 1
ATOM 3196 C C . LYS A 1 385 ? 5.209 19.478 13.112 1.00 36.47 385 LYS A C 1
ATOM 3198 O O . LYS A 1 385 ? 6.274 20.030 12.843 1.00 36.47 385 LYS A O 1
ATOM 3203 N N . GLU A 1 386 ? 4.557 18.733 12.213 1.00 38.44 386 GLU A N 1
ATOM 3204 C CA . GLU A 1 386 ? 5.005 18.624 10.816 1.00 38.44 386 GLU A CA 1
ATOM 3205 C C . GLU A 1 386 ? 4.632 19.872 9.988 1.00 38.44 386 GLU A C 1
ATOM 3207 O O . GLU A 1 386 ? 5.395 20.212 9.079 1.00 38.44 386 GLU A O 1
ATOM 3212 N N . ASP A 1 387 ? 3.568 20.611 10.335 1.00 34.69 387 ASP A N 1
ATOM 3213 C CA . ASP A 1 387 ? 3.216 21.867 9.646 1.00 34.69 387 ASP A CA 1
ATOM 3214 C C . ASP A 1 387 ? 4.117 23.058 10.041 1.00 34.69 387 ASP A C 1
ATOM 3216 O O . ASP A 1 387 ? 4.519 23.819 9.163 1.00 34.69 387 ASP A O 1
ATOM 3220 N N . GLU A 1 388 ? 4.602 23.148 11.289 1.00 32.84 388 GLU A N 1
ATOM 3221 C CA . GLU A 1 388 ? 5.613 24.160 11.677 1.00 32.84 388 GLU A CA 1
ATOM 3222 C C . GLU A 1 388 ? 6.997 23.918 11.034 1.00 32.84 388 GLU A C 1
ATOM 3224 O O . GLU A 1 388 ? 7.802 24.839 10.897 1.00 32.84 388 GLU A O 1
ATOM 3229 N N . SER A 1 389 ? 7.283 22.690 10.580 1.00 35.62 389 SER A N 1
ATOM 3230 C CA . SER A 1 389 ? 8.560 22.347 9.927 1.00 35.62 389 SER A CA 1
ATOM 3231 C C . SER A 1 389 ? 8.608 22.642 8.421 1.00 35.62 389 SER A C 1
ATOM 3233 O O . SER A 1 389 ? 9.677 22.552 7.808 1.00 35.62 389 SER A O 1
ATOM 3235 N N . LYS A 1 390 ? 7.465 22.985 7.807 1.00 36.91 390 LYS A N 1
ATOM 3236 C CA . LYS A 1 390 ? 7.390 23.356 6.385 1.00 36.91 390 LYS A CA 1
ATOM 3237 C C . LYS A 1 390 ? 7.534 24.856 6.144 1.00 36.91 390 LYS A C 1
ATOM 3239 O O . LYS A 1 390 ? 8.102 25.209 5.114 1.00 36.91 390 LYS A O 1
ATOM 3244 N N . ASP A 1 391 ? 7.146 25.702 7.097 1.00 32.91 391 ASP A N 1
ATOM 3245 C CA . ASP A 1 391 ? 7.302 27.159 6.967 1.00 32.91 391 ASP A CA 1
ATOM 3246 C C . ASP A 1 391 ? 8.729 27.652 7.276 1.00 32.91 391 ASP A C 1
ATOM 3248 O O . ASP A 1 391 ? 9.139 28.694 6.779 1.00 32.91 391 ASP A O 1
ATOM 3252 N N . GLN A 1 392 ? 9.561 26.878 7.985 1.00 32.97 392 GLN A N 1
ATOM 3253 C CA . GLN A 1 392 ? 10.960 27.267 8.252 1.00 32.97 392 GLN A CA 1
ATOM 3254 C C . GLN A 1 392 ? 11.952 26.964 7.111 1.00 32.97 392 GLN A C 1
ATOM 3256 O O . GLN A 1 392 ? 13.122 27.324 7.211 1.00 32.97 392 GLN A O 1
ATOM 3261 N N . ASN A 1 393 ? 11.518 26.328 6.015 1.00 35.69 393 ASN A N 1
ATOM 3262 C CA . ASN A 1 393 ? 12.384 26.007 4.867 1.00 35.69 393 ASN A CA 1
ATOM 3263 C C . ASN A 1 393 ? 12.209 26.950 3.659 1.00 35.69 393 ASN A C 1
ATOM 3265 O O . ASN A 1 393 ? 12.807 26.693 2.614 1.00 35.69 393 ASN A O 1
ATOM 3269 N N . GLN A 1 394 ? 11.427 28.031 3.782 1.00 34.31 394 GLN A N 1
ATOM 3270 C CA . GLN A 1 394 ? 11.324 29.075 2.746 1.00 34.31 394 GLN A CA 1
ATOM 3271 C C . GLN A 1 394 ? 12.129 30.354 3.038 1.00 34.31 394 GLN A C 1
ATOM 3273 O O . GLN A 1 394 ? 12.355 31.121 2.108 1.00 34.31 394 GLN A O 1
ATOM 3278 N N . ASP A 1 395 ? 12.675 30.527 4.247 1.00 31.17 395 ASP A N 1
ATOM 3279 C CA . ASP A 1 395 ? 13.472 31.716 4.611 1.00 31.17 395 ASP A CA 1
ATOM 3280 C C . ASP A 1 395 ? 15.001 31.492 4.605 1.00 31.17 395 ASP A C 1
ATOM 3282 O O . ASP A 1 395 ? 15.766 32.401 4.909 1.00 31.17 395 ASP A O 1
ATOM 3286 N N . ALA A 1 396 ? 15.487 30.307 4.214 1.00 33.78 396 ALA A N 1
ATOM 3287 C CA . ALA A 1 396 ? 16.920 29.970 4.236 1.00 33.78 396 ALA A CA 1
ATOM 3288 C C . ALA A 1 396 ? 17.607 29.975 2.853 1.00 33.78 396 ALA A C 1
ATOM 3290 O O . ALA A 1 396 ? 18.632 29.317 2.673 1.00 33.78 396 ALA A O 1
ATOM 3291 N N . SER A 1 397 ? 17.061 30.692 1.865 1.00 34.53 397 SER A N 1
ATOM 3292 C CA . SER A 1 397 ? 17.639 30.777 0.511 1.00 34.53 397 SER A CA 1
ATOM 3293 C C . SER A 1 397 ? 17.931 32.197 0.015 1.00 34.53 397 SER A C 1
ATOM 3295 O O . SER A 1 397 ? 18.072 32.376 -1.188 1.00 34.53 397 SER A O 1
ATOM 3297 N N . ASN A 1 398 ? 18.052 33.192 0.904 1.00 33.28 398 ASN A N 1
ATOM 3298 C CA . ASN A 1 398 ? 18.329 34.580 0.502 1.00 33.28 398 ASN A CA 1
ATOM 3299 C C . ASN A 1 398 ? 19.516 35.269 1.200 1.00 33.28 398 ASN A C 1
ATOM 3301 O O . ASN A 1 398 ? 19.638 36.480 1.092 1.00 33.28 398 ASN A O 1
ATOM 3305 N N . ASP A 1 399 ? 20.424 34.521 1.837 1.00 33.59 399 ASP A N 1
ATOM 3306 C CA . ASP A 1 399 ? 21.632 35.086 2.466 1.00 33.59 399 ASP A CA 1
ATOM 3307 C C . ASP A 1 399 ? 22.893 34.283 2.100 1.00 33.59 399 ASP A C 1
ATOM 3309 O O . ASP A 1 399 ? 23.569 33.725 2.960 1.00 33.59 399 ASP A O 1
ATOM 3313 N N . GLN A 1 400 ? 23.216 34.178 0.807 1.00 33.12 400 GLN A N 1
ATOM 3314 C CA . GLN A 1 400 ? 24.528 33.694 0.341 1.00 33.12 400 GLN A CA 1
ATOM 3315 C C . GLN A 1 400 ? 24.970 34.373 -0.971 1.00 33.12 400 GLN A C 1
ATOM 3317 O O . GLN A 1 400 ? 25.509 33.733 -1.862 1.00 33.12 400 GLN A O 1
ATOM 3322 N N . GLU A 1 401 ? 24.794 35.690 -1.081 1.00 32.94 401 GLU A N 1
ATOM 3323 C CA . GLU A 1 401 ? 25.451 36.517 -2.110 1.00 32.94 401 GLU A CA 1
ATOM 3324 C C . GLU A 1 401 ? 25.884 37.871 -1.525 1.00 32.94 401 GLU A C 1
ATOM 3326 O O . GLU A 1 401 ? 25.512 38.917 -2.033 1.00 32.94 401 GLU A O 1
ATOM 3331 N N . ASP A 1 402 ? 26.652 37.892 -0.427 1.00 32.44 402 ASP A N 1
ATOM 3332 C CA . ASP A 1 402 ? 27.353 39.134 -0.049 1.00 32.44 402 ASP A CA 1
ATOM 3333 C C . ASP A 1 402 ? 28.534 38.899 0.909 1.00 32.44 402 ASP A C 1
ATOM 3335 O O . ASP A 1 402 ? 28.558 39.387 2.035 1.00 32.44 402 ASP A O 1
ATOM 3339 N N . SER A 1 403 ? 29.511 38.061 0.537 1.00 33.34 403 SER A N 1
ATOM 3340 C CA . SER A 1 403 ? 30.749 37.887 1.332 1.00 33.34 403 SER A CA 1
ATOM 3341 C C . SER A 1 403 ? 31.916 37.273 0.542 1.00 33.34 403 SER A C 1
ATOM 3343 O O . SER A 1 403 ? 32.615 36.405 1.055 1.00 33.34 403 SER A O 1
ATOM 3345 N N . GLN A 1 404 ? 32.168 37.699 -0.699 1.00 32.62 404 GLN A N 1
ATOM 3346 C CA . GLN A 1 404 ? 33.440 37.403 -1.387 1.00 32.62 404 GLN A CA 1
ATOM 3347 C C . GLN A 1 404 ? 33.905 38.561 -2.280 1.00 32.62 404 GLN A C 1
ATOM 3349 O O . GLN A 1 404 ? 34.258 38.362 -3.432 1.00 32.62 404 GLN A O 1
ATOM 3354 N N . GLU A 1 405 ? 33.960 39.785 -1.752 1.00 34.22 405 GLU A N 1
ATOM 3355 C CA . GLU A 1 405 ? 34.730 40.848 -2.409 1.00 34.22 405 GLU A CA 1
ATOM 3356 C C . GLU A 1 405 ? 35.165 41.921 -1.403 1.00 34.22 405 GLU A C 1
ATOM 3358 O O . GLU A 1 405 ? 34.549 42.976 -1.300 1.00 34.22 405 GLU A O 1
ATOM 3363 N N . LYS A 1 406 ? 36.195 41.634 -0.587 1.00 34.28 406 LYS A N 1
ATOM 3364 C CA . LYS A 1 406 ? 37.006 42.650 0.125 1.00 34.28 406 LYS A CA 1
ATOM 3365 C C . LYS A 1 406 ? 38.149 42.016 0.918 1.00 34.28 406 LYS A C 1
ATOM 3367 O O . LYS A 1 406 ? 38.175 42.072 2.139 1.00 34.28 406 LYS A O 1
ATOM 3372 N N . GLU A 1 407 ? 39.144 41.460 0.231 1.00 33.66 407 GLU A N 1
ATOM 3373 C CA . GLU A 1 407 ? 40.466 41.322 0.857 1.00 33.66 407 GLU A CA 1
ATOM 3374 C C . GLU A 1 407 ? 41.602 41.235 -0.167 1.00 33.66 407 GLU A C 1
ATOM 3376 O O . GLU A 1 407 ? 42.299 40.237 -0.280 1.00 33.66 407 GLU A O 1
ATOM 3381 N N . GLN A 1 408 ? 41.814 42.309 -0.929 1.00 34.00 408 GLN A N 1
ATOM 3382 C CA . GLN A 1 408 ? 43.125 42.601 -1.511 1.00 34.00 408 GLN A CA 1
ATOM 3383 C C . GLN A 1 408 ? 43.164 44.052 -1.977 1.00 34.00 408 GLN A C 1
ATOM 3385 O O . GLN A 1 408 ? 42.569 44.388 -2.986 1.00 34.00 408 GLN A O 1
ATOM 3390 N N . THR A 1 409 ? 43.821 44.904 -1.188 1.00 32.62 409 THR A N 1
ATOM 3391 C CA . THR A 1 409 ? 44.741 45.987 -1.590 1.00 32.62 409 THR A CA 1
ATOM 3392 C C . THR A 1 409 ? 44.750 47.051 -0.500 1.00 32.62 409 THR A C 1
ATOM 3394 O O . THR A 1 409 ? 43.770 47.767 -0.336 1.00 32.62 409 THR A O 1
ATOM 3397 N N . THR A 1 410 ? 45.848 47.144 0.254 1.00 34.34 410 THR A N 1
ATOM 3398 C CA . THR A 1 410 ? 46.660 48.364 0.474 1.00 34.34 410 THR A CA 1
ATOM 3399 C C . THR A 1 410 ? 47.458 48.261 1.774 1.00 34.34 410 THR A C 1
ATOM 3401 O O . THR A 1 410 ? 46.900 48.240 2.865 1.00 34.34 410 THR A O 1
ATOM 3404 N N . LYS A 1 411 ? 48.789 48.245 1.651 1.00 31.20 411 LYS A N 1
ATOM 3405 C CA . LYS A 1 411 ? 49.756 48.852 2.583 1.00 31.20 411 LYS A CA 1
ATOM 3406 C C . LYS A 1 411 ? 51.093 49.044 1.838 1.00 31.20 411 LYS A C 1
ATOM 3408 O O . LYS A 1 411 ? 51.304 48.379 0.828 1.00 31.20 411 LYS A O 1
ATOM 3413 N N . PRO A 1 412 ? 51.926 50.012 2.247 1.00 49.50 412 PRO A N 1
ATOM 3414 C CA . PRO A 1 412 ? 52.259 51.142 1.385 1.00 49.50 412 PRO A CA 1
ATOM 3415 C C . PRO A 1 412 ? 53.724 51.153 0.935 1.00 49.50 412 PRO A C 1
ATOM 3417 O O . PRO A 1 412 ? 54.598 50.686 1.666 1.00 49.50 412 PRO A O 1
ATOM 3420 N N . ASN A 1 413 ? 53.973 51.753 -0.231 1.00 32.62 413 ASN A N 1
ATOM 3421 C CA . ASN A 1 413 ? 54.995 52.782 -0.467 1.00 32.62 413 ASN A CA 1
ATOM 3422 C C . ASN A 1 413 ? 54.850 53.360 -1.873 1.00 32.62 413 ASN A C 1
ATOM 3424 O O . ASN A 1 413 ? 54.563 52.566 -2.796 1.00 32.62 413 ASN A O 1
#

pLDDT: mean 78.86, std 16.55, range [31.17, 96.06]